Protein 5EOU (pdb70)

Secondary structure (DSSP, 8-state):
----EEEEE-SSEEEEEEEEESSS-EEEEEEEEEEPPTTSEETTEE--HHHHHHHHHHHHHHHT----EEEEEE-STT-EEEEEEEESS-----GGGEEEEEE---S-TTEEEEEEEEEEHHHHHHHHHHHHHTT-EEEEEEEHHHHHHHHHGGGTTT---GGG-EEEEEEE-SS-EEEEEEETTEEEEEEEES--THHHHHHHHHHHT------TTTS----TTHIIIIIHHHHHHHHHHHHHHHHHHHTTSS-S--SEEEEESGGGGSTTHHHHHHHHH-S-EEE--TTTT-EE-TTS-HHHHHHHGGGGHHHHHHHGGG-------SPP-/---EEEEE-SSEEEEEEEEEETTEEEEEEEEEEEPPTTSEETTEE--HHHHHHHHHHHHHHHT----EEEEEE-STT-EEEEEEEETT--HHHHHHHHHHHHTTT-SS-GGGEEEEEEEEEE---TTEEEEEEEEEEHHHHHHHHHHHHHTT-EEEEEEEHHHHHHHHHGGGTTT--GGG-EEEEEEE-SS-EEEEEEETTEEEEEEEES--THHHHHHHHHHHT--HHHHHHHHHH----TTHIIIIIHHHHHHHHHHHHHHHHHHHHHSS----SEEEEESGGGGSTTHHHHHHHHH-S-EEE--TTTT-EE-TTS-HHHHHHHGGGGHHHHHHHGGGS--------S--

Solvent-accessible surface area: 31430 Å² total; per-residue (Å²): 157,91,35,24,0,0,1,10,8,15,12,55,13,0,23,0,0,18,0,27,115,82,90,74,133,53,66,0,34,0,30,4,41,25,87,14,56,116,107,2,4,72,79,31,64,24,91,73,4,61,10,0,1,118,0,0,41,121,0,13,115,122,4,150,20,107,42,112,27,0,0,1,10,1,17,31,87,34,21,67,60,59,96,76,71,102,55,64,84,102,163,112,123,97,100,96,38,19,10,98,33,72,21,162,38,83,110,68,125,70,31,27,58,7,36,52,0,10,0,7,57,54,25,4,36,36,6,45,0,0,0,10,22,7,23,6,73,12,104,14,0,0,6,24,21,19,0,8,42,37,0,2,57,30,0,41,72,62,23,66,67,15,73,82,33,7,0,0,0,2,25,0,28,30,31,20,5,24,4,4,0,0,74,52,24,55,40,80,46,69,32,69,50,132,38,4,9,98,108,10,39,87,35,28,46,211,120,64,75,56,71,59,150,46,89,41,71,120,114,38,91,47,70,145,53,38,93,77,68,10,24,100,65,10,13,66,41,0,15,60,35,2,18,48,13,0,103,141,5,36,92,73,42,111,59,82,95,6,62,55,0,0,0,0,7,50,16,0,58,32,134,59,0,36,151,16,0,71,139,130,43,65,12,68,13,33,44,1,52,1,22,54,85,27,32,68,36,83,100,13,94,64,47,45,8,69,77,46,2,4,16,0,1,14,0,0,0,0,0,10,26,25,23,166,110,90,0,49,5,34,68,230,150,180,20,24,0,0,1,12,6,26,15,60,11,0,21,0,0,24,2,28,99,94,89,72,135,44,68,0,32,0,30,2,35,23,86,16,59,116,111,1,3,70,72,39,62,24,90,80,5,57,7,0,1,113,0,0,40,104,0,15,115,126,5,134,20,108,44,74,25,0,0,1,8,1,15,37,122,42,21,41,64,80,86,21,46,8,75,42,84,52,55,99,74,84,18,76,72,67,4,94,62,63,4,81,94,39,18,115,94,68,54,135,81,12,14,54,32,53,24,84,84,24,135,53,137,68,36,73,106,15,44,0,15,2,0,1,4,85,49,29,17,4,38,37,5,46,0,0,0,10,23,9,17,6,62,10,102,14,0,0,8,23,32,16,0,9,36,40,0,3,61,30,0,51,66,61,26,83,10,73,142,32,8,0,0,0,2,27,0,26,26,33,27,6,28,5,4,0,0,74,51,26,55,40,83,46,70,29,70,89,133,35,3,2,98,75,2,13,91,43,0,43,160,98,46,68,50,57,105,80,96,0,23,122,14,58,106,108,32,88,30,73,146,54,27,81,65,93,4,23,151,63,12,20,58,44,0,15,61,39,2,43,166,9,4,112,107,6,42,90,69,45,170,60,118,102,12,68,54,0,0,0,0,7,50,9,0,61,22,130,55,0,32,153,34,0,79,138,135,51,63,11,66,12,33,46,1,53,1,18,49,77,22,39,67,35,83,99,15,100,59,46,45,4,70,76,48,1,4,20,0,1,17,0,0,0,1,0,12,21,25,25,77,130,142,34,88,0,49,5,35,106,158

InterPro domains:
  IPR007813 Type IV pilus inner membrane component PilN [PF05137] (100-177)
  IPR052534 Extracellular DNA Utilization and Secretion System Component [PTHR40278] (1-187)

Organism: Pseudomonas aeruginosa (strain ATCC 15692 / DSM 22644 / CIP 104116 / JCM 14847 / LMG 12228 / 1C / PRS 101 / PAO1) (NCBI:txid208964)

CATH classification: 3.30.1490.300

Sequence (685 aa):
ANTLLGIDISSTSVKLLELSRSGGRYKVEAYAVEPLPPNAVVEKNIVELEGVGQALSRVLVKAKTNLKSAVVAVAGSAVITKTIEMEAGLSPYPLEEVAIDFEVSARNPERVDVLLAACRKENVEVREAALALAGLTAKVVDVEAYALERSYALLSSQLADTDQLTVAVVDIGATMTTLSVLHNGRTIYTREQLFGGRQLTEEIQRRYGLSVEGLAKKQGGLPDDYDSEVLRPFKDAVVQQVSRSLQFFFAAGQFNDVDYIVLAGGTASIQDLDRLIQQKIGTPTLVANPFADMALNGKVNAGALASDAPALMIACGLALRSFDARINLLPWRNTLLGIDISSTSVKLLELSRSGGRYKVEAYAVEPLPPNAVVEKNIVELEGVGQALSRVLVKAKTNLKSAVVAVAGSAVITKTIEMEAGLSEDELENQLKIEADQYIPYPLEEVAIDFEVQGLSRNPERVDVLLAACRKENVEVREAALALAGLTAKVVDVEAYALERSYALLSSQLDTDQLTVAVVDIGATMTTLSVLHNGRTIYTREQLFGGRQLTEEIQRRYGLSVEEAGLAKKQGGLPDDYDSEVLRPFKDAVVQQVSRSLQFFFAAGQFNDVDYIVLAGGTASIQDLDRLIQQKIGTPTLVANPFADMALNGKVNAGALASDAPALMIACGLALRSFDSMARINLLPW

Structure (mmCIF, N/CA/C/O backbone):
data_5EOU
#
_entry.id   5EOU
#
_cell.length_a   131.790
_cell.length_b   131.790
_cell.length_c   78.993
_cell.angle_alpha   90.00
_cell.angle_beta   90.00
_cell.angle_gamma   120.00
#
_symmetry.space_group_name_H-M   'P 3 2 1'
#
loop_
_entity.id
_entity.type
_entity.pdbx_description
1 polymer 'Type 4 fimbrial biogenesis protein PilM,Type 4 fimbrial biogenesis protein PilN'
2 non-polymer 'SULFATE ION'
3 non-polymer 'CHLORIDE ION'
4 non-polymer 'SODIUM ION'
5 non-polymer 'MAGNESIUM ION'
6 non-polymer "ADENOSINE-5'-TRIPHOSPHATE"
7 water water
#
loop_
_atom_site.group_PDB
_atom_site.id
_atom_site.type_symbol
_atom_site.label_atom_id
_atom_site.label_alt_id
_atom_site.label_comp_id
_atom_site.label_asym_id
_atom_site.label_entity_id
_atom_site.label_seq_id
_atom_site.pdbx_PDB_ins_code
_atom_site.Cartn_x
_atom_site.Cartn_y
_atom_site.Cartn_z
_atom_site.occupancy
_atom_site.B_iso_or_equiv
_atom_site.auth_seq_id
_atom_site.auth_comp_id
_atom_site.auth_asym_id
_atom_site.auth_atom_id
_atom_site.pdbx_PDB_model_num
ATOM 1 N N . ALA A 1 12 ? 334.984 218.168 158.673 1.00 81.51 9 ALA A N 1
ATOM 2 C CA . ALA A 1 12 ? 334.787 216.878 159.325 1.00 83.81 9 ALA A CA 1
ATOM 3 C C . ALA A 1 12 ? 335.176 216.942 160.799 1.00 89.70 9 ALA A C 1
ATOM 4 O O . ALA A 1 12 ? 335.133 215.936 161.506 1.00 90.59 9 ALA A O 1
ATOM 6 N N . ASN A 1 13 ? 335.552 218.133 161.255 1.00 92.53 10 ASN A N 1
ATOM 7 C CA . ASN A 1 13 ? 335.973 218.325 162.638 1.00 90.45 10 ASN A CA 1
ATOM 8 C C . ASN A 1 13 ? 334.810 218.699 163.551 1.00 83.15 10 ASN A C 1
ATOM 9 O O . ASN A 1 13 ? 334.280 219.808 163.477 1.00 82.47 10 ASN A O 1
ATOM 11 N N . THR A 1 14 ? 334.418 217.767 164.413 1.00 77.68 11 THR A N 1
ATOM 12 C CA . THR A 1 14 ? 333.337 218.007 165.362 1.00 74.81 11 THR A CA 1
ATOM 13 C C . THR A 1 14 ? 333.877 218.579 166.668 1.00 67.43 11 THR A C 1
ATOM 14 O O . THR A 1 14 ? 335.079 218.529 166.928 1.00 64.20 11 THR A O 1
ATOM 18 N N . LEU A 1 15 ? 332.982 219.120 167.487 1.00 61.44 12 LEU A N 1
ATOM 19 C CA . LEU A 1 15 ? 333.374 219.762 168.736 1.00 54.51 12 LEU A CA 1
ATOM 20 C C . LEU A 1 15 ? 332.734 219.078 169.940 1.00 56.56 12 LEU A C 1
ATOM 21 O O . LEU A 1 15 ? 331.599 218.606 169.867 1.00 60.72 12 LEU A O 1
ATOM 26 N N . LEU A 1 16 ? 333.468 219.028 171.047 1.00 54.06 13 LEU A N 1
ATOM 27 C CA . LEU A 1 16 ? 332.960 218.427 172.276 1.00 49.40 13 LEU A CA 1
ATOM 28 C C . LEU A 1 16 ? 331.978 219.348 172.992 1.00 48.01 13 LEU A C 1
ATOM 29 O O . LEU A 1 16 ? 332.261 220.525 173.210 1.00 48.48 13 LEU A O 1
ATOM 34 N N . GLY A 1 17 ? 330.821 218.804 173.354 1.00 44.56 14 GLY A N 1
ATOM 35 C CA . GLY A 1 17 ? 329.862 219.537 174.157 1.00 42.61 14 GLY A CA 1
ATOM 36 C C . GLY A 1 17 ? 330.159 219.341 175.630 1.00 46.51 14 GLY A C 1
ATOM 37 O O . GLY A 1 17 ? 329.942 218.257 176.173 1.00 50.26 14 GLY A O 1
ATOM 38 N N . ILE A 1 18 ? 330.665 220.384 176.279 1.00 46.02 15 ILE A N 1
ATOM 39 C CA . ILE A 1 18 ? 331.043 220.290 177.685 1.00 49.90 15 ILE A CA 1
ATOM 40 C C . ILE A 1 18 ? 330.235 221.238 178.565 1.00 53.02 15 ILE A C 1
ATOM 41 O O . ILE A 1 18 ? 330.382 222.459 178.484 1.00 50.57 15 ILE A O 1
ATOM 46 N N . ASP A 1 19 ? 329.382 220.663 179.406 1.00 55.96 16 ASP A N 1
ATOM 47 C CA . ASP A 1 19 ? 328.568 221.439 180.332 1.00 58.97 16 ASP A CA 1
ATOM 48 C C . ASP A 1 19 ? 329.187 221.438 181.726 1.00 59.15 16 ASP A C 1
ATOM 49 O O . ASP A 1 19 ? 329.357 220.384 182.339 1.00 59.06 16 ASP A O 1
ATOM 54 N N . ILE A 1 20 ? 329.523 222.625 182.218 1.00 58.30 17 ILE A N 1
ATOM 55 C CA . ILE A 1 20 ? 330.122 222.765 183.540 1.00 55.31 17 ILE A CA 1
ATOM 56 C C . ILE A 1 20 ? 329.121 223.351 184.530 1.00 54.73 17 ILE A C 1
ATOM 57 O O . ILE A 1 20 ? 328.818 224.544 184.490 1.00 55.17 17 ILE A O 1
ATOM 62 N N . SER A 1 21 ? 328.605 222.503 185.415 1.00 55.81 18 SER A N 1
ATOM 63 C CA . SER A 1 21 ? 327.647 222.940 186.422 1.00 59.34 18 SER A CA 1
ATOM 64 C C . SER A 1 21 ? 328.308 223.025 187.793 1.00 61.25 18 SER A C 1
ATOM 65 O O . SER A 1 21 ? 329.533 223.007 187.901 1.00 64.65 18 SER A O 1
ATOM 68 N N . SER A 1 22 ? 327.492 223.111 188.838 1.00 60.58 19 SER A N 1
ATOM 69 C CA . SER A 1 22 ? 328.004 223.304 190.190 1.00 64.14 19 SER A CA 1
ATOM 70 C C . SER A 1 22 ? 328.455 222.002 190.845 1.00 63.84 19 SER A C 1
ATOM 71 O O . SER A 1 22 ? 329.295 222.015 191.744 1.00 73.00 19 SER A O 1
ATOM 74 N N . THR A 1 23 ? 327.902 220.880 190.397 1.00 59.63 20 THR A N 1
ATOM 75 C CA . THR A 1 23 ? 328.174 219.602 191.047 1.00 60.78 20 THR A CA 1
ATOM 76 C C . THR A 1 23 ? 328.910 218.603 190.159 1.00 56.13 20 THR A C 1
ATOM 77 O O . THR A 1 23 ? 329.498 217.644 190.660 1.00 56.82 20 THR A O 1
ATOM 81 N N . SER A 1 24 ? 328.881 218.817 188.848 1.00 55.20 21 SER A N 1
ATOM 82 C CA . SER A 1 24 ? 329.512 217.871 187.935 1.00 57.43 21 SER A CA 1
ATOM 83 C C . SER A 1 24 ? 329.884 218.477 186.588 1.00 55.67 21 SER A C 1
ATOM 84 O O . SER A 1 24 ? 329.361 219.516 186.188 1.00 58.11 21 SER A O 1
ATOM 87 N N . VAL A 1 25 ? 330.800 217.806 185.897 1.00 53.18 22 VAL A N 1
ATOM 88 C CA . VAL A 1 25 ? 331.170 218.161 184.535 1.00 52.35 22 VAL A CA 1
ATOM 89 C C . VAL A 1 25 ? 330.607 217.123 183.571 1.00 52.32 22 VAL A C 1
ATOM 90 O O . VAL A 1 25 ? 330.816 215.922 183.751 1.00 54.02 22 VAL A O 1
ATOM 94 N N . LYS A 1 26 ? 329.887 217.585 182.554 1.00 50.13 23 LYS A N 1
ATOM 95 C CA . LYS A 1 26 ? 329.243 216.682 181.607 1.00 50.56 23 LYS A CA 1
ATOM 96 C C . LYS A 1 26 ? 329.800 216.850 180.199 1.00 50.91 23 LYS A C 1
ATOM 97 O O . LYS A 1 26 ? 329.822 217.954 179.656 1.00 50.81 23 LYS A O 1
ATOM 103 N N . LEU A 1 27 ? 330.248 215.746 179.611 1.00 50.14 24 LEU A N 1
ATOM 104 C CA . LEU A 1 27 ? 330.799 215.767 178.262 1.00 48.34 24 LEU A CA 1
ATOM 105 C C . LEU A 1 27 ? 329.932 214.950 177.313 1.00 50.87 24 LEU A C 1
ATOM 106 O O . LEU A 1 27 ? 329.405 213.903 177.685 1.00 55.02 24 LEU A O 1
ATOM 111 N N . LEU A 1 28 ? 329.789 215.435 176.084 1.00 51.41 25 LEU A N 1
ATOM 112 C CA . LEU A 1 28 ? 329.029 214.722 175.066 1.00 56.30 25 LEU A CA 1
ATOM 113 C C . LEU A 1 28 ? 329.601 214.976 173.676 1.00 60.41 25 LEU A C 1
ATOM 114 O O . LEU A 1 28 ? 329.797 216.123 173.274 1.00 56.87 25 LEU A O 1
ATOM 119 N N . GLU A 1 29 ? 329.872 213.896 172.950 1.00 65.63 26 GLU A N 1
ATOM 120 C CA . GLU A 1 29 ? 330.398 213.994 171.594 1.00 59.75 26 GLU A CA 1
ATOM 121 C C . GLU A 1 29 ? 329.378 213.495 170.577 1.00 56.85 26 GLU A C 1
ATOM 122 O O . GLU A 1 29 ? 328.899 212.365 170.669 1.00 56.93 26 GLU A O 1
ATOM 128 N N . LEU A 1 30 ? 329.052 214.343 169.608 1.00 56.55 27 LEU A N 1
ATOM 129 C CA . LEU A 1 30 ? 328.073 213.996 168.584 1.00 54.09 27 LEU A CA 1
ATOM 130 C C . LEU A 1 30 ? 328.695 213.927 167.193 1.00 54.68 27 LEU A C 1
ATOM 131 O O . LEU A 1 30 ? 329.675 214.612 166.901 1.00 56.45 27 LEU A O 1
ATOM 136 N N . SER A 1 31 ? 328.115 213.088 166.341 1.00 55.14 28 SER A N 1
ATOM 137 C CA . SER A 1 31 ? 328.501 213.017 164.938 1.00 57.05 28 SER A CA 1
ATOM 138 C C . SER A 1 31 ? 327.247 212.870 164.086 1.00 60.57 28 SER A C 1
ATOM 139 O O . SER A 1 31 ? 326.220 212.391 164.566 1.00 56.85 28 SER A O 1
ATOM 142 N N . ARG A 1 32 ? 327.326 213.285 162.826 1.00 65.22 29 ARG A N 1
ATOM 143 C CA . ARG A 1 32 ? 326.166 213.235 161.944 1.00 67.23 29 ARG A CA 1
ATOM 144 C C . ARG A 1 32 ? 326.517 212.669 160.572 1.00 70.28 29 ARG A C 1
ATOM 145 O O . ARG A 1 32 ? 327.529 213.036 159.977 1.00 68.90 29 ARG A O 1
ATOM 153 N N . SER A 1 33 ? 325.669 211.772 160.079 1.00 73.88 30 SER A N 1
ATOM 154 C CA . SER A 1 33 ? 325.860 211.169 158.766 1.00 82.06 30 SER A CA 1
ATOM 155 C C . SER A 1 33 ? 324.535 210.666 158.204 1.00 86.78 30 SER A C 1
ATOM 156 O O . SER A 1 33 ? 323.839 209.877 158.844 1.00 88.00 30 SER A O 1
ATOM 158 N N . GLY A 1 34 ? 324.191 211.129 157.007 1.00 87.76 31 GLY A N 1
ATOM 159 C CA . GLY A 1 34 ? 322.958 210.723 156.358 1.00 88.20 31 GLY A CA 1
ATOM 160 C C . GLY A 1 34 ? 321.724 211.274 157.045 1.00 85.18 31 GLY A C 1
ATOM 161 O O . GLY A 1 34 ? 320.662 210.651 157.025 1.00 84.14 31 GLY A O 1
ATOM 162 N N . GLY A 1 35 ? 321.864 212.446 157.655 1.00 85.35 32 GLY A N 1
ATOM 163 C CA . GLY A 1 35 ? 320.760 213.085 158.347 1.00 87.79 32 GLY A CA 1
ATOM 164 C C . GLY A 1 35 ? 320.447 212.428 159.678 1.00 89.35 32 GLY A C 1
ATOM 165 O O . GLY A 1 35 ? 319.351 212.580 160.216 1.00 93.95 32 GLY A O 1
ATOM 166 N N . ARG A 1 36 ? 321.391 211.663 160.204 1.00 86.35 33 ARG A N 1
ATOM 167 C CA . ARG A 1 36 ? 321.199 210.999 161.481 1.00 81.38 33 ARG A CA 1
ATOM 168 C C . ARG A 1 36 ? 322.300 211.356 162.470 1.00 76.20 33 ARG A C 1
ATOM 169 O O . ARG A 1 36 ? 323.471 211.173 162.184 1.00 77.49 33 ARG A O 1
ATOM 177 N N . TYR A 1 37 ? 321.914 211.837 163.644 1.00 69.82 34 TYR A N 1
ATOM 178 C CA . TYR A 1 37 ? 322.856 212.146 164.713 1.00 65.79 34 TYR A CA 1
ATOM 179 C C . TYR A 1 37 ? 323.289 210.871 165.425 1.00 64.50 34 TYR A C 1
ATOM 180 O O . TYR A 1 37 ? 322.569 209.873 165.421 1.00 68.61 34 TYR A O 1
ATOM 189 N N . LYS A 1 38 ? 324.468 210.908 166.036 1.00 59.49 35 LYS A N 1
ATOM 190 C CA . LYS A 1 38 ? 325.007 209.739 166.717 1.00 57.65 35 LYS A CA 1
ATOM 191 C C . LYS A 1 38 ? 325.853 210.130 167.924 1.00 56.36 35 LYS A C 1
ATOM 192 O O . LYS A 1 38 ? 326.720 211.000 167.832 1.00 60.74 35 LYS A O 1
ATOM 198 N N . VAL A 1 39 ? 325.592 209.483 169.054 1.00 53.66 36 VAL A N 1
ATOM 199 C CA . VAL A 1 39 ? 326.367 209.710 170.267 1.00 53.76 36 VAL A CA 1
ATOM 200 C C . VAL A 1 39 ? 327.646 208.881 170.244 1.00 56.52 36 VAL A C 1
ATOM 201 O O . VAL A 1 39 ? 327.612 207.666 170.438 1.00 60.63 36 VAL A O 1
ATOM 205 N N . GLU A 1 40 ? 328.773 209.543 170.003 1.00 56.23 37 GLU A N 1
ATOM 206 C CA . GLU A 1 40 ? 330.057 208.857 169.915 1.00 57.33 37 GLU A CA 1
ATOM 207 C C . GLU A 1 40 ? 330.640 208.576 171.295 1.00 58.48 37 GLU A C 1
ATOM 208 O O . GLU A 1 40 ? 331.170 207.493 171.543 1.00 63.89 37 GLU A O 1
ATOM 214 N N . ALA A 1 41 ? 330.539 209.553 172.190 1.00 55.83 38 ALA A N 1
ATOM 215 C CA . ALA A 1 41 ? 331.094 209.418 173.531 1.00 53.73 38 ALA A CA 1
ATOM 216 C C . ALA A 1 41 ? 330.394 210.342 174.520 1.00 50.74 38 ALA A C 1
ATOM 217 O O . ALA A 1 41 ? 329.867 211.389 174.141 1.00 48.68 38 ALA A O 1
ATOM 219 N N . TYR A 1 42 ? 330.395 209.947 175.789 1.00 46.47 39 TYR A N 1
ATOM 220 C CA . TYR A 1 42 ? 329.805 210.756 176.848 1.00 49.95 39 TYR A CA 1
ATOM 221 C C . TYR A 1 42 ? 330.293 210.297 178.217 1.00 52.18 39 TYR A C 1
ATOM 222 O O . TYR A 1 42 ? 330.614 209.124 178.410 1.00 52.94 39 TYR A O 1
ATOM 231 N N . ALA A 1 43 ? 330.344 211.229 179.164 1.00 54.57 40 ALA A N 1
ATOM 232 C CA . ALA A 1 43 ? 330.735 210.917 180.534 1.00 57.20 40 ALA A CA 1
ATOM 233 C C . ALA A 1 43 ? 330.306 212.024 181.489 1.00 57.44 40 ALA A C 1
ATOM 234 O O . ALA A 1 43 ? 330.194 213.186 181.097 1.00 58.20 40 ALA A O 1
ATOM 236 N N . VAL A 1 44 ? 330.064 211.654 182.742 1.00 56.70 41 VAL A N 1
ATOM 237 C CA . VAL A 1 44 ? 329.713 212.621 183.774 1.00 53.80 41 VAL A CA 1
ATOM 238 C C . VAL A 1 44 ? 330.656 212.490 184.966 1.00 57.47 41 VAL A C 1
ATOM 239 O O . VAL A 1 44 ? 330.619 211.496 185.693 1.00 65.32 41 VAL A O 1
ATOM 243 N N . GLU A 1 45 ? 331.506 213.493 185.153 1.00 54.22 42 GLU A N 1
ATOM 244 C CA . GLU A 1 45 ? 332.447 213.504 186.267 1.00 57.20 42 GLU A CA 1
ATOM 245 C C . GLU A 1 45 ? 332.005 214.479 187.349 1.00 56.14 42 GLU A C 1
ATOM 246 O O . GLU A 1 45 ? 331.722 215.642 187.063 1.00 56.83 42 GLU A O 1
ATOM 252 N N . PRO A 1 46 ? 331.946 214.004 188.600 1.00 57.62 43 PRO A N 1
ATOM 253 C CA . PRO A 1 46 ? 331.541 214.841 189.733 1.00 59.81 43 PRO A CA 1
ATOM 254 C C . PRO A 1 46 ? 332.586 215.895 190.082 1.00 63.57 43 PRO A C 1
ATOM 255 O O . PRO A 1 46 ? 333.786 215.622 190.026 1.00 70.28 43 PRO A O 1
ATOM 259 N N . LEU A 1 47 ? 332.125 217.090 190.432 1.00 60.54 44 LEU A N 1
ATOM 260 C CA . LEU A 1 47 ? 333.011 218.150 190.891 1.00 56.30 44 LEU A CA 1
ATOM 261 C C . LEU A 1 47 ? 333.085 218.155 192.411 1.00 57.85 44 LEU A C 1
ATOM 262 O O . LEU A 1 47 ? 332.099 217.849 193.082 1.00 60.60 44 LEU A O 1
ATOM 267 N N . PRO A 1 48 ? 334.259 218.496 192.961 1.00 57.46 45 PRO A N 1
ATOM 268 C CA . PRO A 1 48 ? 334.363 218.664 194.413 1.00 61.00 45 PRO A CA 1
ATOM 269 C C . PRO A 1 48 ? 333.485 219.821 194.871 1.00 61.21 45 PRO A C 1
ATOM 270 O O . PRO A 1 48 ? 333.255 220.742 194.088 1.00 57.87 45 PRO A O 1
ATOM 274 N N . PRO A 1 49 ? 332.984 219.769 196.113 1.00 67.18 46 PRO A N 1
ATOM 275 C CA . PRO A 1 49 ? 332.110 220.834 196.614 1.00 67.96 46 PRO A CA 1
ATOM 276 C C . PRO A 1 49 ? 332.788 222.201 196.576 1.00 69.57 46 PRO A C 1
ATOM 277 O O . PRO A 1 49 ? 333.995 222.294 196.811 1.00 74.62 46 PRO A O 1
ATOM 281 N N . ASN A 1 50 ? 332.011 223.233 196.254 1.00 64.24 47 ASN A N 1
ATOM 282 C CA . ASN A 1 50 ? 332.482 224.617 196.217 1.00 66.19 47 ASN A CA 1
ATOM 283 C C . ASN A 1 50 ? 333.557 224.873 195.161 1.00 66.34 47 ASN A C 1
ATOM 284 O O . ASN A 1 50 ? 334.290 225.859 195.239 1.00 70.71 47 ASN A O 1
ATOM 289 N N . ALA A 1 51 ? 333.648 223.987 194.174 1.00 62.50 48 ALA A N 1
ATOM 290 C CA . ALA A 1 51 ? 334.545 224.202 193.044 1.00 61.57 48 ALA A CA 1
ATOM 291 C C . ALA A 1 51 ? 333.882 225.138 192.041 1.00 66.77 48 ALA A C 1
ATOM 292 O O . ALA A 1 51 ? 334.542 225.965 191.410 1.00 71.14 48 ALA A O 1
ATOM 294 N N . VAL A 1 52 ? 332.569 224.993 191.901 1.00 63.37 49 VAL A N 1
ATOM 295 C CA . VAL A 1 52 ? 331.770 225.871 191.057 1.00 59.69 49 VAL A CA 1
ATOM 296 C C . VAL A 1 52 ? 330.522 226.321 191.809 1.00 60.19 49 VAL A C 1
ATOM 297 O O . VAL A 1 52 ? 329.690 225.501 192.196 1.00 63.44 49 VAL A O 1
ATOM 301 N N . VAL A 1 53 ? 330.398 227.627 192.020 1.00 58.04 50 VAL A N 1
ATOM 302 C CA . VAL A 1 53 ? 329.260 228.177 192.747 1.00 61.92 50 VAL A CA 1
ATOM 303 C C . VAL A 1 53 ? 328.375 229.017 191.832 1.00 65.67 50 VAL A C 1
ATOM 304 O O . VAL A 1 53 ? 328.822 230.023 191.280 1.00 67.63 50 VAL A O 1
ATOM 308 N N . GLU A 1 54 ? 327.120 228.596 191.688 1.00 69.19 51 GLU A N 1
ATOM 309 C CA . GLU A 1 54 ? 326.155 229.250 190.804 1.00 71.48 51 GLU A CA 1
ATOM 310 C C . GLU A 1 54 ? 326.712 229.416 189.394 1.00 72.75 51 GLU A C 1
ATOM 311 O O . GLU A 1 54 ? 326.665 230.506 188.821 1.00 75.86 51 GLU A O 1
ATOM 317 N N . LYS A 1 55 ? 327.249 228.323 188.856 1.00 69.19 52 LYS A N 1
ATOM 318 C CA . LYS A 1 55 ? 327.817 228.283 187.509 1.00 67.77 52 LYS A CA 1
ATOM 319 C C . LYS A 1 55 ? 328.965 229.277 187.326 1.00 68.78 52 LYS A C 1
ATOM 320 O O . LYS A 1 55 ? 329.269 229.691 186.206 1.00 68.48 52 LYS A O 1
ATOM 326 N N . ASN A 1 56 ? 329.600 229.650 188.433 1.00 67.55 53 ASN A N 1
ATOM 327 C CA . ASN A 1 56 ? 330.814 230.455 188.394 1.00 67.71 53 ASN A CA 1
ATOM 328 C C . ASN A 1 56 ? 331.989 229.672 188.963 1.00 60.70 53 ASN A C 1
ATOM 329 O O . ASN A 1 56 ? 331.958 229.242 190.117 1.00 62.99 53 ASN A O 1
ATOM 334 N N . ILE A 1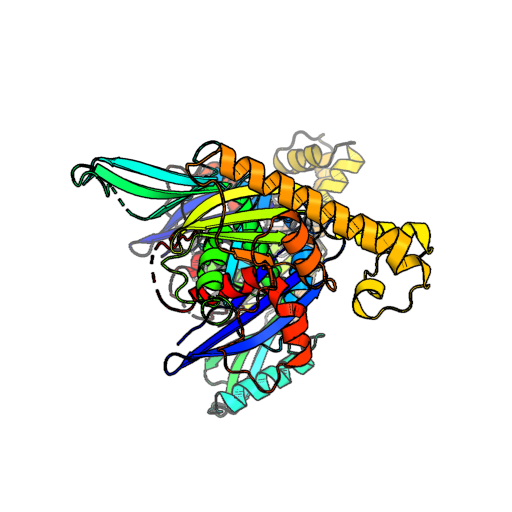 57 ? 333.021 229.486 188.148 1.00 54.97 54 ILE A N 1
ATOM 335 C CA . ILE A 1 57 ? 334.190 228.716 188.555 1.00 53.33 54 ILE A CA 1
ATOM 336 C C . ILE A 1 57 ? 334.969 229.421 189.663 1.00 57.65 54 ILE A C 1
ATOM 337 O O . ILE A 1 57 ? 335.437 230.547 189.490 1.00 62.06 54 ILE A O 1
ATOM 342 N N . VAL A 1 58 ? 335.097 228.749 190.803 1.00 62.21 55 VAL A N 1
ATOM 343 C CA . VAL A 1 58 ? 335.823 229.293 191.946 1.00 68.59 55 VAL A CA 1
ATOM 344 C C . VAL A 1 58 ? 337.194 228.636 192.081 1.00 71.38 55 VAL A C 1
ATOM 345 O O . VAL A 1 58 ? 338.217 229.317 192.160 1.00 74.19 55 VAL A O 1
ATOM 349 N N . GLU A 1 59 ? 337.204 227.307 192.110 1.00 71.16 56 GLU A N 1
ATOM 350 C CA . GLU A 1 59 ? 338.446 226.545 192.149 1.00 70.82 56 GLU A CA 1
ATOM 351 C C . GLU A 1 59 ? 338.833 226.104 190.742 1.00 61.25 56 GLU A C 1
ATOM 352 O O . GLU A 1 59 ? 338.233 225.192 190.177 1.00 61.90 56 GLU A O 1
ATOM 358 N N . LEU A 1 60 ? 339.841 226.764 190.182 1.00 58.39 57 LEU A N 1
ATOM 359 C CA . LEU A 1 60 ? 340.230 226.539 188.795 1.00 56.20 57 LEU A CA 1
ATOM 360 C C . LEU A 1 60 ? 340.920 225.193 188.596 1.00 54.90 57 LEU A C 1
ATOM 361 O O . LEU A 1 60 ? 340.658 224.498 187.614 1.00 55.17 57 LEU A O 1
ATOM 366 N N . GLU A 1 61 ? 341.799 224.827 189.524 1.00 56.74 58 GLU A N 1
ATOM 367 C CA . GLU A 1 61 ? 342.523 223.563 189.432 1.00 67.60 58 GLU A CA 1
ATOM 368 C C . GLU A 1 61 ? 341.586 222.366 189.564 1.00 67.61 58 GLU A C 1
ATOM 369 O O . GLU A 1 61 ? 341.771 221.346 188.900 1.00 72.97 58 GLU A O 1
ATOM 375 N N . GLY A 1 62 ? 340.581 222.498 190.424 1.00 62.87 59 GLY A N 1
ATOM 376 C CA . GLY A 1 62 ? 339.633 221.426 190.666 1.00 57.24 59 GLY A CA 1
ATOM 377 C C . GLY A 1 62 ? 338.784 221.109 189.451 1.00 56.75 59 GLY A C 1
ATOM 378 O O . GLY A 1 62 ? 338.527 219.944 189.147 1.00 55.27 59 GLY A O 1
ATOM 379 N N . VAL A 1 63 ? 338.347 222.152 188.754 1.00 54.86 60 VAL A N 1
ATOM 380 C CA . VAL A 1 63 ? 337.561 221.983 187.539 1.00 55.17 60 VAL A CA 1
ATOM 381 C C . VAL A 1 63 ? 338.428 221.390 186.432 1.00 52.82 60 VAL A C 1
ATOM 382 O O . VAL A 1 63 ? 337.970 220.557 185.649 1.00 53.50 60 VAL A O 1
ATOM 386 N N . GLY A 1 64 ? 339.687 221.812 186.388 1.00 52.93 61 GLY A N 1
ATOM 387 C CA . GLY A 1 64 ? 340.623 221.340 185.385 1.00 52.35 61 GLY A CA 1
ATOM 388 C C . GLY A 1 64 ? 340.873 219.846 185.448 1.00 53.87 61 GLY A C 1
ATOM 389 O O . GLY A 1 64 ? 340.907 219.172 184.419 1.00 60.06 61 GLY A O 1
ATOM 390 N N . GLN A 1 65 ? 341.047 219.325 186.659 1.00 51.82 62 GLN A N 1
ATOM 391 C CA . GLN A 1 65 ? 341.312 217.902 186.844 1.00 55.09 62 GLN A CA 1
ATOM 392 C C . GLN A 1 65 ? 340.060 217.057 186.614 1.00 56.57 62 GLN A C 1
ATOM 393 O O . GLN A 1 65 ? 340.151 215.905 186.188 1.00 59.90 62 GLN A O 1
ATOM 399 N N . ALA A 1 66 ? 338.894 217.634 186.887 1.00 50.16 63 ALA A N 1
ATOM 400 C CA . ALA A 1 66 ? 337.634 216.952 186.616 1.00 53.43 63 ALA A CA 1
ATOM 401 C C . ALA A 1 66 ? 337.404 216.863 185.112 1.00 47.76 63 ALA A C 1
ATOM 402 O O . ALA A 1 66 ? 336.884 215.867 184.610 1.00 45.58 63 ALA A O 1
ATOM 404 N N . LEU A 1 67 ? 337.797 217.914 184.400 1.00 49.92 64 LEU A N 1
ATOM 405 C CA . LEU A 1 67 ? 337.719 217.932 182.944 1.00 50.96 64 LEU A CA 1
ATOM 406 C C . LEU A 1 67 ? 338.652 216.888 182.338 1.00 58.44 64 LEU A C 1
ATOM 407 O O . LEU A 1 67 ? 338.341 216.288 181.310 1.00 59.92 64 LEU A O 1
ATOM 412 N N . SER A 1 68 ? 339.796 216.675 182.983 1.00 59.54 65 SER A N 1
ATOM 413 C CA . SER A 1 68 ? 340.762 215.682 182.524 1.00 60.44 65 SER A CA 1
ATOM 414 C C . SER A 1 68 ? 340.224 214.265 182.699 1.00 58.42 65 SER A C 1
ATOM 415 O O . SER A 1 68 ? 340.410 213.408 181.833 1.00 59.07 65 SER A O 1
ATOM 418 N N . ARG A 1 69 ? 339.558 214.025 183.824 1.00 55.78 66 ARG A N 1
ATOM 419 C CA . ARG A 1 69 ? 339.018 212.705 184.127 1.00 57.92 66 ARG A CA 1
ATOM 420 C C . ARG A 1 69 ? 337.791 212.385 183.279 1.00 56.95 66 ARG A C 1
ATOM 421 O O . ARG A 1 69 ? 337.536 211.223 182.964 1.00 58.51 66 ARG A O 1
ATOM 429 N N . VAL A 1 70 ? 337.038 213.415 182.905 1.00 55.18 67 VAL A N 1
ATOM 430 C CA . VAL A 1 70 ? 335.845 213.217 182.090 1.00 54.99 67 VAL A CA 1
ATOM 431 C C . VAL A 1 70 ? 336.235 212.956 180.636 1.00 57.35 67 VAL A C 1
ATOM 432 O O . VAL A 1 70 ? 335.425 212.481 179.844 1.00 63.06 67 VAL A O 1
ATOM 436 N N . LEU A 1 71 ? 337.484 213.263 180.295 1.00 60.81 68 LEU A N 1
ATOM 437 C CA . LEU A 1 71 ? 338.014 212.957 178.971 1.00 64.17 68 LEU A CA 1
ATOM 438 C C . LEU A 1 71 ? 338.393 211.485 178.876 1.00 65.14 68 LEU A C 1
ATOM 439 O O . LEU A 1 71 ? 338.139 210.829 177.866 1.00 67.88 68 LEU A O 1
ATOM 444 N N . VAL A 1 72 ? 339.005 210.974 179.939 1.00 62.94 69 VAL A N 1
ATOM 445 C CA . VAL A 1 72 ? 339.415 209.577 179.994 1.00 62.24 69 VAL A CA 1
ATOM 446 C C . VAL A 1 72 ? 338.204 208.658 180.119 1.00 61.54 69 VAL A C 1
ATOM 447 O O . VAL A 1 72 ? 338.117 207.630 179.447 1.00 63.14 69 VAL A O 1
ATOM 451 N N . LYS A 1 73 ? 337.267 209.043 180.980 1.00 60.91 70 LYS A N 1
ATOM 452 C CA . LYS A 1 73 ? 336.067 208.251 181.223 1.00 64.73 70 LYS A CA 1
ATOM 453 C C . LYS A 1 73 ? 335.196 208.157 179.972 1.00 61.96 70 LYS A C 1
ATOM 454 O O . LYS A 1 73 ? 334.539 207.143 179.737 1.00 66.32 70 LYS A O 1
ATOM 460 N N . ALA A 1 74 ? 335.201 209.216 179.168 1.00 55.34 71 ALA A N 1
ATOM 461 C CA . ALA A 1 74 ? 334.425 209.242 177.933 1.00 53.21 71 ALA A CA 1
ATOM 462 C C . ALA A 1 74 ? 335.153 208.517 176.807 1.00 59.99 71 ALA A C 1
ATOM 46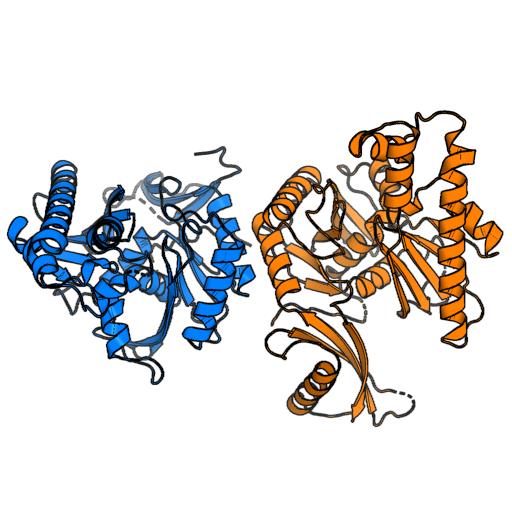3 O O . ALA A 1 74 ? 334.544 208.160 175.798 1.00 59.98 71 ALA A O 1
ATOM 465 N N . LYS A 1 75 ? 336.455 208.309 176.993 1.00 65.34 72 LYS A N 1
ATOM 466 C CA . LYS A 1 75 ? 337.304 207.652 176.000 1.00 70.62 72 LYS A CA 1
ATOM 467 C C . LYS A 1 75 ? 337.244 208.353 174.644 1.00 71.38 72 LYS A C 1
ATOM 468 O O . LYS A 1 75 ? 337.039 207.712 173.613 1.00 77.60 72 LYS A O 1
ATOM 474 N N . THR A 1 76 ? 337.423 209.670 174.653 1.00 66.92 73 THR A N 1
ATOM 475 C CA . THR A 1 76 ? 337.419 210.451 173.422 1.00 67.70 73 THR A CA 1
ATOM 476 C C . THR A 1 76 ? 338.793 211.062 173.161 1.00 64.54 73 THR A C 1
ATOM 477 O O . THR A 1 76 ? 339.571 211.282 174.090 1.00 61.34 73 THR A O 1
ATOM 481 N N . ASN A 1 77 ? 339.088 211.331 171.893 1.00 66.86 74 ASN A N 1
ATOM 482 C CA . ASN A 1 77 ? 340.384 211.878 171.507 1.00 68.09 74 ASN A CA 1
ATOM 483 C C . ASN A 1 77 ? 340.288 213.318 171.012 1.00 66.74 74 ASN A C 1
ATOM 484 O O . ASN A 1 77 ? 341.287 213.911 170.605 1.00 68.33 74 ASN A O 1
ATOM 487 N N . LEU A 1 78 ? 339.082 213.874 171.050 1.00 66.97 75 LEU A N 1
ATOM 488 C CA . LEU A 1 78 ? 338.854 215.248 170.613 1.00 67.59 75 LEU A CA 1
ATOM 489 C C . LEU A 1 78 ? 339.460 216.240 171.601 1.00 65.35 75 LEU A C 1
ATOM 490 O O . LEU A 1 78 ? 339.496 215.985 172.805 1.00 60.77 75 LEU A O 1
ATOM 495 N N . LYS A 1 79 ? 339.934 217.371 171.086 1.00 67.74 76 LYS A N 1
ATOM 496 C CA . LYS A 1 79 ? 340.599 218.368 171.919 1.00 65.35 76 LYS A CA 1
ATOM 497 C C . LYS A 1 79 ? 339.969 219.753 171.786 1.00 61.66 76 LYS A C 1
ATOM 498 O O . LYS A 1 79 ? 340.371 220.693 172.472 1.00 67.75 76 LYS A O 1
ATOM 504 N N . SER A 1 80 ? 338.985 219.876 170.901 1.00 52.09 77 SER A N 1
ATOM 505 C CA . SER A 1 80 ? 338.254 221.128 170.742 1.00 51.52 77 SER A CA 1
ATOM 506 C C . SER A 1 80 ? 336.863 220.998 171.351 1.00 52.21 77 SER A C 1
ATOM 507 O O . SER A 1 80 ? 336.193 219.980 171.173 1.00 53.50 77 SER A O 1
ATOM 510 N N . ALA A 1 81 ? 336.428 222.029 172.068 1.00 49.87 78 ALA A N 1
ATOM 511 C CA . ALA A 1 81 ? 335.178 221.941 172.813 1.00 49.80 78 ALA A CA 1
ATOM 512 C C . ALA A 1 81 ? 334.322 223.199 172.712 1.00 48.52 78 ALA A C 1
ATOM 513 O O . ALA A 1 81 ? 334.804 224.275 172.355 1.00 49.29 78 ALA A O 1
ATOM 515 N N . VAL A 1 82 ? 333.043 223.041 173.033 1.00 47.13 79 VAL A N 1
ATOM 516 C CA . VAL A 1 82 ? 332.109 224.155 173.120 1.00 47.01 79 VAL A CA 1
ATOM 517 C C . VAL A 1 82 ? 331.601 224.287 174.552 1.00 44.40 79 VAL A C 1
ATOM 518 O O . VAL A 1 82 ? 331.035 223.345 175.104 1.00 44.15 79 VAL A O 1
ATOM 522 N N . VAL A 1 83 ? 331.814 225.452 175.154 1.00 46.18 80 VAL A N 1
ATOM 523 C CA . VAL A 1 83 ? 331.331 225.707 176.506 1.00 45.28 80 VAL A CA 1
ATOM 524 C C . VAL A 1 83 ? 330.328 226.853 176.511 1.00 48.76 80 VAL A C 1
ATOM 525 O O . VAL A 1 83 ? 330.158 227.543 175.507 1.00 52.37 80 VAL A O 1
ATOM 529 N N . ALA A 1 84 ? 329.667 227.053 177.646 1.00 48.29 81 ALA A N 1
ATOM 530 C CA . ALA A 1 84 ? 328.653 228.092 177.759 1.00 55.38 81 ALA A CA 1
ATOM 531 C C . ALA A 1 84 ? 328.737 228.827 179.092 1.00 60.21 81 ALA A C 1
ATOM 532 O O . ALA A 1 84 ? 329.214 228.281 180.087 1.00 60.79 81 ALA A O 1
ATOM 534 N N . VAL A 1 85 ? 328.271 230.072 179.100 1.00 71.17 82 VAL A N 1
ATOM 535 C CA . VAL A 1 85 ? 328.216 230.866 180.321 1.00 71.39 82 VAL A CA 1
ATOM 536 C C . VAL A 1 85 ? 326.769 231.081 180.751 1.00 76.96 82 VAL A C 1
ATOM 537 O O . VAL A 1 85 ? 325.857 231.087 179.922 1.00 74.72 82 VAL A O 1
ATOM 541 N N . ALA A 1 86 ? 326.564 231.253 182.053 1.00 83.20 83 ALA A N 1
ATOM 542 C CA . ALA A 1 86 ? 325.230 231.476 182.597 1.00 86.26 83 ALA A CA 1
ATOM 543 C C . ALA A 1 86 ? 325.307 232.139 183.967 1.00 90.68 83 ALA A C 1
ATOM 544 O O . ALA A 1 86 ? 326.349 232.115 184.621 1.00 88.99 83 ALA A O 1
ATOM 546 N N . GLY A 1 87 ? 324.197 232.731 184.396 1.00 97.66 84 GLY A N 1
ATOM 547 C CA . GLY A 1 87 ? 324.141 233.388 185.688 1.00 106.80 84 GLY A CA 1
ATOM 548 C C . GLY A 1 87 ? 323.642 234.817 185.601 1.00 111.79 84 GLY A C 1
ATOM 549 O O . GLY A 1 87 ? 322.957 235.191 184.647 1.00 111.23 84 GLY A O 1
ATOM 550 N N . SER A 1 88 ? 323.989 235.619 186.602 1.00 115.64 85 SER A N 1
ATOM 551 C CA . SER A 1 88 ? 323.549 237.007 186.664 1.00 116.63 85 SER A CA 1
ATOM 552 C C . SER A 1 88 ? 324.491 237.931 185.898 1.00 110.28 85 SER A C 1
ATOM 553 O O . SER A 1 88 ? 324.188 239.106 185.689 1.00 113.62 85 SER A O 1
ATOM 554 N N . ALA A 1 89 ? 325.634 237.395 185.481 1.00 100.56 86 ALA A N 1
ATOM 555 C CA . ALA A 1 89 ? 326.618 238.178 184.743 1.00 94.61 86 ALA A CA 1
ATOM 556 C C . ALA A 1 89 ? 326.426 238.026 183.237 1.00 86.89 86 ALA A C 1
ATOM 557 O O . ALA A 1 89 ? 327.159 238.620 182.446 1.00 80.82 86 ALA A O 1
ATOM 559 N N . VAL A 1 90 ? 325.436 237.230 182.849 1.00 85.61 87 VAL A N 1
ATOM 560 C CA . VAL A 1 90 ? 325.156 236.983 181.439 1.00 79.99 87 VAL A CA 1
ATOM 561 C C . VAL A 1 90 ? 323.824 237.602 181.029 1.00 79.36 87 VAL A C 1
ATOM 562 O O . VAL A 1 90 ? 322.801 237.376 181.676 1.00 82.82 87 VAL A O 1
ATOM 566 N N . ILE A 1 91 ? 323.840 238.383 179.954 1.00 74.86 88 ILE A N 1
ATOM 567 C CA . ILE A 1 91 ? 322.628 239.035 179.472 1.00 76.01 88 ILE A CA 1
ATOM 568 C C . ILE A 1 91 ? 322.282 238.609 178.046 1.00 80.27 88 ILE A C 1
ATOM 569 O O . ILE A 1 91 ? 323.163 238.439 177.201 1.00 81.39 88 ILE A O 1
ATOM 573 N N . THR A 1 92 ? 320.990 238.418 177.795 1.00 85.75 89 THR A N 1
ATOM 574 C CA . THR A 1 92 ? 320.493 238.078 176.464 1.00 86.60 89 THR A CA 1
ATOM 575 C C . THR A 1 92 ? 319.260 238.913 176.141 1.00 89.48 89 THR A C 1
ATOM 576 O O . THR A 1 92 ? 318.243 238.820 176.827 1.00 92.23 89 THR A O 1
ATOM 580 N N . LYS A 1 93 ? 319.354 239.729 175.096 1.00 88.54 90 LYS A N 1
ATOM 581 C CA . LYS A 1 93 ? 318.263 240.625 174.734 1.00 94.00 90 LYS A CA 1
ATOM 582 C C . LYS A 1 93 ? 317.961 240.595 173.240 1.00 97.20 90 LYS A C 1
ATOM 583 O O . LYS A 1 93 ? 318.643 239.922 172.469 1.00 94.55 90 LYS A O 1
ATOM 586 N N . THR A 1 94 ? 316.925 241.329 172.846 1.00 101.69 91 THR A N 1
ATOM 587 C CA . THR A 1 94 ? 316.568 241.493 171.441 1.00 99.59 91 THR A CA 1
ATOM 588 C C . THR A 1 94 ? 316.308 242.968 171.154 1.00 98.88 91 THR A C 1
ATOM 589 O O . THR A 1 94 ? 315.289 243.521 171.569 1.00 106.70 91 THR A O 1
ATOM 593 N N . ILE A 1 95 ? 317.236 243.601 170.444 1.00 92.81 92 ILE A N 1
ATOM 594 C CA . ILE A 1 95 ? 317.183 245.043 170.229 1.00 98.04 92 ILE A CA 1
ATOM 595 C C . ILE A 1 95 ? 316.785 245.394 168.797 1.00 102.15 92 ILE A C 1
ATOM 596 O O . ILE A 1 95 ? 317.153 244.698 167.851 1.00 103.62 92 ILE A O 1
ATOM 601 N N . GLU A 1 96 ? 316.027 246.475 168.647 1.00 104.33 93 GLU A N 1
ATOM 602 C CA . GLU A 1 96 ? 315.643 246.968 167.331 1.00 107.67 93 GLU A CA 1
ATOM 603 C C . GLU A 1 96 ? 316.293 248.320 167.053 1.00 110.96 93 GLU A C 1
ATOM 604 O O . GLU A 1 96 ? 316.262 249.221 167.892 1.00 115.09 93 GLU A O 1
ATOM 606 N N . MET A 1 97 ? 316.881 248.445 165.867 1.00 109.52 94 MET A N 1
ATOM 607 C CA . MET A 1 97 ? 317.629 249.634 165.476 1.00 107.57 94 MET A CA 1
ATOM 608 C C . MET A 1 97 ? 317.592 249.867 163.968 1.00 111.38 94 MET A C 1
ATOM 609 O O . MET A 1 97 ? 317.168 249.007 163.206 1.00 110.22 94 MET A O 1
ATOM 614 N N . GLU A 1 98 ? 318.012 251.054 163.550 1.00 116.64 95 GLU A N 1
ATOM 615 C CA . GLU A 1 98 ? 317.968 251.445 162.146 1.00 121.34 95 GLU A CA 1
ATOM 616 C C . GLU A 1 98 ? 318.851 250.598 161.235 1.00 115.23 95 GLU A C 1
ATOM 617 O O . GLU A 1 98 ? 319.956 250.212 161.600 1.00 104.79 95 GLU A O 1
ATOM 618 N N . ALA A 1 99 ? 318.342 250.323 160.041 1.00 120.93 96 ALA A N 1
ATOM 619 C CA . ALA A 1 99 ? 319.028 249.501 159.055 1.00 121.47 96 ALA A CA 1
ATOM 620 C C . ALA A 1 99 ? 320.246 250.180 158.431 1.00 124.41 96 ALA A C 1
ATOM 621 O O . ALA A 1 99 ? 320.311 251.403 158.344 1.00 129.97 96 ALA A O 1
ATOM 623 N N . GLY A 1 100 ? 321.197 249.366 157.980 1.00 119.85 97 GLY A N 1
ATOM 624 C CA . GLY A 1 100 ? 322.391 249.841 157.297 1.00 120.75 97 GLY A CA 1
ATOM 625 C C . GLY A 1 100 ? 323.369 250.773 157.995 1.00 117.69 97 GLY A C 1
ATOM 626 O O . GLY A 1 100 ? 323.898 251.692 157.378 1.00 121.46 97 GLY A O 1
ATOM 627 N N . LEU A 1 101 ? 323.616 250.546 159.278 1.00 112.56 98 LEU A N 1
ATOM 628 C CA . LEU A 1 101 ? 324.615 251.319 160.008 1.00 111.10 98 LEU A CA 1
ATOM 629 C C . LEU A 1 101 ? 326.053 250.993 159.607 1.00 108.97 98 LEU A C 1
ATOM 630 O O . LEU A 1 101 ? 326.364 249.865 159.251 1.00 105.54 98 LEU A O 1
ATOM 632 N N . SER A 1 102 ? 326.926 251.993 159.682 1.00 113.06 99 SER A N 1
ATOM 633 C CA . SER A 1 102 ? 328.363 251.793 159.535 1.00 111.13 99 SER A CA 1
ATOM 634 C C . SER A 1 102 ? 329.097 252.074 160.842 1.00 108.00 99 SER A C 1
ATOM 635 O O . SER A 1 102 ? 329.841 253.048 160.950 1.00 109.92 99 SER A O 1
ATOM 638 N N . PRO A 1 119 ? 327.606 245.506 183.066 1.00 99.79 116 PRO A N 1
ATOM 639 C CA . PRO A 1 119 ? 327.965 245.398 184.480 1.00 103.55 116 PRO A CA 1
ATOM 640 C C . PRO A 1 119 ? 329.238 246.164 184.787 1.00 105.90 116 PRO A C 1
ATOM 641 O O . PRO A 1 119 ? 329.429 246.600 185.916 1.00 107.55 116 PRO A O 1
ATOM 645 N N . TYR A 1 120 ? 330.106 246.309 183.793 1.00 104.47 117 TYR A N 1
ATOM 646 C CA . TYR A 1 120 ? 331.375 247.008 183.959 1.00 106.76 117 TYR A CA 1
ATOM 647 C C . TYR A 1 120 ? 331.615 247.935 182.772 1.00 104.30 117 TYR A C 1
ATOM 648 O O . TYR A 1 120 ? 330.815 247.973 181.838 1.00 102.93 117 TYR A O 1
ATOM 657 N N . PRO A 1 121 ? 332.718 248.675 182.784 1.00 103.53 118 PRO A N 1
ATOM 658 C CA . PRO A 1 121 ? 333.064 249.532 181.643 1.00 100.71 118 PRO A CA 1
ATOM 659 C C . PRO A 1 121 ? 333.299 248.666 180.410 1.00 91.28 118 PRO A C 1
ATOM 660 O O . PRO A 1 121 ? 333.897 247.602 180.547 1.00 88.75 118 PRO A O 1
ATOM 664 N N . LEU A 1 122 ? 332.837 249.085 179.234 1.00 86.73 119 LEU A N 1
ATOM 665 C CA . LEU A 1 122 ? 332.724 248.134 178.154 1.00 81.16 119 LEU A CA 1
ATOM 666 C C . LEU A 1 122 ? 334.056 247.412 178.016 1.00 78.23 119 LEU A C 1
ATOM 667 O O . LEU A 1 122 ? 334.113 246.293 177.526 1.00 74.06 119 LEU A O 1
ATOM 670 N N . GLU A 1 123 ? 335.127 248.063 178.433 1.00 81.19 120 GLU A N 1
ATOM 671 C CA . GLU A 1 123 ? 336.472 247.535 178.237 1.00 83.75 120 GLU A CA 1
ATOM 672 C C . GLU A 1 123 ? 336.657 246.170 178.902 1.00 84.88 120 GLU A C 1
ATOM 673 O O . GLU A 1 123 ? 337.567 245.420 178.550 1.00 88.21 120 GLU A O 1
ATOM 675 N N . GLU A 1 124 ? 335.791 245.851 179.859 1.00 81.42 121 GLU A N 1
ATOM 676 C CA . GLU A 1 124 ? 335.892 244.590 180.587 1.00 75.29 121 GLU A CA 1
ATOM 677 C C . GLU A 1 124 ? 334.729 243.652 180.271 1.00 70.25 121 GLU A C 1
ATOM 678 O O . GLU A 1 124 ? 334.456 242.714 181.020 1.00 71.73 121 GLU A O 1
ATOM 680 N N . VAL A 1 125 ? 334.049 243.907 179.158 1.00 66.56 122 VAL A N 1
ATOM 681 C CA . VAL A 1 125 ? 332.872 243.129 178.789 1.00 65.01 122 VAL A CA 1
ATOM 682 C C . VAL A 1 125 ? 333.037 242.456 177.429 1.00 61.76 122 VAL A C 1
ATOM 683 O O . VAL A 1 125 ? 333.447 243.091 176.458 1.00 64.60 122 VAL A O 1
ATOM 687 N N . ALA A 1 126 ? 332.725 241.165 177.370 1.00 62.95 123 ALA A N 1
ATOM 688 C CA . ALA A 1 126 ? 332.724 240.432 176.109 1.00 59.47 123 ALA A CA 1
ATOM 689 C C . ALA A 1 126 ? 331.361 240.557 175.438 1.00 58.13 123 ALA A C 1
ATOM 690 O O . ALA A 1 126 ? 330.344 240.162 176.007 1.00 57.69 123 ALA A O 1
ATOM 692 N N . ILE A 1 127 ? 331.343 241.107 174.227 1.00 60.52 124 ILE A N 1
ATOM 693 C CA . ILE A 1 127 ? 330.090 241.387 173.534 1.00 68.48 124 ILE A CA 1
ATOM 694 C C . ILE A 1 127 ? 330.026 240.728 172.158 1.00 74.52 124 ILE A C 1
ATOM 695 O O . ILE A 1 127 ? 330.985 240.783 171.387 1.00 79.85 124 ILE A O 1
ATOM 700 N N . ASP A 1 128 ? 328.891 240.102 171.859 1.00 73.74 125 ASP A N 1
ATOM 701 C CA . ASP A 1 128 ? 328.653 239.524 170.540 1.00 72.42 125 ASP A CA 1
ATOM 702 C C . ASP A 1 128 ? 327.245 239.868 170.059 1.00 74.93 125 ASP A C 1
ATOM 703 O O . ASP A 1 128 ? 326.330 240.036 170.865 1.00 70.74 125 ASP A O 1
ATOM 708 N N . PHE A 1 129 ? 327.077 239.976 168.744 1.00 80.64 126 PHE A N 1
ATOM 709 C CA . PHE A 1 129 ? 325.785 240.334 168.168 1.00 82.99 126 PHE A CA 1
ATOM 710 C C . PHE A 1 129 ? 325.444 239.483 166.948 1.00 87.78 126 PHE A C 1
ATOM 711 O O . PHE A 1 129 ? 326.327 238.911 166.309 1.00 88.91 126 PHE A O 1
ATOM 714 N N . GLU A 1 130 ? 324.155 239.409 166.632 1.00 88.95 127 GLU A N 1
ATOM 715 C CA . GLU A 1 130 ? 323.685 238.646 165.481 1.00 94.62 127 GLU A CA 1
ATOM 716 C C . GLU A 1 130 ? 322.413 239.259 164.905 1.00 98.66 127 GLU A C 1
ATOM 717 O O . GLU A 1 130 ? 321.437 239.473 165.623 1.00 100.00 127 GLU A O 1
ATOM 719 N N . VAL A 1 131 ? 322.430 239.540 163.606 1.00 101.75 128 VAL A N 1
ATOM 720 C CA . VAL A 1 131 ? 321.282 240.145 162.940 1.00 108.95 128 VAL A CA 1
ATOM 721 C C . VAL A 1 131 ? 320.220 239.101 162.609 1.00 114.19 128 VAL A C 1
ATOM 722 O O . VAL A 1 131 ? 319.192 239.014 163.280 1.00 117.15 128 VAL A O 1
ATOM 726 N N . SER A 1 135 ? 313.447 244.763 161.193 1.00 124.84 132 SER A N 1
ATOM 727 C CA . SER A 1 135 ? 312.369 244.380 162.081 1.00 129.68 132 SER A CA 1
ATOM 728 C C . SER A 1 135 ? 311.392 243.526 161.315 1.00 138.14 132 SER A C 1
ATOM 729 O O . SER A 1 135 ? 311.265 243.677 160.118 1.00 144.88 132 SER A O 1
ATOM 732 N N . ALA A 1 136 ? 310.722 242.608 161.987 1.00 137.34 133 ALA A N 1
ATOM 733 C CA . ALA A 1 136 ? 309.718 241.818 161.311 1.00 144.34 133 ALA A CA 1
ATOM 734 C C . ALA A 1 136 ? 308.579 242.726 160.862 1.00 154.89 133 ALA A C 1
ATOM 735 O O . ALA A 1 136 ? 308.089 242.635 159.732 1.00 164.01 133 ALA A O 1
ATOM 736 N N . ARG A 1 137 ? 308.151 243.606 161.754 1.00 153.58 134 ARG A N 1
ATOM 737 C CA . ARG A 1 137 ? 307.006 244.435 161.455 1.00 161.43 134 ARG A CA 1
ATOM 738 C C . ARG A 1 137 ? 307.338 245.366 160.333 1.00 161.77 134 ARG A C 1
ATOM 739 O O . ARG A 1 137 ? 306.590 245.534 159.387 1.00 169.88 134 ARG A O 1
ATOM 741 N N . ASN A 1 138 ? 308.462 246.045 160.514 1.00 154.07 135 ASN A N 1
ATOM 742 C CA . ASN A 1 138 ? 308.914 247.067 159.599 1.00 156.99 135 ASN A CA 1
ATOM 743 C C . ASN A 1 138 ? 310.289 246.718 159.076 1.00 148.75 135 ASN A C 1
ATOM 744 O O . ASN A 1 138 ? 311.184 246.368 159.838 1.00 137.61 135 ASN A O 1
ATOM 749 N N . PRO A 1 139 ? 310.437 246.813 157.764 1.00 155.62 136 PRO A N 1
ATOM 750 C CA . PRO A 1 139 ? 311.725 246.609 157.092 1.00 150.67 136 PRO A CA 1
ATOM 751 C C . PRO A 1 139 ? 312.591 247.866 157.055 1.00 147.84 136 PRO A C 1
ATOM 752 O O . PRO A 1 139 ? 313.632 247.862 156.401 1.00 145.52 136 PRO A O 1
ATOM 756 N N . GLU A 1 140 ? 312.162 248.925 157.733 1.00 149.77 137 GLU A N 1
ATOM 757 C CA . GLU A 1 140 ? 312.946 250.153 157.791 1.00 148.99 137 GLU A CA 1
ATOM 758 C C . GLU A 1 140 ? 314.011 250.049 158.876 1.00 140.01 137 GLU A C 1
ATOM 759 O O . GLU A 1 140 ? 315.058 250.693 158.800 1.00 136.52 137 GLU A O 1
ATOM 761 N N . ARG A 1 141 ? 313.731 249.232 159.886 1.00 136.64 138 ARG A N 1
ATOM 762 C CA . ARG A 1 141 ? 314.670 248.997 160.975 1.00 129.10 138 ARG A CA 1
ATOM 763 C C . ARG A 1 141 ? 315.158 247.553 160.950 1.00 126.11 138 ARG A C 1
ATOM 764 O O . ARG A 1 141 ? 314.780 246.782 160.069 1.00 129.33 138 ARG A O 1
ATOM 766 N N . VAL A 1 142 ? 315.991 247.187 161.919 1.00 119.24 139 VAL A N 1
ATOM 767 C CA . VAL A 1 142 ? 316.551 245.840 161.965 1.00 114.38 139 VAL A CA 1
ATOM 768 C C . VAL A 1 142 ? 316.591 245.272 163.381 1.00 110.69 139 VAL A C 1
ATOM 769 O O . VAL A 1 142 ? 316.844 245.993 164.346 1.00 106.94 139 VAL A O 1
ATOM 771 N N . ASP A 1 143 ? 316.338 243.971 163.494 1.00 111.00 140 ASP A N 1
ATOM 772 C CA . ASP A 1 143 ? 316.417 243.275 164.773 1.00 108.81 140 ASP A CA 1
ATOM 773 C C . ASP A 1 143 ? 317.775 242.606 164.944 1.00 104.46 140 ASP A C 1
ATOM 774 O O . ASP A 1 143 ? 318.267 241.935 164.036 1.00 107.27 140 ASP A O 1
ATOM 779 N N . VAL A 1 144 ? 318.379 242.793 166.113 1.00 99.56 141 VAL A N 1
ATOM 780 C CA . VAL A 1 144 ? 319.696 242.233 166.390 1.00 95.07 141 VAL A CA 1
ATOM 781 C C . VAL A 1 144 ? 319.743 241.552 167.754 1.00 92.45 141 VAL A C 1
ATOM 782 O O . VAL A 1 144 ? 319.389 242.149 168.770 1.00 93.39 141 VAL A O 1
ATOM 784 N N . LEU A 1 145 ? 320.180 240.297 167.763 1.00 89.47 142 LEU A N 1
ATOM 785 C CA . LEU A 1 145 ? 320.331 239.538 168.999 1.00 86.66 142 LEU A CA 1
ATOM 786 C C . LEU A 1 145 ? 321.616 239.937 169.716 1.00 82.89 142 LEU A C 1
ATOM 787 O O . LEU A 1 145 ? 322.678 240.018 169.100 1.00 81.40 142 LEU A O 1
ATOM 792 N N . LEU A 1 146 ? 321.518 240.184 171.019 1.00 81.43 143 LEU A N 1
ATOM 793 C CA . LEU A 1 146 ? 322.671 240.629 171.794 1.00 75.37 143 LEU A CA 1
ATOM 794 C C . LEU A 1 146 ? 322.965 239.712 172.978 1.00 71.93 143 LEU A C 1
ATOM 795 O O . LEU A 1 146 ? 322.071 239.370 173.750 1.00 69.29 143 LEU A O 1
ATOM 800 N N . ALA A 1 147 ? 324.228 239.319 173.110 1.00 69.76 144 ALA A N 1
ATOM 801 C CA . ALA A 1 147 ? 324.678 238.525 174.246 1.00 66.30 144 ALA A CA 1
ATOM 802 C C . ALA A 1 147 ? 325.976 239.100 174.800 1.00 64.01 144 ALA A C 1
ATOM 803 O O . ALA A 1 147 ? 326.911 239.373 174.046 1.00 65.97 144 ALA A O 1
ATOM 805 N N . ALA A 1 148 ? 326.034 239.289 176.114 1.00 62.64 145 ALA A N 1
ATOM 806 C CA . ALA A 1 148 ? 327.205 239.902 176.729 1.00 60.79 145 ALA A CA 1
ATOM 807 C C . ALA A 1 148 ? 327.470 239.390 178.141 1.00 67.32 145 ALA A C 1
ATOM 808 O O . ALA A 1 148 ? 326.557 238.941 178.837 1.00 73.05 145 ALA A O 1
ATOM 810 N N . CYS A 1 149 ? 328.733 239.467 178.549 1.00 68.09 146 CYS A N 1
ATOM 811 C CA . CYS A 1 149 ? 329.160 239.080 179.887 1.00 73.31 146 CYS A CA 1
ATOM 812 C C . CYS A 1 149 ? 330.551 239.646 180.152 1.00 74.94 146 CYS A C 1
ATOM 813 O O . CYS A 1 149 ? 331.223 240.103 179.227 1.00 72.97 146 CYS A O 1
ATOM 816 N N . ARG A 1 150 ? 330.980 239.626 181.410 1.00 76.95 147 ARG A N 1
ATOM 817 C CA . ARG A 1 150 ? 332.326 240.076 181.746 1.00 76.01 147 ARG A CA 1
ATOM 818 C C . ARG A 1 150 ? 333.342 239.099 181.169 1.00 68.92 147 ARG A C 1
ATOM 819 O O . ARG A 1 150 ? 333.101 237.893 181.123 1.00 65.67 147 ARG A O 1
ATOM 822 N N . LYS A 1 151 ? 334.473 239.623 180.732 1.00 73.52 148 LYS A N 1
ATOM 823 C CA . LYS A 1 151 ? 335.496 238.832 180.084 1.00 70.12 148 LYS A CA 1
ATOM 824 C C . LYS A 1 151 ? 336.052 237.752 180.980 1.00 60.65 148 LYS A C 1
ATOM 825 O O . LYS A 1 151 ? 336.433 236.714 180.524 1.00 56.79 148 LYS A O 1
ATOM 829 N N . GLU A 1 152 ? 336.052 237.996 182.268 1.00 57.48 149 GLU A N 1
ATOM 830 C CA . GLU A 1 152 ? 336.595 237.061 183.244 1.00 57.50 149 GLU A CA 1
ATOM 831 C C . GLU A 1 152 ? 335.907 235.702 183.150 1.00 61.08 149 GLU A C 1
ATOM 832 O O . GLU A 1 152 ? 336.558 234.665 183.255 1.00 63.16 149 GLU A O 1
ATOM 834 N N . ASN A 1 153 ? 334.594 235.713 182.937 1.00 63.26 150 ASN A N 1
ATOM 835 C CA . ASN A 1 153 ? 333.825 234.476 182.824 1.00 65.09 150 ASN A CA 1
ATOM 836 C C . ASN A 1 153 ? 334.232 233.648 181.609 1.00 58.33 150 ASN A C 1
ATOM 837 O O . ASN A 1 153 ? 334.117 232.422 181.616 1.00 57.51 150 ASN A O 1
ATOM 842 N N . VAL A 1 154 ? 334.704 234.325 180.568 1.00 52.12 151 VAL A N 1
ATOM 843 C CA . VAL A 1 154 ? 335.169 233.650 179.363 1.00 49.92 151 VAL A CA 1
ATOM 844 C C . VAL A 1 154 ? 336.594 233.133 179.538 1.00 49.03 151 VAL A C 1
ATOM 845 O O . VAL A 1 154 ? 336.895 231.985 179.208 1.00 49.66 151 VAL A O 1
ATOM 849 N N . GLU A 1 155 ? 337.463 233.989 180.066 1.00 48.75 152 GLU A N 1
ATOM 850 C CA . GLU A 1 155 ? 338.878 233.667 180.225 1.00 45.94 152 GLU A CA 1
ATOM 851 C C . GLU A 1 155 ? 339.108 232.502 181.183 1.00 46.23 152 GLU A C 1
ATOM 852 O O . GLU A 1 155 ? 339.944 231.634 180.925 1.00 44.94 152 GLU A O 1
ATOM 858 N N . VAL A 1 156 ? 338.366 232.488 182.287 1.00 48.65 153 VAL A N 1
ATOM 859 C CA . VAL A 1 156 ? 338.486 231.426 183.282 1.00 50.58 153 VAL A CA 1
ATOM 860 C C . VAL A 1 156 ? 338.078 230.077 182.694 1.00 53.19 153 VAL A C 1
ATOM 861 O O . VAL A 1 156 ? 338.734 229.062 182.930 1.00 54.80 153 VAL A O 1
ATOM 865 N N . ARG A 1 157 ? 337.000 230.073 181.917 1.00 55.77 154 ARG A N 1
ATOM 866 C CA . ARG A 1 157 ? 336.538 228.852 181.269 1.00 54.10 154 ARG A CA 1
ATOM 867 C C . ARG A 1 157 ? 337.522 228.388 180.199 1.00 52.34 154 ARG A C 1
ATOM 868 O O . ARG A 1 157 ? 337.658 227.190 179.952 1.00 54.51 154 ARG A O 1
ATOM 876 N N . GLU A 1 158 ? 338.209 229.335 179.568 1.00 51.16 155 GLU A N 1
ATOM 877 C CA . GLU A 1 158 ? 339.272 228.996 178.628 1.00 52.44 155 GLU A CA 1
ATOM 878 C C . GLU A 1 158 ? 340.456 228.398 179.376 1.00 54.22 155 GLU A C 1
ATOM 879 O O . GLU A 1 158 ? 341.117 227.482 178.885 1.00 55.04 155 GLU A O 1
ATOM 885 N N . ALA A 1 159 ? 340.716 228.925 180.568 1.00 54.38 156 ALA A N 1
ATOM 886 C CA . ALA A 1 159 ? 341.810 228.446 181.403 1.00 50.08 156 ALA A CA 1
ATOM 887 C C . ALA A 1 159 ? 341.516 227.052 181.942 1.00 46.30 156 ALA A C 1
ATOM 888 O O . ALA A 1 159 ? 342.411 226.211 182.035 1.00 48.09 156 ALA A O 1
ATOM 890 N N . ALA A 1 160 ? 340.257 226.815 182.297 1.00 43.89 157 ALA A N 1
ATOM 891 C CA . ALA A 1 160 ? 339.832 225.519 182.813 1.00 44.56 157 ALA A CA 1
ATOM 892 C C . ALA A 1 160 ? 339.992 224.432 181.756 1.00 43.13 157 ALA A C 1
ATOM 893 O O . ALA A 1 160 ? 340.418 223.318 182.056 1.00 44.07 157 ALA A O 1
ATOM 895 N N . LEU A 1 161 ? 339.646 224.764 180.517 1.00 43.48 158 LEU A N 1
ATOM 896 C CA . LEU A 1 161 ? 339.798 223.830 179.409 1.00 45.56 158 LEU A CA 1
ATOM 897 C C . LEU A 1 161 ? 341.271 223.589 179.101 1.00 44.71 158 LEU A C 1
ATOM 898 O O . LEU A 1 161 ? 341.664 222.481 178.733 1.00 46.95 158 LEU A O 1
ATOM 903 N N . ALA A 1 162 ? 342.081 224.633 179.258 1.00 41.30 159 ALA A N 1
ATOM 904 C CA . ALA A 1 162 ? 343.515 224.544 179.007 1.00 42.04 159 ALA A CA 1
ATOM 905 C C . ALA A 1 162 ? 344.190 223.574 179.970 1.00 43.91 159 ALA A C 1
ATOM 906 O O . ALA A 1 162 ? 345.127 222.869 179.597 1.00 46.38 159 ALA A O 1
ATOM 908 N N . LEU A 1 163 ? 343.707 223.542 181.209 1.00 44.00 160 LEU A N 1
ATOM 909 C CA . LEU A 1 163 ? 344.254 222.648 182.226 1.00 50.70 160 LEU A CA 1
ATOM 910 C C . LEU A 1 163 ? 344.032 221.181 181.868 1.00 52.95 160 LEU A C 1
ATOM 911 O O . LEU A 1 163 ? 344.755 220.302 182.336 1.00 59.24 160 LEU A O 1
ATOM 916 N N . ALA A 1 164 ? 343.029 220.922 181.035 1.00 49.76 161 ALA A N 1
ATOM 917 C CA . ALA A 1 164 ? 342.737 219.566 180.589 1.00 48.26 161 ALA A CA 1
ATOM 918 C C . ALA A 1 164 ? 343.279 219.324 179.183 1.00 53.55 161 ALA A C 1
ATOM 919 O O . ALA A 1 164 ? 343.101 218.245 178.616 1.00 53.48 161 ALA A O 1
ATOM 921 N N . GLY A 1 165 ? 343.941 220.334 178.628 1.00 55.92 162 GLY A N 1
ATOM 922 C CA . GLY A 1 165 ? 344.497 220.237 177.291 1.00 53.43 162 GLY A CA 1
ATOM 923 C C . GLY A 1 165 ? 343.449 220.453 176.218 1.00 53.73 162 GLY A C 1
ATOM 924 O O . GLY A 1 165 ? 343.604 220.002 175.084 1.00 58.41 162 GLY A O 1
ATOM 925 N N . LEU A 1 166 ? 342.376 221.149 176.579 1.00 51.08 163 LEU A N 1
ATOM 926 C CA . LEU A 1 166 ? 341.284 221.413 175.651 1.00 50.26 163 LEU A CA 1
ATOM 927 C C . LEU A 1 166 ? 341.288 222.866 175.190 1.00 48.75 163 LEU A C 1
ATOM 928 O O . LEU A 1 166 ? 341.787 223.748 175.889 1.00 46.15 163 LEU A O 1
ATOM 933 N N . THR A 1 167 ? 340.727 223.107 174.010 1.00 54.05 164 THR A N 1
ATOM 934 C CA . THR A 1 167 ? 340.643 224.454 173.462 1.00 60.99 164 THR A CA 1
ATOM 935 C C . THR A 1 167 ? 339.197 224.818 173.141 1.00 60.21 164 THR A C 1
ATOM 936 O O . THR A 1 167 ? 338.471 224.033 172.531 1.00 61.09 164 THR A O 1
ATOM 940 N N . ALA A 1 168 ? 338.782 226.008 173.562 1.00 58.57 165 ALA A N 1
ATOM 941 C CA . ALA A 1 168 ? 337.431 226.484 173.295 1.00 58.84 165 ALA A CA 1
ATOM 942 C C . ALA A 1 168 ? 337.330 227.093 171.902 1.00 62.41 165 ALA A C 1
ATOM 943 O O . ALA A 1 168 ? 338.032 228.051 171.581 1.00 62.76 165 ALA A O 1
ATOM 945 N N . LYS A 1 169 ? 336.457 226.527 171.076 1.00 63.14 166 LYS A N 1
ATOM 946 C CA . LYS A 1 169 ? 336.199 227.072 169.749 1.00 63.00 166 LYS A CA 1
ATOM 947 C C . LYS A 1 169 ? 334.966 227.967 169.784 1.00 61.02 166 LYS A C 1
ATOM 948 O O . LYS A 1 169 ? 334.860 228.927 169.021 1.00 64.81 166 LYS A O 1
ATOM 954 N N . VAL A 1 170 ? 334.037 227.642 170.678 1.00 50.43 167 VAL A N 1
ATOM 955 C CA . VAL A 1 170 ? 332.811 228.415 170.836 1.00 49.74 167 VAL A CA 1
ATOM 956 C C . VAL A 1 170 ? 332.444 228.577 172.309 1.00 49.56 167 VAL A C 1
ATOM 957 O O . VAL A 1 170 ? 332.330 227.593 173.040 1.00 52.58 167 VAL A O 1
ATOM 961 N N . VAL A 1 171 ? 332.271 229.822 172.742 1.00 46.33 168 VAL A N 1
ATOM 962 C CA . VAL A 1 171 ? 331.716 230.102 174.060 1.00 46.03 168 VAL A CA 1
ATOM 963 C C . VAL A 1 171 ? 330.301 230.645 173.891 1.00 52.15 168 VAL A C 1
ATOM 964 O O . VAL A 1 171 ? 330.103 231.776 173.445 1.00 55.23 168 VAL A O 1
ATOM 968 N N . ASP A 1 172 ? 329.321 229.822 174.242 1.00 49.60 169 ASP A N 1
ATOM 969 C CA . ASP A 1 172 ? 327.924 230.130 173.969 1.00 48.07 169 ASP A CA 1
ATOM 970 C C . ASP A 1 172 ? 327.180 230.560 175.230 1.00 51.58 169 ASP A C 1
ATOM 971 O O . ASP A 1 172 ? 327.785 230.785 176.277 1.00 51.24 169 ASP A O 1
ATOM 976 N N . VAL A 1 173 ? 325.863 230.682 175.111 1.00 55.89 170 VAL A N 1
ATOM 977 C CA . VAL A 1 173 ? 324.996 230.942 176.252 1.00 63.22 170 VAL A CA 1
ATOM 978 C C . VAL A 1 173 ? 324.065 229.746 176.424 1.00 66.40 170 VAL A C 1
ATOM 979 O O . VAL A 1 173 ? 323.531 229.231 175.442 1.00 72.80 170 VAL A O 1
ATOM 983 N N . GLU A 1 174 ? 323.882 229.302 177.666 1.00 59.44 171 GLU A N 1
ATOM 984 C CA . GLU A 1 174 ? 323.107 228.096 177.952 1.00 59.54 171 GLU A CA 1
ATOM 985 C C . GLU A 1 174 ? 321.694 228.133 177.374 1.00 61.15 171 GLU A C 1
ATOM 986 O O . GLU A 1 174 ? 321.144 227.095 177.003 1.00 61.18 171 GLU A O 1
ATOM 992 N N . ALA A 1 175 ? 321.114 229.327 177.298 1.00 65.32 172 ALA A N 1
ATOM 993 C CA . ALA A 1 175 ? 319.757 229.490 176.787 1.00 66.80 172 ALA A CA 1
ATOM 994 C C . ALA A 1 175 ? 319.645 229.041 175.333 1.00 66.45 172 ALA A C 1
ATOM 995 O O . ALA A 1 175 ? 318.670 228.397 174.947 1.00 67.95 172 ALA A O 1
ATOM 997 N N . TYR A 1 176 ? 320.651 229.379 174.532 1.00 64.26 173 TYR A N 1
ATOM 998 C CA . TYR A 1 176 ? 320.646 229.032 173.116 1.00 64.84 173 TYR A CA 1
ATOM 999 C C . TYR A 1 176 ? 321.015 227.567 172.911 1.00 63.43 173 TYR A C 1
ATOM 1000 O O . TYR A 1 176 ? 320.604 226.947 171.930 1.00 65.18 173 TYR A O 1
ATOM 1009 N N . ALA A 1 177 ? 321.788 227.019 173.842 1.00 58.91 174 ALA A N 1
ATOM 1010 C CA . ALA A 1 177 ? 322.140 225.605 173.802 1.00 58.81 174 ALA A CA 1
ATOM 1011 C C . ALA A 1 177 ? 320.906 224.751 174.069 1.00 58.91 174 ALA A C 1
ATOM 1012 O O . ALA A 1 177 ? 320.756 223.665 173.512 1.00 63.40 174 ALA A O 1
ATOM 1014 N N . LEU A 1 178 ? 320.021 225.256 174.920 1.00 58.89 175 LEU A N 1
ATOM 1015 C CA . LEU A 1 178 ? 318.789 224.553 175.246 1.00 62.63 175 LEU A CA 1
ATOM 1016 C C . LEU A 1 178 ? 317.839 224.537 174.052 1.00 64.94 175 LEU A C 1
ATOM 1017 O O . LEU A 1 178 ? 317.051 223.607 173.888 1.00 70.44 175 LEU A O 1
ATOM 1022 N N . GLU A 1 179 ? 317.925 225.569 173.217 1.00 66.11 176 GLU A N 1
ATOM 1023 C CA . GLU A 1 179 ? 317.075 225.670 172.034 1.00 67.67 176 GLU A CA 1
ATOM 1024 C C . GLU A 1 179 ? 317.388 224.580 171.014 1.00 62.26 176 GLU A C 1
ATOM 1025 O O . GLU A 1 179 ? 316.482 223.984 170.433 1.00 65.68 176 GLU A O 1
ATOM 1031 N N . ARG A 1 180 ? 318.674 224.326 170.800 1.00 58.28 177 ARG A N 1
ATOM 1032 C CA . ARG A 1 180 ? 319.104 223.355 169.800 1.00 56.29 177 ARG A CA 1
ATOM 1033 C C . ARG A 1 180 ? 318.756 221.931 170.215 1.00 54.58 177 ARG A C 1
ATOM 1034 O O . ARG A 1 180 ? 318.357 221.113 169.387 1.00 57.25 177 ARG A O 1
ATOM 1042 N N . SER A 1 181 ? 318.912 221.640 171.501 1.00 53.87 178 SER A N 1
ATOM 1043 C CA . SER A 1 181 ? 318.589 220.321 172.026 1.00 59.02 178 SER A CA 1
ATOM 1044 C C . SER A 1 181 ? 317.078 220.114 172.077 1.00 60.03 178 SER A C 1
ATOM 1045 O O . SER A 1 181 ? 316.595 218.983 172.044 1.00 65.31 178 SER A O 1
ATOM 1048 N N . TYR A 1 182 ? 316.338 221.216 172.155 1.00 58.78 179 TYR A N 1
ATOM 1049 C CA . TYR A 1 182 ? 314.881 221.166 172.178 1.00 62.88 179 TYR A CA 1
ATOM 1050 C C . TYR A 1 182 ? 314.320 220.698 170.839 1.00 65.55 179 TYR A C 1
ATOM 1051 O O . TYR A 1 182 ? 313.279 220.042 170.786 1.00 66.09 179 TYR A O 1
ATOM 1060 N N . ALA A 1 183 ? 315.019 221.034 169.759 1.00 66.99 180 ALA A N 1
ATOM 1061 C CA . ALA A 1 183 ? 314.584 220.666 168.416 1.00 66.93 180 ALA A CA 1
ATOM 1062 C C . ALA A 1 183 ? 314.651 219.157 168.197 1.00 68.37 180 ALA A C 1
ATOM 1063 O O . ALA A 1 183 ? 314.027 218.625 167.279 1.00 71.48 180 ALA A O 1
ATOM 1065 N N . LEU A 1 184 ? 315.409 218.474 169.049 1.00 65.18 181 LEU A N 1
ATOM 1066 C CA . LEU A 1 184 ? 315.582 217.031 168.947 1.00 62.13 181 LEU A CA 1
ATOM 1067 C C . LEU A 1 184 ? 314.467 216.279 169.669 1.00 64.27 181 LEU A C 1
ATOM 1068 O O . LEU A 1 184 ? 314.469 215.048 169.717 1.00 62.08 181 LEU A O 1
ATOM 1073 N N . LEU A 1 185 ? 313.515 217.024 170.224 1.00 67.65 182 LEU A N 1
ATOM 1074 C CA . LEU A 1 185 ? 312.444 216.434 171.020 1.00 68.24 182 LEU A CA 1
ATOM 1075 C C . LEU A 1 185 ? 311.130 216.341 170.250 1.00 71.11 182 LEU A C 1
ATOM 1076 O O . LEU A 1 185 ? 310.071 216.144 170.843 1.00 77.35 182 LEU A O 1
ATOM 1081 N N . SER A 1 186 ? 311.204 216.483 168.930 1.00 80.20 183 SER A N 1
ATOM 1082 C CA . SER A 1 186 ? 310.012 216.443 168.088 1.00 88.21 183 SER A CA 1
ATOM 1083 C C . SER A 1 186 ? 309.339 215.074 168.132 1.00 92.27 183 SER A C 1
ATOM 1084 O O . SER A 1 186 ? 308.115 214.969 168.049 1.00 96.70 183 SER A O 1
ATOM 1087 N N . SER A 1 187 ? 310.149 214.028 168.263 1.00 93.88 184 SER A N 1
ATOM 1088 C CA . SER A 1 187 ? 309.635 212.667 168.362 1.00 98.44 184 SER A CA 1
ATOM 1089 C C . SER A 1 187 ? 308.887 212.454 169.671 1.00 94.01 184 SER A C 1
ATOM 1090 O O . SER A 1 187 ? 307.873 211.757 169.712 1.00 97.64 184 SER A O 1
ATOM 1093 N N . GLN A 1 188 ? 309.398 213.063 170.736 1.00 86.59 185 GLN A N 1
ATOM 1094 C CA . GLN A 1 188 ? 308.836 212.899 172.069 1.00 82.71 185 GLN A CA 1
ATOM 1095 C C . GLN A 1 188 ? 307.529 213.678 172.212 1.00 83.75 185 GLN A C 1
ATOM 1096 O O . GLN A 1 188 ? 306.582 213.211 172.849 1.00 87.86 185 GLN A O 1
ATOM 1102 N N . LEU A 1 189 ? 307.480 214.859 171.600 1.00 80.64 186 LEU A N 1
ATOM 1103 C CA . LEU A 1 189 ? 306.292 215.701 171.644 1.00 80.98 186 LEU A CA 1
ATOM 1104 C C . LEU A 1 189 ? 305.239 215.193 170.669 1.00 87.50 186 LEU A C 1
ATOM 1105 O O . LEU A 1 189 ? 304.045 215.425 170.857 1.00 89.08 186 LEU A O 1
ATOM 1110 N N . ALA A 1 191 ? 305.102 215.906 167.638 1.00 101.51 188 ALA A N 1
ATOM 1111 C CA . ALA A 1 191 ? 304.631 216.844 166.629 1.00 108.11 188 ALA A CA 1
ATOM 1112 C C . ALA A 1 191 ? 305.801 217.596 166.008 1.00 111.30 188 ALA A C 1
ATOM 1113 O O . ALA A 1 191 ? 306.892 217.050 165.880 1.00 114.22 188 ALA A O 1
ATOM 1114 N N . ASP A 1 192 ? 305.568 218.846 165.623 1.00 111.12 189 ASP A N 1
ATOM 1115 C CA . ASP A 1 192 ? 306.619 219.694 165.072 1.00 109.39 189 ASP A CA 1
ATOM 1116 C C . ASP A 1 192 ? 306.903 220.839 166.027 1.00 103.97 189 ASP A C 1
ATOM 1117 O O . ASP A 1 192 ? 306.069 221.714 166.229 1.00 103.90 189 ASP A O 1
ATOM 1119 N N . THR A 1 193 ? 308.089 220.819 166.618 1.00 100.30 190 THR A N 1
ATOM 1120 C CA . THR A 1 193 ? 308.448 221.757 167.676 1.00 96.80 190 THR A CA 1
ATOM 1121 C C . THR A 1 193 ? 308.397 223.221 167.234 1.00 99.92 190 THR A C 1
ATOM 1122 O O . THR A 1 193 ? 308.378 224.128 168.070 1.00 99.39 190 THR A O 1
ATOM 1126 N N . ASP A 1 194 ? 308.365 223.450 165.924 1.00 101.25 191 ASP A N 1
ATOM 1127 C CA . ASP A 1 194 ? 308.401 224.808 165.387 1.00 101.14 191 ASP A CA 1
ATOM 1128 C C . ASP A 1 194 ? 307.044 225.507 165.453 1.00 101.20 191 ASP A C 1
ATOM 1129 O O . ASP A 1 194 ? 306.902 226.637 164.984 1.00 105.29 191 ASP A O 1
ATOM 1131 N N . GLN A 1 195 ? 306.051 224.839 166.032 1.00 97.33 192 GLN A N 1
ATOM 1132 C CA . GLN A 1 195 ? 304.699 225.388 166.092 1.00 99.05 192 GLN A CA 1
ATOM 1133 C C . GLN A 1 195 ? 304.110 225.334 167.501 1.00 94.34 192 GLN A C 1
ATOM 1134 O O . GLN A 1 195 ? 302.925 225.604 167.694 1.00 97.92 192 GLN A O 1
ATOM 1136 N N . LEU A 1 196 ? 304.938 224.993 168.483 1.00 86.97 193 LEU A N 1
ATOM 1137 C CA . LEU A 1 196 ? 304.450 224.791 169.844 1.00 78.53 193 LEU A CA 1
ATOM 1138 C C . LEU A 1 196 ? 304.930 225.858 170.824 1.00 71.25 193 LEU A C 1
ATOM 1139 O O . LEU A 1 196 ? 305.867 226.605 170.545 1.00 69.71 193 LEU A O 1
ATOM 1144 N N . THR A 1 197 ? 304.267 225.917 171.975 1.00 68.87 194 THR A N 1
ATOM 1145 C CA . THR A 1 197 ? 304.701 226.755 173.086 1.00 65.59 194 THR A CA 1
ATOM 1146 C C . THR A 1 197 ? 305.036 225.857 174.270 1.00 69.02 194 THR A C 1
ATOM 1147 O O . THR A 1 197 ? 304.144 225.386 174.977 1.00 73.05 194 THR A O 1
ATOM 1151 N N . VAL A 1 198 ? 306.326 225.616 174.476 1.00 64.12 195 VAL A N 1
ATOM 1152 C CA . VAL A 1 198 ? 306.767 224.637 175.462 1.00 57.17 195 VAL A CA 1
ATOM 1153 C C . VAL A 1 198 ? 307.590 225.264 176.583 1.00 54.94 195 VAL A C 1
ATOM 1154 O O . VAL A 1 198 ? 308.527 226.022 176.333 1.00 58.07 195 VAL A O 1
ATOM 1158 N N . ALA A 1 199 ? 307.228 224.940 177.821 1.00 50.23 196 ALA A N 1
ATOM 1159 C CA . ALA A 1 199 ? 307.984 225.383 178.985 1.00 51.46 196 ALA A CA 1
ATOM 1160 C C . ALA A 1 199 ? 308.992 224.317 179.404 1.00 52.53 196 ALA A C 1
ATOM 1161 O O . ALA A 1 199 ? 308.613 223.220 179.816 1.00 47.71 196 ALA A O 1
ATOM 1163 N N . VAL A 1 200 ? 310.275 224.641 179.292 1.00 55.49 197 VAL A N 1
ATOM 1164 C CA . VAL A 1 200 ? 311.330 223.715 179.684 1.00 52.26 197 VAL A CA 1
ATOM 1165 C C . VAL A 1 200 ? 311.851 224.043 181.078 1.00 52.73 197 VAL A C 1
ATOM 1166 O O . VAL A 1 200 ? 312.318 225.154 181.331 1.00 51.38 197 VAL A O 1
ATOM 1170 N N . VAL A 1 201 ? 311.765 223.072 181.981 1.00 54.62 198 VAL A N 1
ATOM 1171 C CA . VAL A 1 201 ? 312.225 223.262 183.350 1.00 56.63 198 VAL A CA 1
ATOM 1172 C C . VAL A 1 201 ? 313.499 222.468 183.613 1.00 56.66 198 VAL A C 1
ATOM 1173 O O . VAL A 1 201 ? 313.459 221.252 183.799 1.00 53.65 198 VAL A O 1
ATOM 1177 N N . ASP A 1 202 ? 314.631 223.165 183.621 1.00 57.80 199 ASP A N 1
ATOM 1178 C CA . ASP A 1 202 ? 315.914 222.539 183.909 1.00 56.64 199 ASP A CA 1
ATOM 1179 C C . ASP A 1 202 ? 316.194 222.608 185.406 1.00 55.42 199 ASP A C 1
ATOM 1180 O O . ASP A 1 202 ? 316.498 223.675 185.941 1.00 57.91 199 ASP A O 1
ATOM 1185 N N . ILE A 1 203 ? 316.090 221.467 186.077 1.00 50.83 200 ILE A N 1
ATOM 1186 C CA . ILE A 1 203 ? 316.304 221.414 187.517 1.00 57.71 200 ILE A CA 1
ATOM 1187 C C . ILE A 1 203 ? 317.707 220.929 187.855 1.00 62.49 200 ILE A C 1
ATOM 1188 O O . ILE A 1 203 ? 317.983 219.729 187.832 1.00 68.54 200 ILE A O 1
ATOM 1193 N N . GLY A 1 204 ? 318.591 221.869 188.168 1.00 61.40 201 GLY A N 1
ATOM 1194 C CA . GLY A 1 204 ? 319.937 221.533 188.591 1.00 61.71 201 GLY A CA 1
ATOM 1195 C C . GLY A 1 204 ? 319.961 221.170 190.062 1.00 62.02 201 GLY A C 1
ATOM 1196 O O . GLY A 1 204 ? 318.922 220.881 190.655 1.00 54.41 201 GLY A O 1
ATOM 1197 N N . ALA A 1 205 ? 321.149 221.186 190.655 1.00 70.69 202 ALA A N 1
ATOM 1198 C CA . ALA A 1 205 ? 321.293 220.857 192.067 1.00 72.51 202 ALA A CA 1
ATOM 1199 C C . ALA A 1 205 ? 321.047 222.079 192.945 1.00 70.48 202 ALA A C 1
ATOM 1200 O O . ALA A 1 205 ? 320.470 221.970 194.026 1.00 71.05 202 ALA A O 1
ATOM 1202 N N . THR A 1 206 ? 321.486 223.242 192.475 1.00 66.55 203 THR A N 1
ATOM 1203 C CA . THR A 1 206 ? 321.358 224.471 193.248 1.00 68.72 203 THR A CA 1
ATOM 1204 C C . THR A 1 206 ? 320.520 225.518 192.522 1.00 69.49 203 THR A C 1
ATOM 1205 O O . THR A 1 206 ? 320.030 226.467 193.135 1.00 72.50 203 THR A O 1
ATOM 1209 N N . MET A 1 207 ? 320.357 225.344 191.214 1.00 66.95 204 MET A N 1
ATOM 1210 C CA . MET A 1 207 ? 319.601 226.297 190.410 1.00 69.56 204 MET A CA 1
ATOM 1211 C C . MET A 1 207 ? 318.573 225.611 189.518 1.00 66.49 204 MET A C 1
ATOM 1212 O O . MET A 1 207 ? 318.842 224.563 188.931 1.00 66.64 204 MET A O 1
ATOM 1217 N N . THR A 1 208 ? 317.393 226.215 189.422 1.00 66.64 205 THR A N 1
ATOM 1218 C CA . THR A 1 208 ? 316.346 225.723 188.537 1.00 64.18 205 THR A CA 1
ATOM 1219 C C . THR A 1 208 ? 315.946 226.816 187.551 1.00 64.37 205 THR A C 1
ATOM 1220 O O . THR A 1 208 ? 315.633 227.937 187.949 1.00 66.58 205 THR A O 1
ATOM 1224 N N . THR A 1 209 ? 315.964 226.485 186.265 1.00 62.09 206 THR A N 1
ATOM 1225 C CA . THR A 1 209 ? 315.693 227.467 185.222 1.00 63.06 206 THR A CA 1
ATOM 1226 C C . THR A 1 209 ? 314.437 227.132 184.427 1.00 59.57 206 THR A C 1
ATOM 1227 O O . THR A 1 209 ? 314.295 226.024 183.911 1.00 55.90 206 THR A O 1
ATOM 1231 N N . LEU A 1 210 ? 313.528 228.097 184.331 1.00 59.53 207 LEU A N 1
ATOM 1232 C CA . LEU A 1 210 ? 312.341 227.945 183.499 1.00 57.04 207 LEU A CA 1
ATOM 1233 C C . LEU A 1 210 ? 312.514 228.686 182.180 1.00 57.45 207 LEU A C 1
ATOM 1234 O O . LEU A 1 210 ? 312.605 229.913 182.154 1.00 60.85 207 LEU A O 1
ATOM 1239 N N . SER A 1 211 ? 312.560 227.934 181.087 1.00 56.35 208 SER A N 1
ATOM 1240 C CA . SER A 1 211 ? 312.697 228.524 179.764 1.00 58.00 208 SER A CA 1
ATOM 1241 C C . SER A 1 211 ? 311.494 228.178 178.897 1.00 57.75 208 SER A C 1
ATOM 1242 O O . SER A 1 211 ? 311.220 227.006 178.641 1.00 57.65 208 SER A O 1
ATOM 1245 N N . VAL A 1 212 ? 310.774 229.203 178.455 1.00 59.77 209 VAL A N 1
ATOM 1246 C CA . VAL A 1 212 ? 309.608 228.995 177.607 1.00 60.63 209 VAL A CA 1
ATOM 1247 C C . VAL A 1 212 ? 309.957 229.252 176.148 1.00 61.74 209 VAL A C 1
ATOM 1248 O O . VAL A 1 212 ? 310.430 230.331 175.792 1.00 64.25 209 VAL A O 1
ATOM 1252 N N . LEU A 1 213 ? 309.720 228.252 175.306 1.00 62.52 210 LEU A N 1
ATOM 1253 C CA . LEU A 1 213 ? 310.046 228.355 173.891 1.00 64.81 210 LEU A CA 1
ATOM 1254 C C . LEU A 1 213 ? 308.789 228.415 173.035 1.00 65.98 210 LEU A C 1
ATOM 1255 O O . LEU A 1 213 ? 307.919 227.549 173.125 1.00 65.22 210 LEU A O 1
ATOM 1260 N N . HIS A 1 214 ? 308.701 229.448 172.206 1.00 70.49 211 HIS A N 1
ATOM 1261 C CA . HIS A 1 214 ? 307.593 229.587 171.275 1.00 75.68 211 HIS A CA 1
ATOM 1262 C C . HIS A 1 214 ? 308.105 229.464 169.846 1.00 81.42 211 HIS A C 1
ATOM 1263 O O . HIS A 1 214 ? 308.935 230.262 169.407 1.00 85.51 211 HIS A O 1
ATOM 1270 N N . ASN A 1 215 ? 307.611 228.451 169.137 1.00 82.23 212 ASN A N 1
ATOM 1271 C CA . ASN A 1 215 ? 308.028 228.159 167.768 1.00 87.13 212 ASN A CA 1
ATOM 1272 C C . ASN A 1 215 ? 309.534 227.930 167.648 1.00 86.52 212 ASN A C 1
ATOM 1273 O O . ASN A 1 215 ? 310.132 228.205 166.607 1.00 92.21 212 ASN A O 1
ATOM 1275 N N . GLY A 1 216 ? 310.140 227.426 168.719 1.00 80.33 213 GLY A N 1
ATOM 1276 C CA . GLY A 1 216 ? 311.555 227.103 168.716 1.00 77.90 213 GLY A CA 1
ATOM 1277 C C . GLY A 1 216 ? 312.436 228.174 169.331 1.00 74.93 213 GLY A C 1
ATOM 1278 O O . GLY A 1 216 ? 313.582 227.910 169.694 1.00 71.46 213 GLY A O 1
ATOM 1279 N N . ARG A 1 217 ? 311.902 229.385 169.449 1.00 78.54 214 ARG A N 1
ATOM 1280 C CA . ARG A 1 217 ? 312.668 230.507 169.980 1.00 82.06 214 ARG A CA 1
ATOM 1281 C C . ARG A 1 217 ? 312.305 230.802 171.432 1.00 80.35 214 ARG A C 1
ATOM 1282 O O . ARG A 1 217 ? 311.151 230.662 171.835 1.00 80.33 214 ARG A O 1
ATOM 1284 N N . THR A 1 218 ? 313.300 231.213 172.212 1.00 79.49 215 THR A N 1
ATOM 1285 C CA . THR A 1 218 ? 313.088 231.550 173.615 1.00 77.31 215 THR A CA 1
ATOM 1286 C C . THR A 1 218 ? 312.422 232.914 173.748 1.00 80.39 215 THR A C 1
ATOM 1287 O O . THR A 1 218 ? 312.862 233.891 173.142 1.00 84.81 215 THR A O 1
ATOM 1291 N N . ILE A 1 219 ? 311.358 232.975 174.542 1.00 79.15 216 ILE A N 1
ATOM 1292 C CA . ILE A 1 219 ? 310.635 234.223 174.750 1.00 80.50 216 ILE A CA 1
ATOM 1293 C C . ILE A 1 219 ? 310.585 234.599 176.226 1.00 81.30 216 ILE A C 1
ATOM 1294 O O . ILE A 1 219 ? 310.117 235.681 176.582 1.00 88.76 216 ILE A O 1
ATOM 1299 N N . TYR A 1 220 ? 311.071 233.706 177.082 1.00 73.86 217 TYR A N 1
ATOM 1300 C CA . TYR A 1 220 ? 311.033 233.933 178.522 1.00 73.72 217 TYR A CA 1
ATOM 1301 C C . TYR A 1 220 ? 312.050 233.067 179.258 1.00 74.73 217 TYR A C 1
ATOM 1302 O O . TYR A 1 220 ? 312.213 231.886 178.950 1.00 72.14 217 TYR A O 1
ATOM 1311 N N . THR A 1 221 ? 312.730 233.663 180.233 1.00 79.78 218 THR A N 1
ATOM 1312 C CA . THR A 1 221 ? 313.725 232.951 181.026 1.00 78.25 218 THR A CA 1
ATOM 1313 C C . THR A 1 221 ? 313.744 233.466 182.463 1.00 81.17 218 THR A C 1
ATOM 1314 O O . THR A 1 221 ? 313.768 234.674 182.698 1.00 86.77 218 THR A O 1
ATOM 1318 N N . ARG A 1 222 ? 313.729 232.545 183.421 1.00 78.97 219 ARG A N 1
ATOM 1319 C CA . ARG A 1 222 ? 313.750 232.912 184.832 1.00 80.25 219 ARG A CA 1
ATOM 1320 C C . ARG A 1 222 ? 314.471 231.861 185.672 1.00 75.33 219 ARG A C 1
ATOM 1321 O O . ARG A 1 222 ? 313.970 230.753 185.863 1.00 67.13 219 ARG A O 1
ATOM 1323 N N . GLU A 1 223 ? 315.649 232.221 186.173 1.00 79.06 220 GLU A N 1
ATOM 1324 C CA . GLU A 1 223 ? 316.442 231.324 187.006 1.00 77.49 220 GLU A CA 1
ATOM 1325 C C . GLU A 1 223 ? 316.189 231.585 188.487 1.00 79.89 220 GLU A C 1
ATOM 1326 O O . GLU A 1 223 ? 316.080 232.735 188.913 1.00 82.64 220 GLU A O 1
ATOM 1329 N N . GLN A 1 224 ? 316.094 230.513 189.267 1.00 77.79 221 GLN A N 1
ATOM 1330 C CA . GLN A 1 224 ? 315.852 230.626 190.702 1.00 77.05 221 GLN A CA 1
ATOM 1331 C C . GLN A 1 224 ? 316.805 229.741 191.501 1.00 73.99 221 GLN A C 1
ATOM 1332 O O . GLN A 1 224 ? 317.299 228.731 190.997 1.00 69.71 221 GLN A O 1
ATOM 1335 N N . LEU A 1 225 ? 317.057 230.125 192.749 1.00 76.66 222 LEU A N 1
ATOM 1336 C CA . LEU A 1 225 ? 317.940 229.360 193.623 1.00 77.53 222 LEU A CA 1
ATOM 1337 C C . LEU A 1 225 ? 317.195 228.203 194.283 1.00 77.07 222 LEU A C 1
ATOM 1338 O O . LEU A 1 225 ? 316.720 228.319 195.414 1.00 81.58 222 LEU A O 1
ATOM 1343 N N . PHE A 1 226 ? 317.103 227.088 193.565 1.00 74.30 223 PHE A N 1
ATOM 1344 C CA . PHE A 1 226 ? 316.421 225.894 194.052 1.00 74.46 223 PHE A CA 1
ATOM 1345 C C . PHE A 1 226 ? 316.818 224.688 193.207 1.00 72.82 223 PHE A C 1
ATOM 1346 O O . PHE A 1 226 ? 316.944 224.796 191.987 1.00 71.87 223 PHE A O 1
ATOM 1354 N N . GLY A 1 227 ? 317.017 223.542 193.850 1.00 86.80 224 GLY A N 1
ATOM 1355 C CA . GLY A 1 227 ? 317.425 222.351 193.128 1.00 82.72 224 GLY A CA 1
ATOM 1356 C C . GLY A 1 227 ? 317.401 221.065 193.930 1.00 80.56 224 GLY A C 1
ATOM 1357 O O . GLY A 1 227 ? 316.772 220.984 194.985 1.00 81.56 224 GLY A O 1
ATOM 1358 N N . GLY A 1 228 ? 318.102 220.055 193.422 1.00 78.89 225 GLY A N 1
ATOM 1359 C CA . GLY A 1 228 ? 318.092 218.729 194.012 1.00 75.13 225 GLY A CA 1
ATOM 1360 C C . GLY A 1 228 ? 318.952 218.577 195.251 1.00 79.28 225 GLY A C 1
ATOM 1361 O O . GLY A 1 228 ? 318.917 217.536 195.908 1.00 82.78 225 GLY A O 1
ATOM 1362 N N . ARG A 1 229 ? 319.728 219.607 195.575 1.00 82.32 226 ARG A N 1
ATOM 1363 C CA . ARG A 1 229 ? 320.556 219.582 196.777 1.00 86.88 226 ARG A CA 1
ATOM 1364 C C . ARG A 1 229 ? 319.679 219.558 198.027 1.00 88.87 226 ARG A C 1
ATOM 1365 O O . ARG A 1 229 ? 320.054 218.989 199.054 1.00 91.05 226 ARG A O 1
ATOM 1373 N N . GLN A 1 230 ? 318.505 220.174 197.923 1.00 90.79 227 GLN A N 1
ATOM 1374 C CA . GLN A 1 230 ? 317.536 220.200 199.013 1.00 94.90 227 GLN A CA 1
ATOM 1375 C C . GLN A 1 230 ? 317.121 218.785 199.412 1.00 95.57 227 GLN A C 1
ATOM 1376 O O . GLN A 1 230 ? 316.904 218.501 200.590 1.00 98.54 227 GLN A O 1
ATOM 1382 N N . LEU A 1 231 ? 317.021 217.903 198.423 1.00 93.26 228 LEU A N 1
ATOM 1383 C CA . LEU A 1 231 ? 316.649 216.513 198.661 1.00 94.35 228 LEU A CA 1
ATOM 1384 C C . LEU A 1 231 ? 317.812 215.704 199.227 1.00 95.43 228 LEU A C 1
ATOM 1385 O O . LEU A 1 231 ? 317.643 214.942 200.180 1.00 97.13 228 LEU A O 1
ATOM 1390 N N . THR A 1 232 ? 318.989 215.872 198.632 1.00 95.30 229 THR A N 1
ATOM 1391 C CA . THR A 1 232 ? 320.172 215.120 199.038 1.00 97.85 229 THR A CA 1
ATOM 1392 C C . THR A 1 232 ? 320.571 215.429 200.477 1.00 100.90 229 THR A C 1
ATOM 1393 O O . THR A 1 232 ? 320.858 214.519 201.254 1.00 102.50 229 THR A O 1
ATOM 1397 N N . GLU A 1 233 ? 320.582 216.712 200.827 1.00 102.31 230 GLU A N 1
ATOM 1398 C CA . GLU A 1 233 ? 320.939 217.135 202.178 1.00 105.67 230 GLU A CA 1
ATOM 1399 C C . GLU A 1 233 ? 319.944 216.614 203.211 1.00 104.40 230 GLU A C 1
ATOM 1400 O O . GLU A 1 233 ? 320.312 216.326 204.350 1.00 108.39 230 GLU A O 1
ATOM 1406 N N . GLU A 1 234 ? 318.683 216.497 202.807 1.00 99.68 231 GLU A N 1
ATOM 1407 C CA . GLU A 1 234 ? 317.644 215.973 203.685 1.00 100.54 231 GLU A CA 1
ATOM 1408 C C . GLU A 1 234 ? 317.899 214.504 203.999 1.00 103.89 231 GLU A C 1
ATOM 1409 O O . GLU A 1 234 ? 317.614 214.034 205.100 1.00 108.67 231 GLU A O 1
ATOM 1411 N N . ILE A 1 235 ? 318.443 213.784 203.022 1.00 103.81 232 ILE A N 1
ATOM 1412 C CA . ILE A 1 235 ? 318.784 212.379 203.203 1.00 104.79 232 ILE A CA 1
ATOM 1413 C C . ILE A 1 235 ? 320.022 212.229 204.081 1.00 109.21 232 ILE A C 1
ATOM 1414 O O . ILE A 1 235 ? 320.236 211.184 204.696 1.00 113.12 232 ILE A O 1
ATOM 1416 N N . GLN A 1 236 ? 320.830 213.283 204.138 1.00 108.45 233 GLN A N 1
ATOM 1417 C CA . GLN A 1 236 ? 322.060 213.268 204.922 1.00 112.15 233 GLN A CA 1
ATOM 1418 C C . GLN A 1 236 ? 321.788 213.404 206.418 1.00 116.52 233 GLN A C 1
ATOM 1419 O O . GLN A 1 236 ? 322.310 212.634 207.224 1.00 119.15 233 GLN A O 1
ATOM 1425 N N . ARG A 1 237 ? 320.969 214.386 206.782 1.00 116.79 234 ARG A N 1
ATOM 1426 C CA . ARG A 1 237 ? 320.754 214.717 208.188 1.00 120.77 234 ARG A CA 1
ATOM 1427 C C . ARG A 1 237 ? 319.779 213.768 208.881 1.00 122.78 234 ARG A C 1
ATOM 1428 O O . ARG A 1 237 ? 319.801 213.636 210.104 1.00 129.06 234 ARG A O 1
ATOM 1436 N N . ARG A 1 238 ? 318.928 213.107 208.103 1.00 117.70 235 ARG A N 1
ATOM 1437 C CA . ARG A 1 238 ? 317.869 212.285 208.676 1.00 118.70 235 ARG A CA 1
ATOM 1438 C C . ARG A 1 238 ? 318.304 210.836 208.866 1.00 120.76 235 ARG A C 1
ATOM 1439 O O . ARG A 1 238 ? 317.873 210.168 209.807 1.00 125.30 235 ARG A O 1
ATOM 1447 N N . TYR A 1 239 ? 319.161 210.356 207.973 1.00 119.00 236 TYR A N 1
ATOM 1448 C CA . TYR A 1 239 ? 319.586 208.962 208.002 1.00 122.13 236 TYR A CA 1
ATOM 1449 C C . TYR A 1 239 ? 321.068 208.833 208.340 1.00 126.29 236 TYR A C 1
ATOM 1450 O O . TYR A 1 239 ? 321.646 207.751 208.234 1.00 130.04 236 TYR A O 1
ATOM 1459 N N . GLY A 1 240 ? 321.670 209.945 208.752 1.00 125.93 237 GLY A N 1
ATOM 1460 C CA . GLY A 1 240 ? 323.059 209.960 209.175 1.00 130.22 237 GLY A CA 1
ATOM 1461 C C . GLY A 1 240 ? 324.030 209.532 208.092 1.00 128.92 237 GLY A C 1
ATOM 1462 O O . GLY A 1 240 ? 324.974 208.787 208.352 1.00 137.07 237 GLY A O 1
ATOM 1463 N N . LEU A 1 241 ? 323.797 210.005 206.873 1.00 119.32 238 LEU A N 1
ATOM 1464 C CA . LEU A 1 241 ? 324.651 209.657 205.745 1.00 117.89 238 LEU A CA 1
ATOM 1465 C C . LEU A 1 241 ? 325.468 210.857 205.280 1.00 120.17 238 LEU A C 1
ATOM 1466 O O . LEU A 1 241 ? 325.092 212.005 205.517 1.00 120.74 238 LEU A O 1
ATOM 1468 N N . SER A 1 242 ? 326.588 210.584 204.619 1.00 122.46 239 SER A N 1
ATOM 1469 C CA . SER A 1 242 ? 327.440 211.642 204.091 1.00 121.01 239 SER A CA 1
ATOM 1470 C C . SER A 1 242 ? 326.872 212.189 202.786 1.00 111.34 239 SER A C 1
ATOM 1471 O O . SER A 1 242 ? 325.851 211.709 202.294 1.00 104.12 239 SER A O 1
ATOM 1474 N N . VAL A 1 243 ? 327.540 213.194 202.229 1.00 112.94 240 VAL A N 1
ATOM 1475 C CA . VAL A 1 243 ? 327.079 213.835 201.002 1.00 108.70 240 VAL A CA 1
ATOM 1476 C C . VAL A 1 243 ? 327.254 212.931 199.785 1.00 108.04 240 VAL A C 1
ATOM 1477 O O . VAL A 1 243 ? 326.463 212.984 198.844 1.00 100.40 240 VAL A O 1
ATOM 1479 N N . GLU A 1 244 ? 328.293 212.102 199.811 1.00 115.28 241 GLU A N 1
ATOM 1480 C CA . GLU A 1 244 ? 328.601 211.226 198.686 1.00 115.23 241 GLU A CA 1
ATOM 1481 C C . GLU A 1 244 ? 327.724 209.978 198.701 1.00 110.06 241 GLU A C 1
ATOM 1482 O O . GLU A 1 244 ? 326.498 210.067 198.765 1.00 101.86 241 GLU A O 1
ATOM 1488 N N . GLY A 1 247 ? 323.660 211.115 198.060 1.00 97.81 244 GLY A N 1
ATOM 1489 C CA . GLY A 1 247 ? 323.660 211.223 196.613 1.00 99.54 244 GLY A CA 1
ATOM 1490 C C . GLY A 1 247 ? 323.573 209.873 195.929 1.00 107.75 244 GLY A C 1
ATOM 1491 O O . GLY A 1 247 ? 322.910 209.728 194.902 1.00 108.99 244 GLY A O 1
ATOM 1492 N N . LEU A 1 248 ? 324.246 208.881 196.501 1.00 116.13 245 LEU A N 1
ATOM 1493 C CA . LEU A 1 248 ? 324.255 207.535 195.941 1.00 120.92 245 LEU A CA 1
ATOM 1494 C C . LEU A 1 248 ? 322.934 206.817 196.205 1.00 123.48 245 LEU A C 1
ATOM 1495 O O . LEU A 1 248 ? 322.495 205.989 195.405 1.00 125.60 245 LEU A O 1
ATOM 1498 N N . ALA A 1 249 ? 322.303 207.145 197.328 1.00 123.91 246 ALA A N 1
ATOM 1499 C CA . ALA A 1 249 ? 321.054 206.503 197.726 1.00 123.77 246 ALA A CA 1
ATOM 1500 C C . ALA A 1 249 ? 319.897 206.889 196.809 1.00 120.64 246 ALA A C 1
ATOM 1501 O O . ALA A 1 249 ? 318.918 206.153 196.690 1.00 122.81 246 ALA A O 1
ATOM 1502 N N . LYS A 1 250 ? 320.012 208.045 196.164 1.00 119.62 247 LYS A N 1
ATOM 1503 C CA . LYS A 1 250 ? 318.962 208.531 195.275 1.00 115.36 247 LYS A CA 1
ATOM 1504 C C . LYS A 1 250 ? 318.913 207.733 193.975 1.00 116.23 247 LYS A C 1
ATOM 1505 O O . LYS A 1 250 ? 317.884 207.694 193.300 1.00 113.81 247 LYS A O 1
ATOM 1507 N N . LYS A 1 251 ? 320.028 207.097 193.631 1.00 119.57 248 LYS A N 1
ATOM 1508 C CA . LYS A 1 251 ? 320.128 206.343 192.387 1.00 122.66 248 LYS A CA 1
ATOM 1509 C C . LYS A 1 251 ? 319.914 204.847 192.601 1.00 126.95 248 LYS A C 1
ATOM 1510 O O . LYS A 1 251 ? 319.145 204.212 191.880 1.00 127.29 248 LYS A O 1
ATOM 1513 N N . GLN A 1 252 ? 320.598 204.290 193.596 1.00 131.23 249 GLN A N 1
ATOM 1514 C CA . GLN A 1 252 ? 320.544 202.855 193.854 1.00 137.48 249 GLN A CA 1
ATOM 1515 C C . GLN A 1 252 ? 319.409 202.484 194.803 1.00 136.56 249 GLN A C 1
ATOM 1516 O O . GLN A 1 252 ? 318.726 201.479 194.607 1.00 138.74 249 GLN A O 1
ATOM 1519 N N . GLY A 1 253 ? 319.211 203.302 195.832 1.00 133.70 250 GLY A N 1
ATOM 1520 C CA . GLY A 1 253 ? 318.211 203.022 196.845 1.00 136.37 250 GLY A CA 1
ATOM 1521 C C . GLY A 1 253 ? 318.856 202.572 198.140 1.00 137.80 250 GLY A C 1
ATOM 1522 O O . GLY A 1 253 ? 319.943 203.031 198.492 1.00 139.56 250 GLY A O 1
ATOM 1523 N N . GLY A 1 254 ? 318.190 201.669 198.851 1.00 139.93 251 GLY A N 1
ATOM 1524 C CA . GLY A 1 254 ? 318.716 201.147 200.099 1.00 143.72 251 GLY A CA 1
ATOM 1525 C C . GLY A 1 254 ? 318.299 201.972 201.300 1.00 140.29 251 GLY A C 1
ATOM 1526 O O . GLY A 1 254 ? 318.863 201.835 202.386 1.00 143.71 251 GLY A O 1
ATOM 1527 N N . LEU A 1 255 ? 317.308 202.834 201.101 1.00 133.77 252 LEU A N 1
ATOM 1528 C CA . LEU A 1 255 ? 316.781 203.665 202.177 1.00 130.38 252 LEU A CA 1
ATOM 1529 C C . LEU A 1 255 ? 315.600 202.972 202.852 1.00 131.35 252 LEU A C 1
ATOM 1530 O O . LEU A 1 255 ? 314.910 202.170 202.223 1.00 132.74 252 LEU A O 1
ATOM 1532 N N . PRO A 1 256 ? 315.369 203.271 204.142 1.00 132.18 253 PRO A N 1
ATOM 1533 C CA . PRO A 1 256 ? 314.231 202.684 204.862 1.00 136.37 253 PRO A CA 1
ATOM 1534 C C . PRO A 1 256 ? 312.886 203.077 204.247 1.00 131.24 253 PRO A C 1
ATOM 1535 O O . PRO A 1 256 ? 312.822 204.010 203.447 1.00 123.97 253 PRO A O 1
ATOM 1539 N N . ASP A 1 257 ? 311.827 202.369 204.628 1.00 134.79 254 ASP A N 1
ATOM 1540 C CA . ASP A 1 257 ? 310.523 202.511 203.983 1.00 130.89 254 ASP A CA 1
ATOM 1541 C C . ASP A 1 257 ? 309.853 203.865 204.217 1.00 124.01 254 ASP A C 1
ATOM 1542 O O . ASP A 1 257 ? 308.918 204.227 203.503 1.00 120.09 254 ASP A O 1
ATOM 1547 N N . ASP A 1 258 ? 310.326 204.611 205.209 1.00 123.41 255 ASP A N 1
ATOM 1548 C CA . ASP A 1 258 ? 309.729 205.904 205.526 1.00 122.66 255 ASP A CA 1
ATOM 1549 C C . ASP A 1 258 ? 310.222 207.005 204.589 1.00 118.88 255 ASP A C 1
ATOM 1550 O O . ASP A 1 258 ? 309.641 208.088 204.536 1.00 117.76 255 ASP A O 1
ATOM 1555 N N . TYR A 1 259 ? 311.288 206.718 203.847 1.00 116.81 256 TYR A N 1
ATOM 1556 C CA . TYR A 1 259 ? 311.889 207.694 202.940 1.00 112.61 256 TYR A CA 1
ATOM 1557 C C . TYR A 1 259 ? 310.921 208.168 201.860 1.00 108.55 256 TYR A C 1
ATOM 1558 O O . TYR A 1 259 ? 310.909 209.345 201.497 1.00 105.21 256 TYR A O 1
ATOM 1567 N N . ASP A 1 260 ? 310.110 207.248 201.352 1.00 109.40 257 ASP A N 1
ATOM 1568 C CA . ASP A 1 260 ? 309.194 207.549 200.259 1.00 105.22 257 ASP A CA 1
ATOM 1569 C C . ASP A 1 260 ? 308.071 208.485 200.705 1.00 102.33 257 ASP A C 1
ATOM 1570 O O . ASP A 1 260 ? 307.540 209.257 199.906 1.00 101.77 257 ASP A O 1
ATOM 1575 N N . SER A 1 261 ? 307.723 208.425 201.986 1.00 101.99 258 SER A N 1
ATOM 1576 C CA . SER A 1 261 ? 306.574 209.166 202.496 1.00 101.55 258 SER A CA 1
ATOM 1577 C C . SER A 1 261 ? 306.941 210.490 203.167 1.00 101.88 258 SER A C 1
ATOM 1578 O O . SER A 1 261 ? 306.249 211.492 202.987 1.00 103.12 258 SER A O 1
ATOM 1581 N N . GLU A 1 262 ? 308.024 210.497 203.939 1.00 102.21 259 GLU A N 1
ATOM 1582 C CA . GLU A 1 262 ? 308.352 211.662 204.757 1.00 104.01 259 GLU A CA 1
ATOM 1583 C C . GLU A 1 262 ? 309.556 212.449 204.241 1.00 101.11 259 GLU A C 1
ATOM 1584 O O . GLU A 1 262 ? 309.943 213.453 204.838 1.00 101.72 259 GLU A O 1
ATOM 1590 N N . VAL A 1 263 ? 310.149 212.000 203.138 1.00 98.94 260 VAL A N 1
ATOM 1591 C CA . VAL A 1 263 ? 311.319 212.679 202.585 1.00 97.14 260 VAL A CA 1
ATOM 1592 C C . VAL A 1 263 ? 311.159 213.014 201.105 1.00 93.27 260 VAL A C 1
ATOM 1593 O O . VAL A 1 263 ? 311.172 214.183 2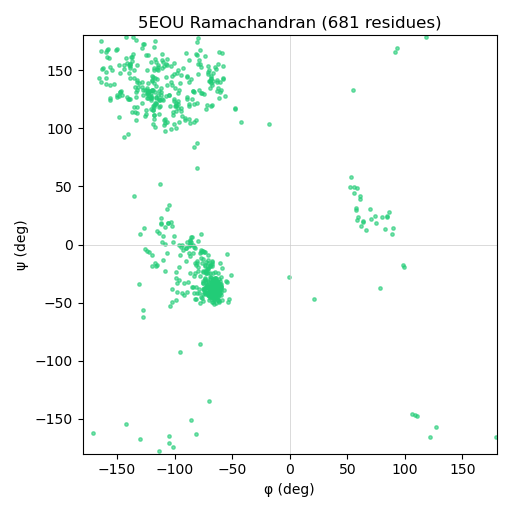00.720 1.00 91.44 260 VAL A O 1
ATOM 1597 N N . LEU A 1 264 ? 311.011 211.982 200.280 1.00 91.11 261 LEU A N 1
ATOM 1598 C CA . LEU A 1 264 ? 310.943 212.158 198.833 1.00 87.93 261 LEU A CA 1
ATOM 1599 C C . LEU A 1 264 ? 309.678 212.894 198.403 1.00 88.63 261 LEU A C 1
ATOM 1600 O O . LEU A 1 264 ? 309.732 213.804 197.577 1.00 91.19 261 LEU A O 1
ATOM 1605 N N . ARG A 1 265 ? 308.542 212.495 198.967 1.00 88.29 262 ARG A N 1
ATOM 1606 C CA . ARG A 1 265 ? 307.260 213.105 198.623 1.00 88.82 262 ARG A CA 1
ATOM 1607 C C . ARG A 1 265 ? 307.183 214.600 198.973 1.00 87.74 262 ARG A C 1
ATOM 1608 O O . ARG A 1 265 ? 306.703 215.388 198.156 1.00 88.46 262 ARG A O 1
ATOM 1616 N N . PRO A 1 266 ? 307.637 215.003 200.181 1.00 88.00 263 PRO A N 1
ATOM 1617 C CA . PRO A 1 266 ? 307.620 216.449 200.437 1.00 88.76 263 PRO A CA 1
ATOM 1618 C C . PRO A 1 266 ? 308.531 217.238 199.498 1.00 84.86 263 PRO A C 1
ATOM 1619 O O . PRO A 1 266 ? 308.223 218.385 199.171 1.00 86.12 263 PRO A O 1
ATOM 1623 N N . PHE A 1 267 ? 309.636 216.633 199.073 1.00 80.51 264 PHE A N 1
ATOM 1624 C CA . PHE A 1 267 ? 310.547 217.298 198.149 1.00 80.15 264 PHE A CA 1
ATOM 1625 C C . PHE A 1 267 ? 309.915 217.449 196.771 1.00 74.07 264 PHE A C 1
ATOM 1626 O O . PHE A 1 267 ? 310.048 218.491 196.130 1.00 72.53 264 PHE A O 1
ATOM 1634 N N . LYS A 1 268 ? 309.231 216.403 196.316 1.00 72.65 265 LYS A N 1
ATOM 1635 C CA . LYS A 1 268 ? 308.561 216.439 195.022 1.00 73.42 265 LYS A CA 1
ATOM 1636 C C . LYS A 1 268 ? 307.456 217.489 195.019 1.00 71.63 265 LYS A C 1
ATOM 1637 O O . LYS A 1 268 ? 307.208 218.137 194.003 1.00 69.06 265 LYS A O 1
ATOM 1643 N N . ASP A 1 269 ? 306.797 217.653 196.162 1.00 66.23 266 ASP A N 1
ATOM 1644 C CA . ASP A 1 269 ? 305.772 218.677 196.308 1.00 70.27 266 ASP A CA 1
ATOM 1645 C C . ASP A 1 269 ? 306.396 220.067 196.264 1.00 68.64 266 ASP A C 1
ATOM 1646 O O . ASP A 1 269 ? 305.802 221.008 195.737 1.00 67.20 266 ASP A O 1
ATOM 1651 N N . ALA A 1 270 ? 307.598 220.187 196.820 1.00 68.55 267 ALA A N 1
ATOM 1652 C CA . ALA A 1 270 ? 308.326 221.450 196.808 1.00 66.83 267 ALA A CA 1
ATOM 1653 C C . ALA A 1 270 ? 308.725 221.822 195.384 1.00 61.08 267 ALA A C 1
ATOM 1654 O O . ALA A 1 270 ? 308.672 222.989 194.999 1.00 63.30 267 ALA A O 1
ATOM 1656 N N . VAL A 1 271 ? 309.125 220.819 194.609 1.00 58.51 268 VAL A N 1
ATOM 1657 C CA . VAL A 1 271 ? 309.468 221.021 193.207 1.00 57.73 268 VAL A CA 1
ATOM 1658 C C . VAL A 1 271 ? 308.227 221.422 192.416 1.00 61.65 268 VAL A C 1
ATOM 1659 O O . VAL A 1 271 ? 308.277 222.321 191.575 1.00 62.43 268 VAL A O 1
ATOM 1663 N N . VAL A 1 272 ? 307.114 220.753 192.700 1.00 63.26 269 VAL A N 1
ATOM 1664 C CA . VAL A 1 272 ? 305.839 221.056 192.058 1.00 58.29 269 VAL A CA 1
ATOM 1665 C C . VAL A 1 272 ? 305.422 222.503 192.310 1.00 56.96 269 VAL A C 1
ATOM 1666 O O . VAL A 1 272 ? 305.047 223.220 191.382 1.00 56.92 269 VAL A O 1
ATOM 1670 N N . GLN A 1 273 ? 305.504 222.927 193.567 1.00 57.55 270 GLN A N 1
ATOM 1671 C CA . GLN A 1 273 ? 305.134 224.287 193.946 1.00 61.70 270 GLN A CA 1
ATOM 1672 C C . GLN A 1 273 ? 306.037 225.319 193.276 1.00 65.85 270 GLN A C 1
ATOM 1673 O O . GLN A 1 273 ? 305.580 226.390 192.877 1.00 69.62 270 GLN A O 1
ATOM 1675 N N . GLN A 1 274 ? 307.320 224.989 193.153 1.00 64.73 271 GLN A N 1
ATOM 1676 C CA . GLN A 1 274 ? 308.285 225.877 192.512 1.00 64.49 271 GLN A CA 1
ATOM 1677 C C . GLN A 1 274 ? 307.982 226.054 191.028 1.00 62.00 271 GLN A C 1
ATOM 1678 O O . GLN A 1 274 ? 307.973 227.173 190.516 1.00 63.78 271 GLN A O 1
ATOM 1684 N N . VAL A 1 275 ? 307.738 224.942 190.343 1.00 58.10 272 VAL A N 1
ATOM 1685 C CA . VAL A 1 275 ? 307.417 224.970 188.921 1.00 54.34 272 VAL A CA 1
ATOM 1686 C C . VAL A 1 275 ? 306.095 225.694 188.682 1.00 55.96 272 VAL A C 1
ATOM 1687 O O . VAL A 1 275 ? 305.967 226.482 187.744 1.00 57.41 272 VAL A O 1
ATOM 1691 N N . SER A 1 276 ? 305.120 225.430 189.546 1.00 57.40 273 SER A N 1
ATOM 1692 C CA . SER A 1 276 ? 303.813 226.070 189.449 1.00 61.72 273 SER A CA 1
ATOM 1693 C C . SER A 1 276 ? 303.928 227.582 189.606 1.00 68.19 273 SER A C 1
ATOM 1694 O O . SER A 1 276 ? 303.292 228.338 188.873 1.00 73.99 273 SER A O 1
ATOM 1697 N N . ARG A 1 277 ? 304.744 228.015 190.562 1.00 69.80 274 ARG A N 1
ATOM 1698 C CA . ARG A 1 277 ? 304.945 229.438 190.812 1.00 72.94 274 ARG A CA 1
ATOM 1699 C C . ARG A 1 277 ? 305.648 230.111 189.638 1.00 69.00 274 ARG A C 1
ATOM 1700 O O . ARG A 1 277 ? 305.327 231.243 189.278 1.00 75.05 274 ARG A O 1
ATOM 1702 N N . SER A 1 278 ? 306.605 229.405 189.045 1.00 61.08 275 SER A N 1
ATOM 1703 C CA . SER A 1 278 ? 307.371 229.933 187.921 1.00 62.01 275 SER A CA 1
ATOM 1704 C C . SER A 1 278 ? 306.495 230.156 186.692 1.00 63.37 275 SER A C 1
ATOM 1705 O O . SER A 1 278 ? 306.635 231.161 185.994 1.00 66.21 275 SER A O 1
ATOM 1708 N N . LEU A 1 279 ? 305.594 229.214 186.432 1.00 62.30 276 LEU A N 1
ATOM 1709 C CA . LEU A 1 279 ? 304.703 229.303 185.281 1.00 65.31 276 LEU A CA 1
ATOM 1710 C C . LEU A 1 279 ? 303.726 230.465 185.412 1.00 69.09 276 LEU A C 1
ATOM 1711 O O . LEU A 1 279 ? 303.367 231.099 184.419 1.00 69.33 276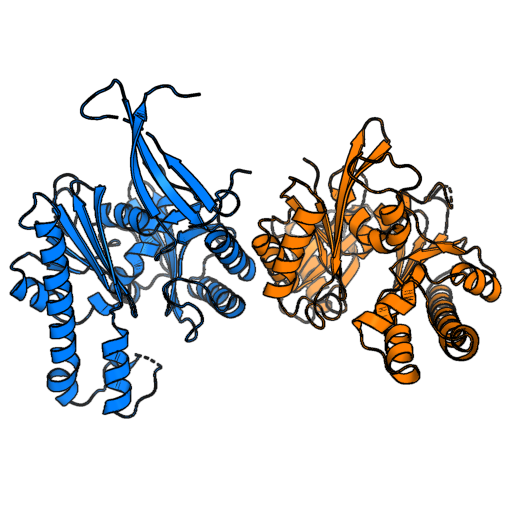 LEU A O 1
ATOM 1716 N N . GLN A 1 280 ? 303.298 230.743 186.640 1.00 70.14 277 GLN A N 1
ATOM 1717 C CA . GLN A 1 280 ? 302.368 231.836 186.891 1.00 76.89 277 GLN A CA 1
ATOM 1718 C C . GLN A 1 280 ? 303.018 233.187 186.609 1.00 80.97 277 GLN A C 1
ATOM 1719 O O . GLN A 1 280 ? 302.341 234.143 186.231 1.00 86.33 277 GLN A O 1
ATOM 1725 N N . PHE A 1 281 ? 304.334 233.260 186.790 1.00 77.32 278 PHE A N 1
ATOM 1726 C CA . PHE A 1 281 ? 305.070 234.486 186.505 1.00 81.87 278 PHE A CA 1
ATOM 1727 C C . PHE A 1 281 ? 305.178 234.728 185.004 1.00 83.21 278 PHE A C 1
ATOM 1728 O O . PHE A 1 281 ? 305.119 235.870 184.547 1.00 88.42 278 PHE A O 1
ATOM 1736 N N . PHE A 1 282 ? 305.334 233.652 184.240 1.00 78.35 279 PHE A N 1
ATOM 1737 C CA . PHE A 1 282 ? 305.411 233.756 182.787 1.00 77.05 279 PHE A CA 1
ATOM 1738 C C . PHE A 1 282 ? 304.071 234.169 182.183 1.00 79.70 279 PHE A C 1
ATOM 1739 O O . PHE A 1 282 ? 304.022 234.998 181.273 1.00 83.33 279 PHE A O 1
ATOM 1747 N N . PHE A 1 283 ? 302.991 233.585 182.692 1.00 79.78 280 PHE A N 1
ATOM 1748 C CA . PHE A 1 283 ? 301.651 233.877 182.194 1.00 83.26 280 PHE A CA 1
ATOM 1749 C C . PHE A 1 283 ? 301.275 235.334 182.435 1.00 87.40 280 PHE A C 1
ATOM 1750 O O . PHE A 1 283 ? 300.580 235.948 181.626 1.00 93.79 280 PHE A O 1
ATOM 1758 N N . ALA A 1 284 ? 301.744 235.883 183.551 1.00 87.16 281 ALA A N 1
ATOM 1759 C CA . ALA A 1 284 ? 301.441 237.262 183.911 1.00 95.00 281 ALA A CA 1
ATOM 1760 C C . ALA A 1 284 ? 302.390 238.239 183.224 1.00 96.86 281 ALA A C 1
ATOM 1761 O O . ALA A 1 284 ? 302.204 239.453 183.298 1.00 104.21 281 ALA A O 1
ATOM 1763 N N . ALA A 1 285 ? 303.405 237.704 182.554 1.00 90.20 282 ALA A N 1
ATOM 1764 C CA . ALA A 1 285 ? 304.404 238.533 181.890 1.00 93.18 282 ALA A CA 1
ATOM 1765 C C . ALA A 1 285 ? 304.125 238.674 180.396 1.00 93.29 282 ALA A C 1
ATOM 1766 O O . ALA A 1 285 ? 304.561 239.635 179.764 1.00 94.74 282 ALA A O 1
ATOM 1768 N N . GLY A 1 286 ? 303.397 237.713 179.836 1.00 92.96 283 GLY A N 1
ATOM 1769 C CA . GLY A 1 286 ? 303.115 237.709 178.412 1.00 96.99 283 GLY A CA 1
ATOM 1770 C C . GLY A 1 286 ? 301.648 237.513 178.079 1.00 101.96 283 GLY A C 1
ATOM 1771 O O . GLY A 1 286 ? 300.784 237.595 178.952 1.00 104.43 283 GLY A O 1
ATOM 1772 N N . GLN A 1 287 ? 301.369 237.249 176.806 1.00 104.45 284 GLN A N 1
ATOM 1773 C CA . GLN A 1 287 ? 299.998 237.079 176.336 1.00 108.47 284 GLN A CA 1
ATOM 1774 C C . GLN A 1 287 ? 299.523 235.637 176.478 1.00 103.99 284 GLN A C 1
ATOM 1775 O O . GLN A 1 287 ? 298.380 235.317 176.151 1.00 109.86 284 GLN A O 1
ATOM 1777 N N . PHE A 1 288 ? 300.406 234.770 176.964 1.00 93.58 285 PHE A N 1
ATOM 1778 C CA . PHE A 1 288 ? 300.080 233.358 177.127 1.00 86.72 285 PHE A CA 1
ATOM 1779 C C . PHE A 1 288 ? 299.428 233.078 178.476 1.00 82.73 285 PHE A C 1
ATOM 1780 O O . PHE A 1 288 ? 299.830 233.631 179.499 1.00 79.98 285 PHE A O 1
ATOM 1788 N N . ASN A 1 289 ? 298.420 232.213 178.467 1.00 88.07 286 ASN A N 1
ATOM 1789 C CA . ASN A 1 289 ? 297.747 231.802 179.693 1.00 89.19 286 ASN A CA 1
ATOM 1790 C C . ASN A 1 289 ? 298.056 230.348 180.026 1.00 80.28 286 ASN A C 1
ATOM 1791 O O . ASN A 1 289 ? 297.784 229.880 181.132 1.00 77.89 286 ASN A O 1
ATOM 1793 N N . ASP A 1 290 ? 298.629 229.641 179.058 1.00 76.73 287 ASP A N 1
ATOM 1794 C CA . ASP A 1 290 ? 298.998 228.242 179.235 1.00 72.40 287 ASP A CA 1
ATOM 1795 C C . ASP A 1 290 ? 300.047 227.823 178.210 1.00 68.84 287 ASP A C 1
ATOM 1796 O O . ASP A 1 290 ? 300.285 228.528 177.230 1.00 74.29 287 ASP A O 1
ATOM 1801 N N . VAL A 1 291 ? 300.673 226.675 178.445 1.00 62.37 288 VAL A N 1
ATOM 1802 C CA . VAL A 1 291 ? 301.644 226.126 177.507 1.00 62.82 288 VAL A CA 1
ATOM 1803 C C . VAL A 1 291 ? 301.194 224.752 177.023 1.00 64.34 288 VAL A C 1
ATOM 1804 O O . VAL A 1 291 ? 300.406 224.080 177.687 1.00 66.13 288 VAL A O 1
ATOM 1808 N N . ASP A 1 292 ? 301.695 224.342 175.864 1.00 65.65 289 ASP A N 1
ATOM 1809 C CA . ASP A 1 292 ? 301.302 223.068 175.273 1.00 69.88 289 ASP A CA 1
ATOM 1810 C C . ASP A 1 292 ? 301.926 221.887 176.008 1.00 68.69 289 ASP A C 1
ATOM 1811 O O . ASP A 1 292 ? 301.264 220.877 176.251 1.00 72.23 289 ASP A O 1
ATOM 1816 N N . TYR A 1 293 ? 303.201 222.015 176.359 1.00 60.03 290 TYR A N 1
ATOM 1817 C CA . TYR A 1 293 ? 303.915 220.938 177.034 1.00 54.77 290 TYR A CA 1
ATOM 1818 C C . TYR A 1 293 ? 304.872 221.463 178.098 1.00 50.28 290 TYR A C 1
ATOM 1819 O O . TYR A 1 293 ? 305.256 222.632 178.083 1.00 53.26 290 TYR A O 1
ATOM 1828 N N . ILE A 1 294 ? 305.248 220.585 179.022 1.00 46.68 291 ILE A N 1
ATOM 1829 C CA . ILE A 1 294 ? 306.255 220.899 180.028 1.00 48.89 291 ILE A CA 1
ATOM 1830 C C . ILE A 1 294 ? 307.375 219.866 179.974 1.00 51.95 291 ILE A C 1
ATOM 1831 O O . ILE A 1 294 ? 307.167 218.696 180.296 1.00 57.04 291 ILE A 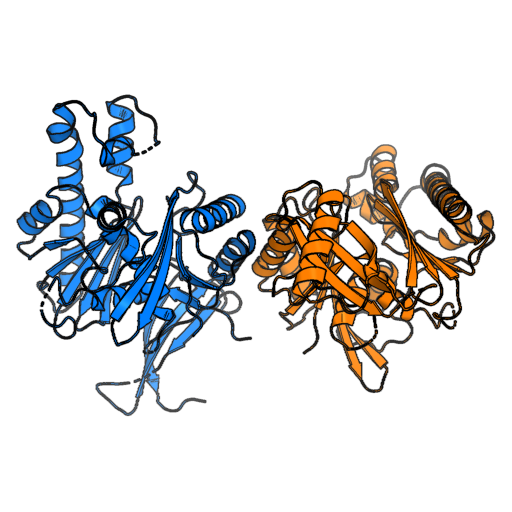O 1
ATOM 1836 N N . VAL A 1 295 ? 308.559 220.302 179.558 1.00 47.95 292 VAL A N 1
ATOM 1837 C CA . VAL A 1 295 ? 309.698 219.403 179.422 1.00 43.55 292 VAL A CA 1
ATOM 1838 C C . VAL A 1 295 ? 310.649 219.533 180.607 1.00 43.15 292 VAL A C 1
ATOM 1839 O O . VAL A 1 295 ? 311.117 220.627 180.920 1.00 47.53 292 VAL A O 1
ATOM 1843 N N . LEU A 1 296 ? 310.927 218.411 181.262 1.00 42.32 293 LEU A N 1
ATOM 1844 C CA . LEU A 1 296 ? 311.796 218.405 182.432 1.00 43.83 293 LEU A CA 1
ATOM 1845 C C . LEU A 1 296 ? 313.226 218.016 182.073 1.00 47.97 293 LEU A C 1
ATOM 1846 O O . LEU A 1 296 ? 313.458 217.013 181.396 1.00 52.83 293 LEU A O 1
ATOM 1851 N N . ALA A 1 297 ? 314.181 218.817 182.533 1.00 46.24 294 ALA A N 1
ATOM 1852 C CA . ALA A 1 297 ? 315.593 218.545 182.303 1.00 43.86 294 ALA A CA 1
ATOM 1853 C C . ALA A 1 297 ? 316.356 218.553 183.623 1.00 48.89 294 ALA A C 1
ATOM 1854 O O . ALA A 1 297 ? 315.803 218.904 184.666 1.00 48.00 294 ALA A O 1
ATOM 1856 N N . GLY A 1 298 ? 317.627 218.168 183.572 1.00 49.36 295 GLY A N 1
ATOM 1857 C CA . GLY A 1 298 ? 318.447 218.095 184.767 1.00 45.11 295 GLY A CA 1
ATOM 1858 C C . GLY A 1 298 ? 318.397 216.718 185.398 1.00 48.37 295 GLY A C 1
ATOM 1859 O O . GLY A 1 298 ? 317.536 215.904 185.061 1.00 48.12 295 GLY A O 1
ATOM 1860 N N . GLY A 1 299 ? 319.320 216.455 186.317 1.00 52.10 296 GLY A N 1
ATOM 1861 C CA . GLY A 1 299 ? 319.390 215.166 186.981 1.00 57.10 296 GLY A CA 1
ATOM 1862 C C . GLY A 1 299 ? 318.198 214.885 187.877 1.00 60.06 296 GLY A C 1
ATOM 1863 O O . GLY A 1 299 ? 317.808 213.732 188.062 1.00 67.14 296 GLY A O 1
ATOM 1864 N N . THR A 1 300 ? 317.614 215.943 188.430 1.00 54.02 297 THR A N 1
ATOM 1865 C CA . THR A 1 300 ? 316.495 215.809 189.358 1.00 55.08 297 THR A CA 1
ATOM 1866 C C . THR A 1 300 ? 315.209 215.431 188.622 1.00 53.39 297 THR A C 1
ATOM 1867 O O . THR A 1 300 ? 314.256 214.941 189.227 1.00 56.63 297 THR A O 1
ATOM 1871 N N . ALA A 1 301 ? 315.197 215.642 187.310 1.00 51.11 298 ALA A N 1
ATOM 1872 C CA . ALA A 1 301 ? 314.014 215.374 186.498 1.00 48.33 298 ALA A CA 1
ATOM 1873 C C . ALA A 1 301 ? 313.730 213.879 186.338 1.00 53.80 298 ALA A C 1
ATOM 1874 O O . ALA A 1 301 ? 312.680 213.494 185.823 1.00 59.23 298 ALA A O 1
ATOM 1876 N N . SER A 1 302 ? 314.664 213.042 186.778 1.00 54.72 299 SER A N 1
ATOM 1877 C CA . SER A 1 302 ? 314.537 211.599 186.602 1.00 62.95 299 SER A CA 1
ATOM 1878 C C . SER A 1 302 ? 313.824 210.924 187.771 1.00 65.78 299 SER A C 1
ATOM 1879 O O . SER A 1 302 ? 313.593 209.715 187.745 1.00 67.02 299 SER A O 1
ATOM 1882 N N . ILE A 1 303 ? 313.483 211.705 188.792 1.00 66.77 300 ILE A N 1
ATOM 1883 C CA . ILE A 1 303 ? 312.786 211.175 189.961 1.00 70.05 300 ILE A CA 1
ATOM 1884 C C . ILE A 1 303 ? 311.445 210.565 189.558 1.00 68.46 300 ILE A C 1
ATOM 1885 O O . ILE A 1 303 ? 310.686 211.163 188.794 1.00 63.15 300 ILE A O 1
ATOM 1890 N N . GLN A 1 304 ? 311.174 209.367 190.069 1.00 74.57 301 GLN A N 1
ATOM 1891 C CA . GLN A 1 304 ? 309.984 208.606 189.702 1.00 77.03 301 GLN A CA 1
ATOM 1892 C C . GLN A 1 304 ? 308.690 209.377 189.949 1.00 73.92 301 GLN A C 1
ATOM 1893 O O . GLN A 1 304 ? 308.463 209.893 191.045 1.00 78.38 301 GLN A O 1
ATOM 1899 N N . ASP A 1 305 ? 307.861 209.454 188.911 1.00 66.59 302 ASP A N 1
ATOM 1900 C CA . ASP A 1 305 ? 306.545 210.093 188.970 1.00 65.48 302 ASP A CA 1
ATOM 1901 C C . ASP A 1 305 ? 306.598 211.583 189.314 1.00 62.02 302 ASP A C 1
ATOM 1902 O O . ASP A 1 305 ? 305.580 212.174 189.677 1.00 62.63 302 ASP A O 1
ATOM 1907 N N . LEU A 1 306 ? 307.776 212.190 189.196 1.00 54.65 303 LEU A N 1
ATOM 1908 C CA . LEU A 1 306 ? 307.902 213.630 189.398 1.00 54.01 303 LEU A CA 1
ATOM 1909 C C . LEU A 1 306 ? 307.212 214.365 188.257 1.00 57.26 303 LEU A C 1
ATOM 1910 O O . LEU A 1 306 ? 306.602 215.417 188.456 1.00 59.89 303 LEU A O 1
ATOM 1915 N N . ASP A 1 307 ? 307.310 213.796 187.060 1.00 56.62 304 ASP A N 1
ATOM 1916 C CA . ASP A 1 307 ? 306.650 214.350 185.887 1.00 52.21 304 ASP A CA 1
ATOM 1917 C C . ASP A 1 307 ? 305.133 214.274 186.029 1.00 50.42 304 ASP A C 1
ATOM 1918 O O . ASP A 1 307 ? 304.410 215.122 185.508 1.00 52.00 304 ASP A O 1
ATOM 1923 N N . ARG A 1 308 ? 304.657 213.255 186.739 1.00 48.16 305 ARG A N 1
ATOM 1924 C CA . ARG A 1 308 ? 303.225 213.071 186.956 1.00 56.62 305 ARG A CA 1
ATOM 1925 C C . ARG A 1 308 ? 302.661 214.059 187.971 1.00 53.49 305 ARG A C 1
ATOM 1926 O O . ARG A 1 308 ? 301.552 214.563 187.801 1.00 54.67 305 ARG A O 1
ATOM 1934 N N . LEU A 1 309 ? 303.422 214.325 189.028 1.00 55.23 306 LEU A N 1
ATOM 1935 C CA . LEU A 1 309 ? 302.990 215.262 190.059 1.00 59.93 306 LEU A CA 1
ATOM 1936 C C . LEU A 1 309 ? 302.879 216.680 189.509 1.00 59.16 306 LEU A C 1
ATOM 1937 O O . LEU A 1 309 ? 301.960 217.421 189.856 1.00 66.11 306 LEU A O 1
ATOM 1942 N N . ILE A 1 310 ? 303.821 217.052 188.649 1.00 53.05 307 ILE A N 1
ATOM 1943 C CA . ILE A 1 310 ? 303.797 218.361 188.009 1.00 52.69 307 ILE A CA 1
ATOM 1944 C C . ILE A 1 310 ? 302.628 218.446 187.033 1.00 56.93 307 ILE A C 1
ATOM 1945 O O . ILE A 1 310 ? 301.898 219.437 187.007 1.00 60.46 307 ILE A O 1
ATOM 1950 N N . GLN A 1 311 ? 302.451 217.392 186.243 1.00 56.93 308 GLN A N 1
ATOM 1951 C CA . GLN A 1 311 ? 301.349 217.314 185.292 1.00 55.73 308 GLN A CA 1
ATOM 1952 C C . GLN A 1 311 ? 300.006 217.339 186.017 1.00 61.67 308 GLN A C 1
ATOM 1953 O O . GLN A 1 311 ? 299.018 217.866 185.504 1.00 59.59 308 GLN A O 1
ATOM 1959 N N . GLN A 1 312 ? 299.985 216.770 187.218 1.00 63.14 309 GLN A N 1
ATOM 1960 C CA . GLN A 1 312 ? 298.787 216.758 188.049 1.00 66.43 309 GLN A CA 1
ATOM 1961 C C . GLN A 1 312 ? 298.399 218.167 188.487 1.00 63.63 309 GLN A C 1
ATOM 1962 O O . GLN A 1 312 ? 297.227 218.535 188.452 1.00 66.54 309 GLN A O 1
ATOM 1968 N N . LYS A 1 313 ? 299.392 218.952 188.892 1.00 62.01 310 LYS A N 1
ATOM 1969 C CA . LYS A 1 313 ? 299.151 220.296 189.408 1.00 66.40 310 LYS A CA 1
ATOM 1970 C C . LYS A 1 313 ? 298.844 221.304 188.304 1.00 67.14 310 LYS A C 1
ATOM 1971 O O . LYS A 1 313 ? 297.905 222.091 188.416 1.00 70.59 310 LYS A O 1
ATOM 1977 N N . ILE A 1 314 ? 299.642 221.280 187.241 1.00 64.23 311 ILE A N 1
ATOM 1978 C CA . ILE A 1 314 ? 299.506 222.256 186.165 1.00 63.29 311 ILE A CA 1
ATOM 1979 C C . ILE A 1 314 ? 298.346 221.920 185.229 1.00 62.70 311 ILE A C 1
ATOM 1980 O O . ILE A 1 314 ? 297.628 222.810 184.772 1.00 66.41 311 ILE A O 1
ATOM 1985 N N . GLY A 1 315 ? 298.161 220.634 184.951 1.00 60.34 312 GLY A N 1
ATOM 1986 C CA . GLY A 1 315 ? 297.140 220.203 184.015 1.00 66.70 312 GLY A CA 1
ATOM 1987 C C . GLY A 1 315 ? 297.664 220.262 182.594 1.00 65.35 312 GLY A C 1
ATOM 1988 O O . GLY A 1 315 ? 296.900 220.369 181.635 1.00 71.23 312 GLY A O 1
ATOM 1989 N N . THR A 1 316 ? 298.985 220.193 182.470 1.00 60.24 313 THR A N 1
ATOM 1990 C CA . THR A 1 316 ? 299.656 220.250 181.179 1.00 58.92 313 THR A CA 1
ATOM 1991 C C . THR A 1 316 ? 300.558 219.031 181.018 1.00 56.59 313 THR A C 1
ATOM 1992 O O . THR A 1 316 ? 301.300 218.687 181.940 1.00 53.45 313 THR A O 1
ATOM 1996 N N . PRO A 1 317 ? 300.478 218.360 179.855 1.00 57.08 314 PRO A N 1
ATOM 1997 C CA . PRO A 1 317 ? 301.308 217.191 179.537 1.00 56.70 314 PRO A CA 1
ATOM 1998 C C . PRO A 1 317 ? 302.787 217.407 179.848 1.00 58.34 314 PRO A C 1
ATOM 1999 O O . PRO A 1 317 ? 303.424 218.287 179.268 1.00 54.58 314 PRO A O 1
ATOM 2003 N N . THR A 1 318 ? 303.318 216.604 180.765 1.00 59.23 315 THR A N 1
ATOM 2004 C CA . THR A 1 318 ? 304.698 216.744 181.211 1.00 58.18 315 THR A CA 1
ATOM 2005 C C . THR A 1 318 ? 305.505 215.487 180.903 1.00 60.28 315 THR A C 1
ATOM 2006 O O . THR A 1 318 ? 305.058 214.372 181.171 1.00 64.23 315 THR A O 1
ATOM 2010 N N . LEU A 1 319 ? 306.695 215.672 180.339 1.00 57.57 316 LEU A N 1
ATOM 2011 C CA . LEU A 1 319 ? 307.553 214.544 179.997 1.00 62.39 316 LEU A CA 1
ATOM 2012 C C . LEU A 1 319 ? 309.018 214.829 180.306 1.00 59.05 316 LEU A C 1
ATOM 2013 O O . LEU A 1 319 ? 309.445 215.983 180.333 1.00 59.51 316 LEU A O 1
ATOM 2018 N N . VAL A 1 320 ? 309.780 213.767 180.538 1.00 60.00 317 VAL A N 1
ATOM 2019 C CA . VAL A 1 320 ? 311.208 213.886 180.803 1.00 53.47 317 VAL A CA 1
ATOM 2020 C C . VAL A 1 320 ? 311.976 213.968 179.487 1.00 56.73 317 VAL A C 1
ATOM 2021 O O . VAL A 1 320 ? 311.749 213.170 178.578 1.00 64.52 317 VAL A O 1
ATOM 2025 N N . ALA A 1 321 ? 312.880 214.939 179.391 1.00 52.17 318 ALA A N 1
ATOM 2026 C CA . ALA A 1 321 ? 313.622 215.188 178.159 1.00 49.86 318 ALA A CA 1
ATOM 2027 C C . ALA A 1 321 ? 314.501 214.010 177.754 1.00 53.67 318 ALA A C 1
ATOM 2028 O O . ALA A 1 321 ? 315.244 213.463 178.569 1.00 53.81 318 ALA A O 1
ATOM 2030 N N . ASN A 1 322 ? 314.406 213.627 176.485 1.00 59.99 319 ASN A N 1
ATOM 2031 C CA . ASN A 1 322 ? 315.267 212.598 175.916 1.00 60.65 319 ASN A CA 1
ATOM 2032 C C . ASN A 1 322 ? 315.679 212.971 174.496 1.00 58.50 319 ASN A C 1
ATOM 2033 O O . ASN A 1 322 ? 314.949 212.702 173.542 1.00 61.50 319 ASN A O 1
ATOM 2038 N N . PRO A 1 323 ? 316.856 213.594 174.353 1.00 56.77 320 PRO A N 1
ATOM 2039 C CA . PRO A 1 323 ? 317.326 214.086 173.056 1.00 59.93 320 PRO A CA 1
ATOM 2040 C C . PRO A 1 323 ? 318.065 213.028 172.241 1.00 61.66 320 PRO A C 1
ATOM 2041 O O . PRO A 1 323 ? 318.573 213.337 171.164 1.00 69.63 320 PRO A O 1
ATOM 2045 N N . PHE A 1 324 ? 318.117 211.800 172.746 1.00 57.60 321 PHE A N 1
ATOM 2046 C CA . PHE A 1 324 ? 318.824 210.727 172.056 1.00 59.59 321 PHE A CA 1
ATOM 2047 C C . PHE A 1 324 ? 317.864 209.661 171.539 1.00 62.35 321 PHE A C 1
ATOM 2048 O O . PHE A 1 324 ? 318.258 208.518 171.309 1.00 68.93 321 PHE A O 1
ATOM 2056 N N . ALA A 1 325 ? 316.604 210.043 171.355 1.00 55.92 322 ALA A N 1
ATOM 2057 C CA . ALA A 1 325 ? 315.579 209.108 170.905 1.00 62.00 322 ALA A CA 1
ATOM 2058 C C . ALA A 1 325 ? 315.774 208.713 169.443 1.00 69.63 322 ALA A C 1
ATOM 2059 O O . ALA A 1 325 ? 315.601 207.550 169.079 1.00 75.22 322 ALA A O 1
ATOM 2061 N N . ASP A 1 326 ? 316.134 209.683 168.609 1.00 69.83 323 ASP A N 1
ATOM 2062 C CA . ASP A 1 326 ? 316.307 209.436 167.182 1.00 75.49 323 ASP A CA 1
ATOM 2063 C C . ASP A 1 326 ? 317.777 209.415 166.778 1.00 78.55 323 ASP A C 1
ATOM 2064 O O . ASP A 1 326 ? 318.119 209.771 165.651 1.00 83.30 323 ASP A O 1
ATOM 2069 N N . MET A 1 327 ? 318.645 209.000 167.696 1.00 75.92 324 MET A N 1
ATOM 2070 C CA . MET A 1 327 ? 320.078 208.982 167.422 1.00 71.29 324 MET A CA 1
ATOM 2071 C C . MET A 1 327 ? 320.657 207.573 167.401 1.00 67.79 324 MET A C 1
ATOM 2072 O O . MET A 1 327 ? 320.169 206.676 168.089 1.00 69.63 324 MET A O 1
ATOM 2077 N N . ALA A 1 328 ? 321.703 207.389 166.602 1.00 65.14 325 ALA A N 1
ATOM 2078 C CA . ALA A 1 328 ? 322.465 206.149 166.612 1.00 67.79 325 ALA A CA 1
ATOM 2079 C C . ALA A 1 328 ? 323.393 206.142 167.820 1.00 68.24 325 ALA A C 1
ATOM 2080 O O . ALA A 1 328 ? 323.594 207.174 168.461 1.00 62.30 325 ALA A O 1
ATOM 2082 N N . LEU A 1 329 ? 323.962 204.983 168.131 1.00 74.03 326 LEU A N 1
ATOM 2083 C CA . LEU A 1 329 ? 324.781 204.853 169.329 1.00 70.01 326 LEU A CA 1
ATOM 2084 C C . LEU A 1 329 ? 326.100 204.140 169.051 1.00 75.31 326 LEU A C 1
ATOM 2085 O O . LEU A 1 329 ? 326.147 203.174 168.290 1.00 77.86 326 LEU A O 1
ATOM 2090 N N . ASN A 1 330 ? 327.169 204.624 169.675 1.00 75.13 327 ASN A N 1
ATOM 2091 C CA . ASN A 1 330 ? 328.482 204.007 169.536 1.00 78.75 327 ASN A CA 1
ATOM 2092 C C . ASN A 1 330 ? 328.604 202.777 170.431 1.00 81.40 327 ASN A C 1
ATOM 2093 O O . ASN A 1 330 ? 327.911 202.666 171.443 1.00 82.53 327 ASN A O 1
ATOM 2098 N N . GLY A 1 331 ? 329.487 201.857 170.054 1.00 82.78 328 GLY A N 1
ATOM 2099 C CA . GLY A 1 331 ? 329.644 200.602 170.767 1.00 83.52 328 GLY A CA 1
ATOM 2100 C C . GLY A 1 331 ? 330.109 200.731 172.206 1.00 82.99 328 GLY A C 1
ATOM 2101 O O . GLY A 1 331 ? 329.694 199.953 173.066 1.00 81.55 328 GLY A O 1
ATOM 2102 N N . LYS A 1 332 ? 330.966 201.711 172.474 1.00 84.23 329 LYS A N 1
ATOM 2103 C CA . LYS A 1 332 ? 331.530 201.881 173.810 1.00 83.24 329 LYS A CA 1
ATOM 2104 C C . LYS A 1 332 ? 330.593 202.651 174.736 1.00 74.13 329 LYS A C 1
ATOM 2105 O O . LYS A 1 332 ? 330.896 202.849 175.912 1.00 72.45 329 LYS A O 1
ATOM 2111 N N . VAL A 1 333 ? 329.456 203.083 174.202 1.00 70.74 330 VAL A N 1
ATOM 2112 C CA . VAL A 1 333 ? 328.481 203.826 174.991 1.00 69.07 330 VAL A CA 1
ATOM 2113 C C . VAL A 1 333 ? 327.375 202.913 175.511 1.00 73.21 330 VAL A C 1
ATOM 2114 O O . VAL A 1 333 ? 326.668 202.273 174.732 1.00 73.54 330 VAL A O 1
ATOM 2118 N N . ASN A 1 334 ? 327.232 202.856 176.832 1.00 75.04 331 ASN A N 1
ATOM 2119 C CA . ASN A 1 334 ? 326.186 202.053 177.455 1.00 77.47 331 ASN A CA 1
ATOM 2120 C C . ASN A 1 334 ? 324.811 202.681 177.251 1.00 72.54 331 ASN A C 1
ATOM 2121 O O . ASN A 1 334 ? 324.566 203.809 177.678 1.00 69.86 331 ASN A O 1
ATOM 2126 N N . ALA A 1 335 ? 323.920 201.944 176.596 1.00 74.54 332 ALA A N 1
ATOM 2127 C CA . ALA A 1 335 ? 322.587 202.444 176.276 1.00 72.69 332 ALA A CA 1
ATOM 2128 C C . ALA A 1 335 ? 321.759 202.706 177.531 1.00 72.39 332 ALA A C 1
ATOM 2129 O O . ALA A 1 335 ? 320.983 203.661 177.585 1.00 73.86 332 ALA A O 1
ATOM 2131 N N . GLY A 1 336 ? 321.929 201.856 178.538 1.00 73.75 333 GLY A N 1
ATOM 2132 C CA . GLY A 1 336 ? 321.190 201.990 179.779 1.00 74.10 333 GLY A CA 1
ATOM 2133 C C . GLY A 1 336 ? 321.622 203.193 180.597 1.00 71.22 333 GLY A C 1
ATOM 2134 O O . GLY A 1 336 ? 320.788 203.967 181.068 1.00 67.98 333 GLY A O 1
ATOM 2135 N N . ALA A 1 337 ? 322.932 203.348 180.765 1.00 72.25 334 ALA A N 1
ATOM 2136 C CA . ALA A 1 337 ? 323.480 204.449 181.549 1.00 69.52 334 ALA A CA 1
ATOM 2137 C C . ALA A 1 337 ? 323.190 205.798 180.898 1.00 63.65 334 ALA A C 1
ATOM 2138 O O . ALA A 1 337 ? 322.936 206.786 181.588 1.00 58.97 334 ALA A O 1
ATOM 2140 N N . LEU A 1 338 ? 323.229 205.833 179.569 1.00 63.77 335 LEU A N 1
ATOM 2141 C CA . LEU A 1 338 ? 322.961 207.061 178.827 1.00 60.15 335 LEU A CA 1
ATOM 2142 C C . LEU A 1 338 ? 321.513 207.507 178.998 1.00 60.88 335 LEU A C 1
ATOM 2143 O O . LEU A 1 338 ? 321.233 208.697 179.142 1.00 64.21 335 LEU A O 1
ATOM 2148 N N . ALA A 1 339 ? 320.598 206.542 178.983 1.00 60.67 336 ALA A N 1
ATOM 2149 C CA . ALA A 1 339 ? 319.174 206.826 179.116 1.00 58.72 336 ALA A CA 1
ATOM 2150 C C . ALA A 1 339 ? 318.856 207.446 180.472 1.00 61.44 336 ALA A C 1
ATOM 2151 O O . ALA A 1 339 ? 317.937 208.256 180.594 1.00 65.55 336 ALA A O 1
ATOM 2153 N N . SER A 1 340 ? 319.623 207.063 181.487 1.00 60.90 337 SER A N 1
ATOM 2154 C CA . SER A 1 340 ? 319.424 207.580 182.836 1.00 63.86 337 SER A CA 1
ATOM 2155 C C . SER A 1 340 ? 319.940 209.010 182.971 1.00 61.41 337 SER A C 1
ATOM 2156 O O . SER A 1 340 ? 319.385 209.810 183.724 1.00 67.30 337 SER A O 1
ATOM 2159 N N . ASP A 1 341 ? 321.001 209.326 182.235 1.00 55.00 338 ASP A N 1
ATOM 2160 C CA . ASP A 1 341 ? 321.625 210.643 182.314 1.00 56.42 338 ASP A CA 1
ATOM 2161 C C . ASP A 1 341 ? 321.099 211.593 181.241 1.00 57.86 338 ASP A C 1
ATOM 2162 O O . ASP A 1 341 ? 321.484 212.761 181.198 1.00 58.57 338 ASP A O 1
ATOM 2167 N N . ALA A 1 342 ? 320.217 211.085 180.385 1.00 61.00 339 ALA A N 1
ATOM 2168 C CA . ALA A 1 342 ? 319.725 211.831 179.225 1.00 59.77 339 ALA A CA 1
ATOM 2169 C C . ALA A 1 342 ? 319.136 213.218 179.543 1.00 60.63 339 ALA A C 1
ATOM 2170 O O . ALA A 1 342 ? 319.506 214.197 178.894 1.00 62.14 339 ALA A O 1
ATOM 2172 N N . PRO A 1 343 ? 318.224 213.320 180.533 1.00 54.98 340 PRO A N 1
ATOM 2173 C CA . PRO A 1 343 ? 317.669 214.661 180.756 1.00 55.70 340 PRO A CA 1
ATOM 2174 C C . PRO A 1 343 ? 318.673 215.634 181.370 1.00 59.55 340 PRO A C 1
ATOM 2175 O O . PRO A 1 343 ? 318.454 216.845 181.338 1.00 64.75 340 PRO A O 1
ATOM 2179 N N . ALA A 1 344 ? 319.762 215.106 181.919 1.00 54.99 341 ALA A N 1
ATOM 2180 C CA . ALA A 1 344 ? 320.795 215.943 182.513 1.00 53.60 341 ALA A CA 1
ATOM 2181 C C . ALA A 1 344 ? 321.813 216.385 181.467 1.00 53.10 341 ALA A C 1
ATOM 2182 O O . ALA A 1 344 ? 322.677 217.215 181.743 1.00 52.67 341 ALA A O 1
ATOM 2184 N N . LEU A 1 345 ? 321.702 215.833 180.263 1.00 50.00 342 LEU A N 1
ATOM 2185 C CA . LEU A 1 345 ? 322.654 216.128 179.197 1.00 50.10 342 LEU A CA 1
ATOM 2186 C C . LEU A 1 345 ? 322.079 217.054 178.130 1.00 47.76 342 LEU A C 1
ATOM 2187 O O . LEU A 1 345 ? 322.612 217.132 177.024 1.00 50.26 342 LEU A O 1
ATOM 2192 N N . MET A 1 346 ? 320.999 217.754 178.460 1.00 49.50 343 MET A N 1
ATOM 2193 C CA . MET A 1 346 ? 320.351 218.650 177.506 1.00 51.62 343 MET A CA 1
ATOM 2194 C C . MET A 1 346 ? 321.257 219.815 177.112 1.00 55.48 343 MET A C 1
ATOM 2195 O O . MET A 1 346 ? 321.361 220.157 175.935 1.00 56.48 343 MET A O 1
ATOM 2200 N N . ILE A 1 347 ? 321.908 220.419 178.100 1.00 57.58 344 ILE A N 1
ATOM 2201 C CA . ILE A 1 347 ? 322.814 221.533 177.844 1.00 56.19 344 ILE A CA 1
ATOM 2202 C C . ILE A 1 347 ? 324.043 221.070 177.065 1.00 50.05 344 ILE A C 1
ATOM 2203 O O . ILE A 1 347 ? 324.449 221.709 176.094 1.00 49.60 344 ILE A O 1
ATOM 2208 N N . ALA A 1 348 ? 324.624 219.951 177.490 1.00 43.19 345 ALA A N 1
ATOM 2209 C CA . ALA A 1 348 ? 325.807 219.402 176.834 1.00 44.10 345 ALA A CA 1
ATOM 2210 C C . ALA A 1 348 ? 325.503 218.979 175.401 1.00 50.10 345 ALA A C 1
ATOM 2211 O O . ALA A 1 348 ? 326.372 219.039 174.530 1.00 50.59 345 ALA A O 1
ATOM 2213 N N . CYS A 1 349 ? 324.266 218.552 175.164 1.00 52.88 346 CYS A N 1
ATOM 2214 C CA . CYS A 1 349 ? 323.837 218.141 173.833 1.00 52.32 346 CYS A CA 1
ATOM 2215 C C . CYS A 1 349 ? 323.745 219.340 172.898 1.00 50.95 346 CYS A C 1
ATOM 2216 O O . CYS A 1 349 ? 324.189 219.280 171.752 1.00 57.07 346 CYS A O 1
ATOM 2219 N N . GLY A 1 350 ? 323.171 220.430 173.398 1.00 45.29 347 GLY A N 1
ATOM 2220 C CA . GLY A 1 350 ? 323.020 221.642 172.616 1.00 46.84 347 GLY A CA 1
ATOM 2221 C C . GLY A 1 350 ? 324.350 222.274 172.254 1.00 47.90 347 GLY A C 1
ATOM 2222 O O . GLY A 1 350 ? 324.493 222.872 171.188 1.00 51.06 347 GLY A O 1
ATOM 2223 N N . LEU A 1 351 ? 325.326 222.141 173.147 1.00 44.97 348 LEU A N 1
ATOM 2224 C CA . LEU A 1 351 ? 326.663 222.666 172.899 1.00 44.97 348 LEU A CA 1
ATOM 2225 C C . LEU A 1 351 ? 327.361 221.861 171.810 1.00 44.66 348 LEU A C 1
ATOM 2226 O O . LEU A 1 351 ? 328.082 222.414 170.980 1.00 46.16 348 LEU A O 1
ATOM 2231 N N . ALA A 1 352 ? 327.135 220.552 171.817 1.00 43.49 349 ALA A N 1
ATOM 2232 C CA . ALA A 1 352 ? 327.753 219.661 170.844 1.00 43.83 349 ALA A CA 1
ATOM 2233 C C . ALA A 1 352 ? 327.161 219.860 169.452 1.00 47.17 349 ALA A C 1
ATOM 2234 O O . ALA A 1 352 ? 327.786 219.516 168.450 1.00 49.54 349 ALA A O 1
ATOM 2236 N N . LEU A 1 353 ? 325.957 220.422 169.395 1.00 47.95 350 LEU A N 1
ATOM 2237 C CA . LEU A 1 353 ? 325.276 220.648 168.123 1.00 53.54 350 LEU A CA 1
ATOM 2238 C C . LEU A 1 353 ? 325.863 221.837 167.367 1.00 60.14 350 LEU A C 1
ATOM 2239 O O . LEU A 1 353 ? 325.478 222.110 166.230 1.00 67.47 350 LEU A O 1
ATOM 2244 N N . ARG A 1 354 ? 326.797 222.539 168.002 1.00 58.53 351 ARG A N 1
ATOM 2245 C CA . ARG A 1 354 ? 327.493 223.649 167.359 1.00 61.22 351 ARG A CA 1
ATOM 2246 C C . ARG A 1 354 ? 328.555 223.150 166.385 1.00 62.73 351 ARG A C 1
ATOM 2247 O O . ARG A 1 354 ? 329.190 223.940 165.689 1.00 66.94 351 ARG A O 1
ATOM 2255 N N . SER A 1 355 ? 328.741 221.835 166.341 1.00 62.86 352 SER A N 1
ATOM 2256 C CA . SER A 1 355 ? 329.695 221.222 165.425 1.00 67.88 352 SER A CA 1
ATOM 2257 C C . SER A 1 355 ? 329.172 221.263 163.993 1.00 68.93 352 SER A C 1
ATOM 2258 O O . SER A 1 355 ? 329.946 221.252 163.035 1.00 72.86 352 SER A O 1
ATOM 2261 N N . PHE A 1 356 ? 327.850 221.341 163.857 1.00 69.62 353 PHE A N 1
ATOM 2262 C CA . PHE A 1 356 ? 327.186 221.326 162.554 1.00 76.61 353 PHE A CA 1
ATOM 2263 C C . PHE A 1 356 ? 326.387 222.605 162.319 1.00 86.79 353 PHE A C 1
ATOM 2264 O O . PHE A 1 356 ? 325.760 223.127 163.239 1.00 90.13 353 PHE A O 1
ATOM 2272 N N . ASP A 1 357 ? 326.404 223.113 161.093 1.00 92.62 354 ASP A N 1
ATOM 2273 C CA . ASP A 1 357 ? 325.685 224.344 160.774 1.00 96.80 354 ASP A CA 1
ATOM 2274 C C . ASP A 1 357 ? 324.254 224.056 160.335 1.00 101.39 354 ASP A C 1
ATOM 2275 O O . ASP A 1 357 ? 323.316 224.741 160.747 1.00 103.01 354 ASP A O 1
ATOM 2280 N N . ALA A 1 362 ? 320.640 231.676 164.292 1.00 94.96 359 ALA A N 1
ATOM 2281 C CA . ALA A 1 362 ? 321.273 232.696 165.119 1.00 94.97 359 ALA A CA 1
ATOM 2282 C C . ALA A 1 362 ? 322.216 232.066 166.139 1.00 93.67 359 ALA A C 1
ATOM 2283 O O . ALA A 1 362 ? 321.773 231.484 167.131 1.00 95.23 359 ALA A O 1
ATOM 2285 N N . ARG A 1 363 ? 323.516 232.187 165.892 1.00 88.31 360 ARG A N 1
ATOM 2286 C CA . ARG A 1 363 ? 324.518 231.605 166.777 1.00 80.39 360 ARG A CA 1
ATOM 2287 C C . ARG A 1 363 ? 325.422 232.670 167.383 1.00 81.63 360 ARG A C 1
ATOM 2288 O O . ARG A 1 363 ? 325.780 233.648 166.726 1.00 85.28 360 ARG A O 1
ATOM 2296 N N . ILE A 1 364 ? 325.817 232.464 168.621 1.00 79.55 361 ILE A N 1
ATOM 2297 C CA . ILE A 1 364 ? 326.602 233.429 169.345 1.00 77.00 361 ILE A CA 1
ATOM 2298 C C . ILE A 1 364 ? 327.937 232.824 169.678 1.00 72.44 361 ILE A C 1
ATOM 2299 O O . ILE A 1 364 ? 328.021 231.669 169.958 1.00 71.04 361 ILE A O 1
ATOM 2304 N N . ASN A 1 365 ? 328.978 233.632 169.640 1.00 70.15 362 ASN A N 1
ATOM 2305 C CA . ASN A 1 365 ? 330.299 233.262 170.133 1.00 64.56 362 ASN A CA 1
ATOM 2306 C C . ASN A 1 365 ? 330.902 234.415 170.928 1.00 64.04 362 ASN A C 1
ATOM 2307 O O . ASN A 1 365 ? 331.191 235.476 170.374 1.00 73.27 362 ASN A O 1
ATOM 2312 N N . LEU A 1 366 ? 331.085 234.208 172.228 1.00 57.76 363 LEU A N 1
ATOM 2313 C CA . LEU A 1 366 ? 331.591 235.262 173.101 1.00 56.16 363 LEU A CA 1
ATOM 2314 C C . LEU A 1 366 ? 333.115 235.301 173.124 1.00 63.32 363 LEU A C 1
ATOM 2315 O O . LEU A 1 366 ? 333.714 236.121 173.821 1.00 61.11 363 LEU A O 1
ATOM 2320 N N . LEU A 1 367 ? 333.740 234.410 172.361 1.00 64.37 364 LEU A N 1
ATOM 2321 C CA . LEU A 1 367 ? 335.185 234.448 172.188 1.00 66.26 364 LEU A CA 1
ATOM 2322 C C . LEU A 1 367 ? 335.576 235.665 171.364 1.00 71.38 364 LEU A C 1
ATOM 2323 O O . LEU A 1 367 ? 334.887 236.018 170.406 1.00 78.61 364 LEU A O 1
ATOM 2328 N N . PRO A 1 368 ? 336.684 236.319 171.739 1.00 71.18 365 PRO A N 1
ATOM 2329 C CA . PRO A 1 368 ? 337.184 237.456 170.963 1.00 75.03 365 PRO A CA 1
ATOM 2330 C C . PRO A 1 368 ? 337.711 236.999 169.609 1.00 82.91 365 PRO A C 1
ATOM 2331 O O . PRO A 1 368 ? 338.366 235.959 169.534 1.00 86.22 365 PRO A O 1
ATOM 2335 N N . TRP A 1 369 ? 337.420 237.755 168.555 1.00 90.07 366 TRP A N 1
ATOM 2336 C CA . TRP A 1 369 ? 337.880 237.387 167.222 1.00 97.79 366 TRP A CA 1
ATOM 2337 C C . TRP A 1 369 ? 339.400 237.486 167.151 1.00 99.96 366 TRP A C 1
ATOM 2338 O O . TRP A 1 369 ? 340.002 238.393 167.728 1.00 98.46 366 TRP A O 1
ATOM 2349 N N . ARG A 1 370 ? 340.019 236.539 166.454 1.00 104.85 367 ARG A N 1
ATOM 2350 C CA . ARG A 1 370 ? 341.472 236.501 166.339 1.00 108.49 367 ARG A CA 1
ATOM 2351 C C . ARG A 1 370 ? 341.905 236.285 164.893 1.00 112.84 367 ARG A C 1
ATOM 2352 O O . ARG A 1 370 ? 341.741 235.196 164.342 1.00 116.38 367 ARG A O 1
ATOM 2360 N N . ASN B 1 13 ? 350.693 237.581 163.362 1.00 87.77 10 ASN B N 1
ATOM 2361 C CA . ASN B 1 13 ? 351.953 237.986 162.752 1.00 85.48 10 ASN B CA 1
ATOM 2362 C C . ASN B 1 13 ? 353.124 237.809 163.713 1.00 78.42 10 ASN B C 1
ATOM 2363 O O . ASN B 1 13 ? 353.769 236.761 163.732 1.00 79.62 10 ASN B O 1
ATOM 2368 N N . THR B 1 14 ? 353.395 238.838 164.510 1.00 71.74 11 THR B N 1
ATOM 2369 C CA . THR B 1 14 ? 354.451 238.763 165.513 1.00 71.89 11 THR B CA 1
ATOM 2370 C C . THR B 1 14 ? 353.906 238.186 166.815 1.00 65.12 11 THR B C 1
ATOM 2371 O O . THR B 1 14 ? 352.700 238.216 167.062 1.00 62.71 11 THR B O 1
ATOM 2375 N N . LEU B 1 15 ? 354.801 237.663 167.646 1.00 60.40 12 LEU B N 1
ATOM 2376 C CA . LEU B 1 15 ? 354.398 236.998 168.879 1.00 53.69 12 LEU B CA 1
ATOM 2377 C C . LEU B 1 15 ? 355.050 237.638 170.100 1.00 51.64 12 LEU B C 1
ATOM 2378 O O . LEU B 1 15 ? 356.229 237.993 170.072 1.00 53.61 12 LEU B O 1
ATOM 2383 N N . LEU B 1 16 ? 354.275 237.784 171.169 1.00 47.28 13 LEU B N 1
ATOM 2384 C CA . LEU B 1 16 ? 354.789 238.334 172.418 1.00 44.32 13 LEU B CA 1
ATOM 2385 C C . LEU B 1 16 ? 355.761 237.372 173.090 1.00 42.28 13 LEU B C 1
ATOM 2386 O O . LEU B 1 16 ? 355.500 236.172 173.181 1.00 35.49 13 LEU B O 1
ATOM 2391 N N . GLY B 1 17 ? 356.884 237.904 173.557 1.00 43.95 14 GLY B N 1
ATOM 2392 C CA . GLY B 1 17 ? 357.825 237.122 174.334 1.00 39.91 14 GLY B CA 1
ATOM 2393 C C . GLY B 1 17 ? 357.534 237.299 175.810 1.00 43.36 14 GLY B C 1
ATOM 2394 O O . GLY B 1 17 ? 357.747 238.378 176.364 1.00 47.46 14 GLY B O 1
ATOM 2395 N N . ILE B 1 18 ? 357.036 236.246 176.449 1.00 41.13 15 ILE B N 1
ATOM 2396 C CA . ILE B 1 18 ? 356.671 236.327 177.858 1.00 46.11 15 ILE B CA 1
ATOM 2397 C C . ILE B 1 18 ? 357.485 235.369 178.720 1.00 49.22 15 ILE B C 1
ATOM 2398 O O . ILE B 1 18 ? 357.333 234.150 178.631 1.00 51.51 15 ILE B O 1
ATOM 2403 N N . ASP B 1 19 ? 358.348 235.936 179.555 1.00 45.27 16 ASP B N 1
ATOM 2404 C CA . ASP B 1 19 ? 359.157 235.152 180.476 1.00 46.60 16 ASP B CA 1
ATOM 2405 C C . ASP B 1 19 ? 358.527 235.148 181.865 1.00 44.61 16 ASP B C 1
ATOM 2406 O O . ASP B 1 19 ? 358.428 236.188 182.515 1.00 43.22 16 ASP B O 1
ATOM 2411 N N . ILE B 1 20 ? 358.094 233.972 182.308 1.00 45.88 17 ILE B N 1
ATOM 2412 C CA . ILE B 1 20 ? 357.510 233.817 183.634 1.00 49.05 17 ILE B CA 1
ATOM 2413 C C . ILE B 1 20 ? 358.527 233.211 184.593 1.00 50.31 17 ILE B C 1
ATOM 2414 O O . ILE B 1 20 ? 358.870 232.033 184.485 1.00 51.86 17 ILE B O 1
ATOM 2419 N N . SER B 1 21 ? 358.962 234.015 185.554 1.00 50.52 18 SER B N 1
ATOM 2420 C CA . SER B 1 21 ? 360.019 233.671 186.497 1.00 53.96 18 SER B CA 1
ATOM 2421 C C . SER B 1 21 ? 359.577 233.874 187.936 1.00 58.39 18 SER B C 1
ATOM 2422 O O . SER B 1 21 ? 358.492 234.343 188.191 1.00 62.27 18 SER B O 1
ATOM 2425 N N . SER B 1 22 ? 360.402 233.446 188.873 1.00 55.62 19 SER B N 1
ATOM 2426 C CA . SER B 1 22 ? 360.013 233.329 190.274 1.00 58.56 19 SER B CA 1
ATOM 2427 C C . SER B 1 22 ? 359.591 234.657 190.895 1.00 57.50 19 SER B C 1
ATOM 2428 O O . SER B 1 22 ? 358.741 234.687 191.783 1.00 59.48 19 SER B O 1
ATOM 2431 N N . THR B 1 23 ? 360.182 235.752 190.430 1.00 56.70 20 THR B N 1
ATOM 2432 C CA . THR B 1 23 ? 359.952 237.049 191.057 1.00 59.10 20 THR B CA 1
ATOM 2433 C C . THR B 1 23 ? 359.090 237.991 190.222 1.00 52.18 20 THR B C 1
ATOM 2434 O O . THR B 1 23 ? 358.478 238.913 190.761 1.00 53.38 20 THR B O 1
ATOM 2438 N N . SER B 1 24 ? 359.039 237.766 188.913 1.00 44.79 21 SER B N 1
ATOM 2439 C CA . SER B 1 24 ? 358.303 238.673 188.040 1.00 46.52 21 SER B CA 1
ATOM 2440 C C . SER B 1 24 ? 357.877 238.045 186.718 1.00 48.60 21 SER B C 1
ATOM 2441 O O . SER B 1 24 ? 358.317 236.954 186.357 1.00 46.07 21 SER B O 1
ATOM 2444 N N . VAL B 1 25 ? 357.007 238.757 186.008 1.00 48.97 22 VAL B N 1
ATOM 2445 C CA . VAL B 1 25 ? 356.600 238.391 184.658 1.00 46.37 22 VAL B CA 1
ATOM 2446 C C . VAL B 1 25 ? 357.110 239.442 183.677 1.00 49.56 22 VAL B C 1
ATOM 2447 O O . VAL B 1 25 ? 356.834 240.632 183.836 1.00 53.54 22 VAL B O 1
ATOM 2451 N N . LYS B 1 26 ? 357.855 239.004 182.668 1.00 44.40 23 LYS B N 1
ATOM 2452 C CA . LYS B 1 26 ? 358.474 239.930 181.727 1.00 45.44 23 LYS B CA 1
ATOM 2453 C C . LYS B 1 26 ? 357.899 239.784 180.322 1.00 47.84 23 LYS B C 1
ATOM 2454 O O . LYS B 1 26 ? 357.838 238.682 179.776 1.00 45.49 23 LYS B O 1
ATOM 2460 N N . LEU B 1 27 ? 357.480 240.904 179.741 1.00 48.63 24 LEU B N 1
ATOM 2461 C CA . LEU B 1 27 ? 356.914 240.908 178.398 1.00 45.71 24 LEU B CA 1
ATOM 2462 C C . LEU B 1 27 ? 357.763 241.748 177.449 1.00 48.76 24 LEU B C 1
ATOM 2463 O O . LEU B 1 27 ? 358.235 242.824 177.813 1.00 53.25 24 LEU B O 1
ATOM 2468 N N . LEU B 1 28 ? 357.947 241.254 176.230 1.00 48.60 25 LEU B N 1
ATOM 2469 C CA . LEU B 1 28 ? 358.685 241.991 175.211 1.00 50.39 25 LEU B CA 1
ATOM 2470 C C . LEU B 1 28 ? 358.106 241.739 173.823 1.00 53.61 25 LEU B C 1
ATOM 2471 O O . LEU B 1 28 ? 357.921 240.592 173.417 1.00 53.81 25 LEU B O 1
ATOM 2476 N N . GLU B 1 29 ? 357.820 242.818 173.101 1.00 53.70 26 GLU B N 1
ATOM 2477 C CA . GLU B 1 29 ? 357.335 242.715 171.731 1.00 51.28 26 GLU B CA 1
ATOM 2478 C C . GLU B 1 29 ? 358.359 243.271 170.749 1.00 49.79 26 GLU B C 1
ATOM 2479 O O . GLU B 1 29 ? 358.786 244.420 170.866 1.00 49.81 26 GLU B O 1
ATOM 2485 N N . LEU B 1 30 ? 358.747 242.449 169.780 1.00 48.14 27 LEU B N 1
ATOM 2486 C CA . LEU B 1 30 ? 359.733 242.854 168.787 1.00 48.08 27 LEU B CA 1
ATOM 2487 C C . LEU B 1 30 ? 359.133 242.924 167.387 1.00 49.84 27 LEU B C 1
ATOM 2488 O O . LEU B 1 30 ? 358.168 242.227 167.076 1.00 49.28 27 LEU B O 1
ATOM 2493 N N . SER B 1 31 ? 359.711 243.778 166.550 1.00 51.83 28 SER B N 1
ATOM 2494 C CA . SER B 1 31 ? 359.348 243.844 165.141 1.00 52.57 28 SER B CA 1
ATOM 2495 C C . SER B 1 31 ? 360.612 244.001 164.307 1.00 54.54 28 SER B C 1
ATOM 2496 O O . SER B 1 31 ? 361.607 244.554 164.776 1.00 54.95 28 SER B O 1
ATOM 2499 N N . ARG B 1 32 ? 360.575 243.513 163.072 1.00 57.45 29 ARG B N 1
ATOM 2500 C CA . ARG B 1 32 ? 361.748 243.557 162.210 1.00 62.71 29 ARG B CA 1
ATOM 2501 C C . ARG B 1 32 ? 361.426 244.168 160.852 1.00 60.75 29 ARG B C 1
ATOM 2502 O O . ARG B 1 32 ? 360.407 243.845 160.240 1.00 56.63 29 ARG B O 1
ATOM 2510 N N . SER B 1 33 ? 362.303 245.053 160.389 1.00 63.91 30 SER B N 1
ATOM 2511 C CA . SER B 1 33 ? 362.134 245.706 159.098 1.00 69.64 30 SER B CA 1
ATOM 2512 C C . SER B 1 33 ? 363.477 246.189 158.561 1.00 70.89 30 SER B C 1
ATOM 2513 O O . SER B 1 33 ? 364.204 246.913 159.241 1.00 75.23 30 SER B O 1
ATOM 2516 N N . GLY B 1 34 ? 363.805 245.779 157.339 1.00 67.48 31 GLY B N 1
ATOM 2517 C CA . GLY B 1 34 ? 365.055 246.170 156.714 1.00 72.67 31 GLY B CA 1
ATOM 2518 C C . GLY B 1 34 ? 366.265 245.511 157.349 1.00 74.36 31 GLY B C 1
ATOM 2519 O O . GLY B 1 34 ? 367.386 246.006 157.232 1.00 74.31 31 GLY B O 1
ATOM 2520 N N . GLY B 1 35 ? 366.038 244.388 158.023 1.00 72.88 32 GLY B N 1
ATOM 2521 C CA . GLY B 1 35 ? 367.113 243.652 158.662 1.00 73.05 32 GLY B CA 1
ATOM 2522 C C . GLY B 1 35 ? 367.472 244.204 160.027 1.00 75.03 32 GLY B C 1
ATOM 2523 O O . GLY B 1 35 ? 368.511 243.860 160.592 1.00 77.92 32 GLY B O 1
ATOM 2524 N N . ARG B 1 36 ? 366.610 245.064 160.558 1.00 71.27 33 ARG B N 1
ATOM 2525 C CA . ARG B 1 36 ? 366.838 245.665 161.867 1.00 66.17 33 ARG B CA 1
ATOM 2526 C C . ARG B 1 36 ? 365.673 245.396 162.812 1.00 60.79 33 ARG B C 1
ATOM 2527 O O . ARG B 1 36 ? 364.514 245.630 162.467 1.00 58.62 33 ARG B O 1
ATOM 2535 N N . TYR B 1 37 ? 365.988 244.903 164.005 1.00 59.77 34 TYR B N 1
ATOM 2536 C CA . TYR B 1 37 ? 364.969 244.633 165.011 1.00 56.75 34 TYR B CA 1
ATOM 2537 C C . TYR B 1 37 ? 364.531 245.914 165.710 1.00 54.90 34 TYR B C 1
ATOM 2538 O O . TYR B 1 37 ? 365.252 246.912 165.709 1.00 54.84 34 TYR B O 1
ATOM 2547 N N . LYS B 1 38 ? 363.347 245.877 166.311 1.00 55.73 35 LYS B N 1
ATOM 2548 C CA . LYS B 1 38 ? 362.798 247.044 166.987 1.00 56.57 35 LYS B CA 1
ATOM 2549 C C . LYS B 1 38 ? 361.955 246.646 168.193 1.00 52.73 35 LYS B C 1
ATOM 2550 O O . LYS B 1 38 ? 361.096 245.770 168.099 1.00 53.52 35 LYS B O 1
ATOM 2556 N N . VAL B 1 39 ? 362.207 247.292 169.326 1.00 49.82 36 VAL B N 1
ATOM 2557 C CA . VAL B 1 39 ? 361.419 247.052 170.528 1.00 48.61 36 VAL B CA 1
ATOM 2558 C C . VAL B 1 39 ? 360.123 247.853 170.477 1.00 50.02 36 VAL B C 1
ATOM 2559 O O . VAL B 1 39 ? 360.132 249.075 170.626 1.00 50.02 36 VAL B O 1
ATOM 2563 N N . GLU B 1 40 ? 359.011 247.158 170.261 1.00 50.19 37 GLU B N 1
ATOM 2564 C CA . GLU B 1 40 ? 357.712 247.811 170.141 1.00 51.68 37 GLU B CA 1
ATOM 2565 C C . GLU B 1 40 ? 357.088 248.080 171.505 1.00 51.43 37 GLU B C 1
ATOM 2566 O O . GLU B 1 40 ? 356.522 249.147 171.738 1.00 52.90 37 GLU B O 1
ATOM 2572 N N . ALA B 1 41 ? 357.193 247.105 172.403 1.00 48.68 38 ALA B N 1
ATOM 2573 C CA . ALA B 1 41 ? 356.614 247.228 173.735 1.00 48.54 38 ALA B CA 1
ATOM 2574 C C . ALA B 1 41 ? 357.347 246.345 174.737 1.00 45.77 38 ALA B C 1
ATOM 2575 O O . ALA B 1 41 ? 357.882 245.295 174.379 1.00 45.16 38 ALA B O 1
ATOM 2577 N N . TYR B 1 42 ? 357.364 246.776 175.993 1.00 47.42 39 TYR B N 1
ATOM 2578 C CA . TYR B 1 42 ? 358.037 246.032 177.051 1.00 52.39 39 TYR B CA 1
ATOM 2579 C C . TYR B 1 42 ? 357.511 246.431 178.424 1.00 52.86 39 TYR B C 1
ATOM 2580 O O . TYR B 1 42 ? 357.209 247.599 178.666 1.00 54.83 39 TYR B O 1
ATOM 2589 N N . ALA B 1 43 ? 357.405 245.453 179.317 1.00 51.67 40 ALA B N 1
ATOM 2590 C CA . ALA B 1 43 ? 356.997 245.711 180.692 1.00 53.90 40 ALA B CA 1
ATOM 2591 C C . ALA B 1 43 ? 357.417 244.572 181.613 1.00 54.47 40 ALA B C 1
ATOM 2592 O O . ALA B 1 43 ? 357.483 243.414 181.198 1.00 57.27 40 ALA B O 1
ATOM 2594 N N . VAL B 1 44 ? 357.708 244.914 182.863 1.00 49.93 41 VAL B N 1
ATOM 2595 C CA . VAL B 1 44 ? 358.048 243.924 183.876 1.00 44.10 41 VAL B CA 1
ATOM 2596 C C . VAL B 1 44 ? 357.129 244.077 185.081 1.00 46.62 41 VAL B C 1
ATOM 2597 O O . VAL B 1 44 ? 357.146 245.104 185.759 1.00 56.59 41 VAL B O 1
ATOM 2601 N N . GLU B 1 45 ? 356.322 243.054 185.339 1.00 44.83 42 GLU B N 1
ATOM 2602 C CA . GLU B 1 45 ? 355.387 243.085 186.456 1.00 47.61 42 GLU B CA 1
ATOM 2603 C C . GLU B 1 45 ? 355.813 242.105 187.542 1.00 46.60 42 GLU B C 1
ATOM 2604 O O . GLU B 1 45 ? 355.992 240.918 187.275 1.00 48.71 42 GLU B O 1
ATOM 2610 N N . PRO B 1 46 ? 355.981 242.603 188.775 1.00 49.36 43 PRO B N 1
ATOM 2611 C CA . PRO B 1 46 ? 356.407 241.763 189.899 1.00 47.30 43 PRO B CA 1
ATOM 2612 C C . PRO B 1 46 ? 355.345 240.745 190.304 1.00 49.79 43 PRO B C 1
ATOM 2613 O O . PRO B 1 46 ? 354.151 241.038 190.264 1.00 51.97 43 PRO B O 1
ATOM 2617 N N . LEU B 1 47 ? 355.790 239.553 190.685 1.00 48.50 44 LEU B N 1
ATOM 2618 C CA . LEU B 1 47 ? 354.891 238.508 191.154 1.00 49.49 44 LEU B CA 1
ATOM 2619 C C . LEU B 1 47 ? 354.857 238.473 192.675 1.00 52.97 44 LEU B C 1
ATOM 2620 O O . LEU B 1 47 ? 355.856 238.778 193.325 1.00 58.38 44 LEU B O 1
ATOM 2625 N N . PRO B 1 48 ? 353.704 238.106 193.252 1.00 54.43 45 PRO B N 1
ATOM 2626 C CA . PRO B 1 48 ? 353.657 237.893 194.701 1.00 56.27 45 PRO B CA 1
ATOM 2627 C C . PRO B 1 48 ? 354.545 236.716 195.085 1.00 55.26 45 PRO B C 1
ATOM 2628 O O . PRO B 1 48 ? 354.754 235.830 194.256 1.00 54.18 45 PRO B O 1
ATOM 2632 N N . PRO B 1 49 ? 355.075 236.711 196.317 1.00 57.92 46 PRO B N 1
ATOM 2633 C CA . PRO B 1 49 ? 355.948 235.615 196.753 1.00 58.22 46 PRO B CA 1
ATOM 2634 C C . PRO B 1 49 ? 355.264 234.253 196.659 1.00 56.89 46 PRO B C 1
ATOM 2635 O O . PRO B 1 49 ? 354.059 234.153 196.902 1.00 59.36 46 PRO B O 1
ATOM 2639 N N . ASN B 1 50 ? 356.035 233.235 196.279 1.00 52.73 47 ASN B N 1
ATOM 2640 C CA . ASN B 1 50 ? 355.569 231.851 196.193 1.00 52.24 47 ASN B CA 1
ATOM 2641 C C . ASN B 1 50 ? 354.520 231.615 195.105 1.00 49.56 47 ASN B C 1
ATOM 2642 O O . ASN B 1 50 ? 353.881 230.564 195.071 1.00 49.75 47 ASN B O 1
ATOM 2647 N N . ALA B 1 51 ? 354.349 232.587 194.214 1.00 48.00 48 ALA B N 1
ATOM 2648 C CA . ALA B 1 51 ? 353.450 232.417 193.076 1.00 47.98 48 ALA B CA 1
ATOM 2649 C C . ALA B 1 51 ? 354.090 231.489 192.053 1.00 47.68 48 ALA B C 1
ATOM 2650 O O . ALA B 1 51 ? 353.428 230.628 191.474 1.00 51.52 48 ALA B O 1
ATOM 2652 N N . VAL B 1 52 ? 355.387 231.676 191.835 1.00 44.41 49 VAL B N 1
ATOM 2653 C CA . VAL B 1 52 ? 356.164 230.796 190.973 1.00 43.86 49 VAL B CA 1
ATOM 2654 C C . VAL B 1 52 ? 357.409 230.319 191.711 1.00 49.02 49 VAL B C 1
ATOM 2655 O O . VAL B 1 52 ? 358.224 231.127 192.154 1.00 54.97 49 VAL B O 1
ATOM 2659 N N . VAL B 1 53 ? 357.547 229.004 191.849 1.00 47.78 50 VAL B N 1
ATOM 2660 C CA . VAL B 1 53 ? 358.685 228.424 192.554 1.00 47.17 50 VAL B CA 1
ATOM 2661 C C . VAL B 1 53 ? 359.513 227.532 191.637 1.00 51.27 50 VAL B C 1
ATOM 2662 O O . VAL B 1 53 ? 359.032 226.502 191.162 1.00 55.34 50 VAL B O 1
ATOM 2666 N N . GLU B 1 54 ? 360.759 227.938 191.403 1.00 53.04 51 GLU B N 1
ATOM 2667 C CA . GLU B 1 54 ? 361.689 227.205 190.546 1.00 53.01 51 GLU B CA 1
ATOM 2668 C C . GLU B 1 54 ? 361.109 226.920 189.166 1.00 58.11 51 GLU B C 1
ATOM 2669 O O . GLU B 1 54 ? 361.001 225.760 188.762 1.00 66.70 51 GLU B O 1
ATOM 2675 N N . LYS B 1 55 ? 360.729 227.983 188.460 1.00 53.14 52 LYS B N 1
ATOM 2676 C CA . LYS B 1 55 ? 360.188 227.886 187.104 1.00 58.03 52 LYS B CA 1
ATOM 2677 C C . LYS B 1 55 ? 358.928 227.020 187.030 1.00 59.24 52 LYS B C 1
ATOM 2678 O O . LYS B 1 55 ? 358.564 226.527 185.963 1.00 6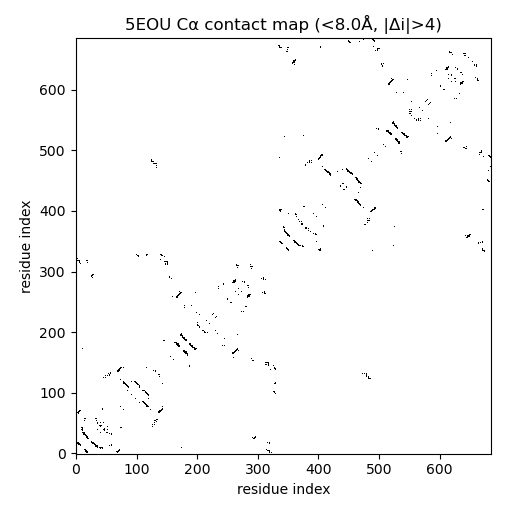3.98 52 LYS B O 1
ATOM 2684 N N . ASN B 1 56 ? 358.265 226.842 188.168 1.00 53.35 53 ASN B N 1
ATOM 2685 C CA . ASN B 1 56 ? 356.993 226.133 188.211 1.00 51.94 53 ASN B CA 1
ATOM 2686 C C . ASN B 1 56 ? 355.891 227.021 188.768 1.00 51.38 53 ASN B C 1
ATOM 2687 O O . ASN B 1 56 ? 356.014 227.563 189.867 1.00 52.56 53 ASN B O 1
ATOM 2692 N N . ILE B 1 57 ? 354.817 227.174 188.001 1.00 49.47 54 ILE B N 1
ATOM 2693 C CA . ILE B 1 57 ? 353.678 227.964 188.446 1.00 48.70 54 ILE B CA 1
ATOM 2694 C C . ILE B 1 57 ? 352.971 227.260 189.598 1.00 45.36 54 ILE B C 1
ATOM 2695 O O . ILE B 1 57 ? 352.484 226.141 189.448 1.00 48.73 54 ILE B O 1
ATOM 2700 N N . VAL B 1 58 ? 352.931 227.918 190.751 1.00 48.83 55 VAL B N 1
ATOM 2701 C CA . VAL B 1 58 ? 352.284 227.354 191.928 1.00 53.04 55 VAL B CA 1
ATOM 2702 C C . VAL B 1 58 ? 350.909 227.979 192.137 1.00 57.74 55 VAL B C 1
ATOM 2703 O O . VAL B 1 58 ? 349.919 227.273 192.325 1.00 65.98 55 VAL B O 1
ATOM 2707 N N . GLU B 1 59 ? 350.854 229.306 192.098 1.00 56.42 56 GLU B N 1
ATOM 2708 C CA . GLU B 1 59 ? 349.590 230.022 192.225 1.00 59.14 56 GLU B CA 1
ATOM 2709 C C . GLU B 1 59 ? 349.124 230.527 190.863 1.00 54.20 56 GLU B C 1
ATOM 2710 O O . GLU B 1 59 ? 349.582 231.564 190.383 1.00 52.02 56 GLU B O 1
ATOM 2716 N N . LEU B 1 60 ? 348.205 229.785 190.254 1.00 50.77 57 LEU B N 1
ATOM 2717 C CA . LEU B 1 60 ? 347.766 230.053 188.889 1.00 48.27 57 LEU B CA 1
ATOM 2718 C C . LEU B 1 60 ? 347.057 231.399 188.744 1.00 51.77 57 LEU B C 1
ATOM 2719 O O . LEU B 1 60 ? 347.327 232.146 187.802 1.00 48.99 57 LEU B O 1
ATOM 2724 N N . GLU B 1 61 ? 346.151 231.702 189.670 1.00 53.35 58 GLU B N 1
ATOM 2725 C CA . GLU B 1 61 ? 345.406 232.957 189.627 1.00 58.31 58 GLU B CA 1
ATOM 2726 C C . GLU B 1 61 ? 346.328 234.166 189.758 1.00 59.17 58 GLU B C 1
ATOM 2727 O O . GLU B 1 61 ? 346.115 235.190 189.110 1.00 61.78 58 GLU B O 1
ATOM 2733 N N . GLY B 1 62 ? 347.351 234.040 190.596 1.00 55.32 59 GLY B N 1
ATOM 2734 C CA . GLY B 1 62 ? 348.291 235.123 190.821 1.00 49.12 59 GLY B CA 1
ATOM 2735 C C . GLY B 1 62 ? 349.110 235.455 189.589 1.00 45.32 59 GLY B C 1
ATOM 2736 O O . GLY B 1 62 ? 349.385 236.622 189.311 1.00 43.33 59 GLY B O 1
ATOM 2737 N N . VAL B 1 63 ? 349.502 234.424 188.848 1.00 44.95 60 VAL B N 1
ATOM 2738 C CA . VAL B 1 63 ? 350.280 234.613 187.630 1.00 47.89 60 VAL B CA 1
ATOM 2739 C C . VAL B 1 63 ? 349.418 235.230 186.532 1.00 51.43 60 VAL B C 1
ATOM 2740 O O . VAL B 1 63 ? 349.857 236.131 185.817 1.00 48.78 60 VAL B O 1
ATOM 2744 N N . GLY B 1 64 ? 348.186 234.746 186.414 1.00 54.24 61 GLY B N 1
ATOM 2745 C CA . GLY B 1 64 ? 347.255 235.257 185.424 1.00 55.10 61 GLY B CA 1
ATOM 2746 C C . GLY B 1 64 ? 346.913 236.718 185.640 1.00 49.53 61 GLY B C 1
ATOM 2747 O O . GLY B 1 64 ? 346.703 237.463 184.683 1.00 49.88 61 GLY B O 1
ATOM 2748 N N . GLN B 1 65 ? 346.859 237.129 186.902 1.00 43.81 62 GLN B N 1
ATOM 2749 C CA . GLN B 1 65 ? 346.567 238.516 187.246 1.00 49.31 62 GLN B CA 1
ATOM 2750 C C . GLN B 1 65 ? 347.750 239.424 186.930 1.00 47.58 62 GLN B C 1
ATOM 2751 O O . GLN B 1 65 ? 347.571 240.571 186.517 1.00 52.14 62 GLN B O 1
ATOM 2757 N N . ALA B 1 66 ? 348.958 238.904 187.121 1.00 42.23 63 ALA B N 1
ATOM 2758 C CA . ALA B 1 66 ? 350.172 239.650 186.815 1.00 44.62 63 ALA B CA 1
ATOM 2759 C C . ALA B 1 66 ? 350.363 239.761 185.308 1.00 46.52 63 ALA B C 1
ATOM 2760 O O . ALA B 1 66 ? 350.840 240.779 184.806 1.00 53.24 63 ALA B O 1
ATOM 2762 N N . LEU B 1 67 ? 349.993 238.704 184.593 1.00 46.78 64 LEU B N 1
ATOM 2763 C CA . LEU B 1 67 ? 350.032 238.710 183.136 1.00 49.68 64 LEU B CA 1
ATOM 2764 C C . LEU B 1 67 ? 349.070 239.756 182.579 1.00 49.46 64 LEU B C 1
ATOM 2765 O O . LEU B 1 67 ? 349.366 240.418 181.586 1.00 49.70 64 LEU B O 1
ATOM 2770 N N . SER B 1 68 ? 347.919 239.901 183.228 1.00 45.45 65 SER B N 1
ATOM 2771 C CA . SER B 1 68 ? 346.940 240.903 182.825 1.00 50.90 65 SER B CA 1
ATOM 2772 C C . SER B 1 68 ? 347.472 242.313 183.069 1.00 53.09 65 SER B C 1
ATOM 2773 O O . SER B 1 68 ? 347.281 243.211 182.249 1.00 53.08 65 SER B O 1
ATOM 2776 N N . ARG B 1 69 ? 348.144 242.496 184.201 1.00 54.78 66 ARG B N 1
ATOM 2777 C CA . ARG B 1 69 ? 348.679 243.802 184.571 1.00 57.76 66 ARG B CA 1
ATOM 2778 C C . ARG B 1 69 ? 349.892 244.190 183.728 1.00 52.46 66 ARG B C 1
ATOM 2779 O O . ARG B 1 69 ? 350.104 245.369 183.448 1.00 55.97 66 ARG B O 1
ATOM 2787 N N . VAL B 1 70 ? 350.683 243.203 183.318 1.00 46.21 67 VAL B N 1
ATOM 2788 C CA . VAL B 1 70 ? 351.873 243.481 182.520 1.00 46.46 67 VAL B CA 1
ATOM 2789 C C . VAL B 1 70 ? 351.485 243.826 181.081 1.00 52.56 67 VAL B C 1
ATOM 2790 O O . VAL B 1 70 ? 352.237 244.494 180.371 1.00 54.51 67 VAL B O 1
ATOM 2794 N N . LEU B 1 71 ? 350.304 243.379 180.662 1.00 57.39 68 LEU B N 1
ATOM 2795 C CA . LEU B 1 71 ? 349.785 243.711 179.339 1.00 59.57 68 LEU B CA 1
ATOM 2796 C C . LEU B 1 71 ? 349.414 245.186 179.269 1.00 62.45 68 LEU B C 1
ATOM 2797 O O . LEU B 1 71 ? 349.750 245.878 178.309 1.00 64.23 68 LEU B O 1
ATOM 2802 N N . VAL B 1 72 ? 348.717 245.655 180.299 1.00 59.89 69 VAL B N 1
ATOM 2803 C CA . VAL B 1 72 ? 348.290 247.046 180.379 1.00 60.43 69 VAL B CA 1
ATOM 2804 C C . VAL B 1 72 ? 349.491 247.982 180.466 1.00 55.56 69 VAL B C 1
ATOM 2805 O O . VAL B 1 72 ? 349.519 249.035 179.829 1.00 61.24 69 VAL B O 1
ATOM 2809 N N . LYS B 1 73 ? 350.485 247.586 181.253 1.00 52.43 70 LYS B N 1
ATOM 2810 C CA . LYS B 1 73 ? 351.679 248.400 181.447 1.00 54.29 70 LYS B CA 1
ATOM 2811 C C . LYS B 1 73 ? 352.502 248.500 180.165 1.00 54.41 70 LYS B C 1
ATOM 2812 O O . LYS B 1 73 ? 353.129 249.525 179.900 1.00 59.49 70 LYS B O 1
ATOM 2818 N N . ALA B 1 74 ? 352.493 247.432 179.373 1.00 53.08 71 ALA B N 1
ATOM 2819 C CA . ALA B 1 74 ? 353.246 247.398 178.123 1.00 53.86 71 ALA B CA 1
ATOM 2820 C C . ALA B 1 74 ? 352.509 248.125 177.002 1.00 56.54 71 ALA B C 1
ATOM 2821 O O . ALA B 1 74 ? 353.114 248.501 175.997 1.00 58.22 71 ALA B O 1
ATOM 2823 N N . LYS B 1 75 ? 351.204 248.313 177.186 1.00 55.14 72 LYS B N 1
ATOM 2824 C CA . LYS B 1 75 ? 350.346 248.966 176.198 1.00 61.19 72 LYS B CA 1
ATOM 2825 C C . LYS B 1 75 ? 350.418 248.283 174.834 1.00 64.38 72 LYS B C 1
ATOM 2826 O O . LYS B 1 75 ? 350.509 248.947 173.801 1.00 62.42 72 LYS B O 1
ATOM 2831 N N . THR B 1 76 ? 350.376 246.953 174.839 1.00 67.27 73 THR B N 1
ATOM 2832 C CA . THR B 1 76 ? 350.415 246.178 173.603 1.00 65.69 73 THR B CA 1
ATOM 2833 C C . THR B 1 76 ? 349.032 245.649 173.238 1.00 64.51 73 THR B C 1
ATOM 2834 O O . THR B 1 76 ? 348.184 245.452 174.108 1.00 64.83 73 THR B O 1
ATOM 2838 N N . ASN B 1 77 ? 348.811 245.419 171.947 1.00 62.27 74 ASN B N 1
ATOM 2839 C CA . ASN B 1 77 ? 347.528 244.918 171.467 1.00 66.13 74 ASN B CA 1
ATOM 2840 C C . ASN B 1 77 ? 347.590 243.453 171.042 1.00 63.19 74 ASN B C 1
ATOM 2841 O O . ASN B 1 77 ? 346.563 242.848 170.733 1.00 62.83 74 ASN B O 1
ATOM 2844 N N . LEU B 1 78 ? 348.793 242.888 171.024 1.00 60.67 75 LEU B N 1
ATOM 2845 C CA . LEU B 1 78 ? 348.970 241.493 170.637 1.00 59.36 75 LEU B CA 1
ATOM 2846 C C . LEU B 1 78 ? 348.326 240.554 171.652 1.00 61.34 75 LEU B C 1
ATOM 2847 O O . LEU B 1 78 ? 348.283 240.851 172.847 1.00 63.90 75 LEU B O 1
ATOM 2852 N N . LYS B 1 79 ? 347.825 239.422 171.169 1.00 57.03 76 LYS B N 1
ATOM 2853 C CA . LYS B 1 79 ? 347.164 238.449 172.030 1.00 58.22 76 LYS B CA 1
ATOM 2854 C C . LYS B 1 79 ? 347.812 237.071 171.921 1.00 58.79 76 LYS B C 1
ATOM 2855 O O . LYS B 1 79 ? 347.457 236.149 172.655 1.00 60.84 76 LYS B O 1
ATOM 2861 N N . SER B 1 80 ? 348.763 236.938 171.002 1.00 53.40 77 SER B N 1
ATOM 2862 C CA . SER B 1 80 ? 349.507 235.693 170.842 1.00 47.48 77 SER B CA 1
ATOM 2863 C C . SER B 1 80 ? 350.890 235.821 171.471 1.00 48.59 77 SER B C 1
ATOM 2864 O O . SER B 1 80 ? 351.561 236.841 171.309 1.00 48.34 77 SER B O 1
ATOM 2867 N N . ALA B 1 81 ? 351.318 234.787 172.187 1.00 49.47 78 ALA B N 1
ATOM 2868 C CA . ALA B 1 81 ? 352.568 234.865 172.933 1.00 50.04 78 ALA B CA 1
ATOM 2869 C C . ALA B 1 81 ? 353.421 233.606 172.813 1.00 46.66 78 ALA B C 1
ATOM 2870 O O . ALA B 1 81 ? 352.935 232.539 172.437 1.00 46.23 78 ALA B O 1
ATOM 2872 N N . VAL B 1 82 ? 354.702 233.752 173.135 1.00 45.08 79 VAL B N 1
ATOM 2873 C CA . VAL B 1 82 ? 355.626 232.627 173.186 1.00 39.25 79 VAL B CA 1
ATOM 2874 C C . VAL B 1 82 ? 356.168 232.464 174.601 1.00 39.07 79 VAL B C 1
ATOM 2875 O O . VAL B 1 82 ? 356.795 233.374 175.141 1.00 42.47 79 VAL B O 1
ATOM 2879 N N . VAL B 1 83 ? 355.917 231.305 175.199 1.00 37.05 80 VAL B N 1
ATOM 2880 C CA . VAL B 1 83 ? 356.409 231.017 176.540 1.00 37.95 80 VAL B CA 1
ATOM 2881 C C . VAL B 1 83 ? 357.373 229.838 176.516 1.00 39.01 80 VAL B C 1
ATOM 2882 O O . VAL B 1 83 ? 357.568 229.205 175.479 1.00 38.41 80 VAL B O 1
ATOM 2886 N N . ALA B 1 84 ? 357.973 229.543 177.664 1.00 40.89 81 ALA B N 1
ATOM 2887 C CA . ALA B 1 84 ? 358.952 228.469 177.746 1.00 45.97 81 ALA B CA 1
ATOM 2888 C C . ALA B 1 84 ? 358.873 227.722 179.071 1.00 43.00 81 ALA B C 1
ATOM 2889 O O . ALA B 1 84 ? 358.487 228.286 180.095 1.00 43.81 81 ALA B O 1
ATOM 2891 N N . VAL B 1 85 ? 359.244 226.447 179.041 1.00 61.39 82 VAL B N 1
ATOM 2892 C CA . VAL B 1 85 ? 359.341 225.653 180.257 1.00 60.13 82 VAL B CA 1
ATOM 2893 C C . VAL B 1 85 ? 360.806 225.375 180.578 1.00 61.12 82 VAL B C 1
ATOM 2894 O O . VAL B 1 85 ? 361.655 225.361 179.685 1.00 61.53 82 VAL B O 1
ATOM 2898 N N . ALA B 1 86 ? 361.097 225.169 181.859 1.00 61.20 83 ALA B N 1
ATOM 2899 C CA . ALA B 1 86 ? 362.448 224.844 182.306 1.00 63.10 83 ALA B CA 1
ATOM 2900 C C . ALA B 1 86 ? 362.412 224.281 183.723 1.00 68.39 83 ALA B C 1
ATOM 2901 O O . ALA B 1 86 ? 361.355 224.244 184.355 1.00 69.35 83 ALA B O 1
ATOM 2903 N N . GLY B 1 87 ? 363.565 223.842 184.218 1.00 75.61 84 GLY B N 1
ATOM 2904 C CA . GLY B 1 87 ? 363.645 223.251 185.543 1.00 85.81 84 GLY B CA 1
ATOM 2905 C C . GLY B 1 87 ? 364.198 221.838 185.523 1.00 92.27 84 GLY B C 1
ATOM 2906 O O . GLY B 1 87 ? 364.760 221.397 184.519 1.00 94.05 84 GLY B O 1
ATOM 2907 N N . SER B 1 88 ? 364.037 221.125 186.635 1.00 95.75 85 SER B N 1
ATOM 2908 C CA . SER B 1 88 ? 364.568 219.771 186.771 1.00 96.04 85 SER B CA 1
ATOM 2909 C C . SER B 1 88 ? 363.673 218.735 186.099 1.00 93.32 85 SER B C 1
ATOM 2910 O O . SER B 1 88 ? 364.092 217.602 185.860 1.00 97.99 85 SER B O 1
ATOM 2913 N N . ALA B 1 89 ? 362.440 219.127 185.799 1.00 84.24 86 ALA B N 1
ATOM 2914 C CA . ALA B 1 89 ? 361.486 218.224 185.169 1.00 78.05 86 ALA B CA 1
ATOM 2915 C C . ALA B 1 89 ? 361.519 218.339 183.647 1.00 75.66 86 ALA B C 1
ATOM 2916 O O . ALA B 1 89 ? 360.843 217.586 182.948 1.00 75.80 86 ALA B O 1
ATOM 2918 N N . VAL B 1 90 ? 362.303 219.284 183.138 1.00 70.20 87 VAL B N 1
ATOM 2919 C CA . VAL B 1 90 ? 362.414 219.490 181.697 1.00 62.35 87 VAL B CA 1
ATOM 2920 C C . VAL B 1 90 ? 363.741 218.953 181.176 1.00 69.04 87 VAL B C 1
ATOM 2921 O O . VAL B 1 90 ? 364.800 219.277 181.713 1.00 72.46 87 VAL B O 1
ATOM 2925 N N . ILE B 1 91 ? 363.682 218.127 180.133 1.00 68.37 88 ILE B N 1
ATOM 2926 C CA . ILE B 1 91 ? 364.889 217.513 179.588 1.00 70.99 88 ILE B CA 1
ATOM 2927 C C . ILE B 1 91 ? 365.167 217.913 178.142 1.00 69.21 88 ILE B C 1
ATOM 2928 O O . ILE B 1 91 ? 364.255 218.232 177.376 1.00 68.45 88 ILE B O 1
ATOM 2933 N N . THR B 1 92 ? 366.447 217.890 177.785 1.00 75.23 89 THR B N 1
ATOM 2934 C CA . THR B 1 92 ? 366.893 218.159 176.424 1.00 77.15 89 THR B CA 1
ATOM 2935 C C . THR B 1 92 ? 368.035 217.213 176.067 1.00 82.94 89 THR B C 1
ATOM 2936 O O . THR B 1 92 ? 369.036 217.135 176.782 1.00 83.53 89 THR B O 1
ATOM 2940 N N . LYS B 1 93 ? 367.875 216.486 174.966 1.00 81.83 90 LYS B N 1
ATOM 2941 C CA . LYS B 1 93 ? 368.883 215.525 174.540 1.00 82.28 90 LYS B CA 1
ATOM 2942 C C . LYS B 1 93 ? 369.031 215.458 173.028 1.00 80.58 90 LYS B C 1
ATOM 2943 O O . LYS B 1 93 ? 368.100 215.759 172.281 1.00 74.83 90 LYS B O 1
ATOM 2947 N N . THR B 1 94 ? 370.219 215.054 172.592 1.00 86.04 91 THR B N 1
ATOM 2948 C CA . THR B 1 94 ? 370.488 214.802 171.184 1.00 84.47 91 THR B CA 1
ATOM 2949 C C . THR B 1 94 ? 370.864 213.339 170.995 1.00 86.34 91 THR B C 1
ATOM 2950 O O . THR B 1 94 ? 371.951 212.913 171.386 1.00 92.25 91 THR B O 1
ATOM 2954 N N . ILE B 1 95 ? 369.958 212.567 170.404 1.00 82.95 92 ILE B N 1
ATOM 2955 C CA . ILE B 1 95 ? 370.195 211.144 170.203 1.00 88.23 92 ILE B CA 1
ATOM 2956 C C . ILE B 1 95 ? 370.630 210.853 168.772 1.00 88.62 92 ILE B C 1
ATOM 2957 O O . ILE B 1 95 ? 370.355 211.629 167.857 1.00 89.80 92 ILE B O 1
ATOM 2962 N N . GLU B 1 96 ? 371.319 209.732 168.590 1.00 90.80 93 GLU B N 1
ATOM 2963 C CA . GLU B 1 96 ? 371.751 209.302 167.267 1.00 93.78 93 GLU B CA 1
ATOM 2964 C C . GLU B 1 96 ? 371.155 207.938 166.940 1.00 100.17 93 GLU B C 1
ATOM 2965 O O . GLU B 1 96 ? 371.277 206.994 167.719 1.00 108.84 93 GLU B O 1
ATOM 2967 N N . MET B 1 97 ? 370.506 207.843 165.785 1.00 97.28 94 MET B N 1
ATOM 2968 C CA . MET B 1 97 ? 369.847 206.607 165.381 1.00 99.76 94 MET B CA 1
ATOM 2969 C C . MET B 1 97 ? 369.993 206.365 163.883 1.00 102.00 94 MET B C 1
ATOM 2970 O O . MET B 1 97 ? 370.584 207.178 163.172 1.00 101.96 94 MET B O 1
ATOM 2975 N N . GLU B 1 98 ? 369.457 205.242 163.411 1.00 103.04 95 GLU B N 1
ATOM 2976 C CA . GLU B 1 98 ? 369.548 204.877 162.001 1.00 102.47 95 GLU B CA 1
ATOM 2977 C C . GLU B 1 98 ? 368.884 205.922 161.110 1.00 98.75 95 GLU B C 1
ATOM 2978 O O . GLU B 1 98 ? 367.831 206.461 161.448 1.00 91.72 95 GLU B O 1
ATOM 2981 N N . ALA B 1 99 ? 369.511 206.206 159.974 1.00 102.03 96 ALA B N 1
ATOM 2982 C CA . ALA B 1 99 ? 368.993 207.200 159.043 1.00 99.94 96 ALA B CA 1
ATOM 2983 C C . ALA B 1 99 ? 368.033 206.569 158.041 1.00 99.18 96 ALA B C 1
ATOM 2984 O O . ALA B 1 99 ? 368.219 205.425 157.624 1.00 105.86 96 ALA B O 1
ATOM 2986 N N . GLY B 1 100 ? 367.006 207.322 157.661 1.00 95.66 97 GLY B N 1
ATOM 2987 C CA . GLY B 1 100 ? 366.044 206.858 156.679 1.00 95.47 97 GLY B CA 1
ATOM 2988 C C . GLY B 1 100 ? 364.882 206.099 157.289 1.00 97.09 97 GLY B C 1
ATOM 2989 O O . GLY B 1 100 ? 364.081 205.498 156.572 1.00 99.66 97 GLY B O 1
ATOM 2990 N N . LEU B 1 101 ? 364.789 206.123 158.614 1.00 96.09 98 LEU B N 1
ATOM 2991 C CA . LEU B 1 101 ? 363.701 205.447 159.310 1.00 95.72 98 LEU B CA 1
ATOM 2992 C C . LEU B 1 101 ? 362.377 206.159 159.063 1.00 93.32 98 LEU B C 1
ATOM 2993 O O . LEU B 1 101 ? 362.333 207.383 158.943 1.00 89.61 98 LEU B O 1
ATOM 2998 N N . SER B 1 102 ? 361.306 205.403 159.086 1.00 98.37 99 SER B N 1
ATOM 2999 C CA . SER B 1 102 ? 360.000 205.965 158.908 1.00 100.55 99 SER B CA 1
ATOM 3000 C C . SER B 1 102 ? 359.536 206.737 160.118 1.00 100.98 99 SER B C 1
ATOM 3001 O O . SER B 1 102 ? 360.036 206.584 161.226 1.00 100.72 99 SER B O 1
ATOM 3004 N N . GLU B 1 103 ? 358.530 207.556 159.874 1.00 100.73 100 GLU B N 1
ATOM 3005 C CA . GLU B 1 103 ? 357.934 208.381 160.881 1.00 96.33 100 GLU B CA 1
ATOM 3006 C C . GLU B 1 103 ? 357.417 207.457 161.956 1.00 95.93 100 GLU B C 1
ATOM 3007 O O . GLU B 1 103 ? 357.450 207.796 163.113 1.00 91.69 100 GLU B O 1
ATOM 3013 N N . ASP B 1 104 ? 356.928 206.289 161.574 1.00 101.22 101 ASP B N 1
ATOM 3014 C CA . ASP B 1 104 ? 356.457 205.321 162.555 1.00 104.97 101 ASP B CA 1
ATOM 3015 C C . ASP B 1 104 ? 357.609 204.845 163.435 1.00 105.50 101 ASP B C 1
ATOM 3016 O O . ASP B 1 104 ? 357.506 204.854 164.660 1.00 105.53 101 ASP B O 1
ATOM 3018 N N . GLU B 1 105 ? 358.705 204.439 162.801 1.00 104.27 102 GLU B N 1
ATOM 3019 C CA . GLU B 1 105 ? 359.879 203.956 163.521 1.00 101.89 102 GLU B CA 1
ATOM 3020 C C . GLU B 1 105 ? 360.525 205.069 164.336 1.00 97.78 102 GLU B C 1
ATOM 3021 O O . GLU B 1 105 ? 360.888 204.876 165.497 1.00 96.80 102 GLU B O 1
ATOM 3027 N N . LEU B 1 106 ? 360.666 206.233 163.708 1.00 96.72 103 LEU B N 1
ATOM 3028 C CA . LEU B 1 106 ? 361.317 207.386 164.319 1.00 92.67 103 LEU B CA 1
ATOM 3029 C C . LEU B 1 106 ? 360.594 207.835 165.586 1.00 89.32 103 LEU B C 1
ATOM 3030 O O . LEU B 1 106 ? 361.217 208.301 166.538 1.00 82.60 103 LEU B O 1
ATOM 3035 N N . GLU B 1 107 ? 359.274 207.684 165.589 1.00 94.30 104 GLU B N 1
ATOM 3036 C CA . GLU B 1 107 ? 358.456 208.114 166.716 1.00 96.10 104 GLU B CA 1
ATOM 3037 C C . GLU B 1 107 ? 358.329 207.004 167.754 1.00 95.89 104 GLU B C 1
ATOM 3038 O O . GLU B 1 107 ? 358.228 207.272 168.952 1.00 93.71 104 GLU B O 1
ATOM 3044 N N . ASN B 1 108 ? 358.342 205.758 167.290 1.00 97.10 105 ASN B N 1
ATOM 3045 C CA . ASN B 1 108 ? 358.241 204.607 168.181 1.00 99.98 105 ASN B CA 1
ATOM 3046 C C . ASN B 1 108 ? 359.555 204.320 168.899 1.00 102.96 105 ASN B C 1
ATOM 3047 O O . ASN B 1 108 ? 359.600 203.517 169.832 1.00 109.71 105 ASN B O 1
ATOM 3049 N N . GLN B 1 109 ? 360.626 204.973 168.459 1.00 98.11 106 GLN B N 1
ATOM 3050 C CA . GLN B 1 109 ? 361.915 204.842 169.125 1.00 97.45 106 GLN B CA 1
ATOM 3051 C C . GLN B 1 109 ? 362.196 206.061 169.994 1.00 96.87 106 GLN B C 1
ATOM 3052 O O . GLN B 1 109 ? 362.741 205.933 171.089 1.00 98.04 106 GLN B O 1
ATOM 3058 N N . LEU B 1 110 ? 361.816 207.238 169.506 1.00 96.92 107 LEU B N 1
ATOM 3059 C CA . LEU B 1 110 ? 361.984 208.475 170.263 1.00 97.05 107 LEU B CA 1
ATOM 3060 C C . LEU B 1 110 ? 361.221 208.404 171.582 1.00 98.38 107 LEU B C 1
ATOM 3061 O O . LEU B 1 110 ? 361.658 208.953 172.594 1.00 102.19 107 LEU B O 1
ATOM 3063 N N . LYS B 1 111 ? 360.079 207.725 171.559 1.00 95.39 108 LYS B N 1
ATOM 3064 C CA . LYS B 1 111 ? 359.326 207.454 172.777 1.00 93.15 108 LYS B CA 1
ATOM 3065 C C . LYS B 1 111 ? 360.064 206.438 173.636 1.00 95.57 108 LYS B C 1
ATOM 3066 O O . LYS B 1 111 ? 360.079 206.544 174.862 1.00 97.12 108 LYS B O 1
ATOM 3072 N N . ILE B 1 112 ? 360.682 205.459 172.983 1.00 96.20 109 ILE B N 1
ATOM 3073 C CA . ILE B 1 112 ? 361.445 204.430 173.680 1.00 100.02 109 ILE B CA 1
ATOM 3074 C C . ILE B 1 112 ? 362.717 205.016 174.287 1.00 101.46 109 ILE B C 1
ATOM 3075 O O . ILE B 1 112 ? 363.318 204.421 175.182 1.00 105.04 109 ILE B O 1
ATOM 3077 N N . GLU B 1 113 ? 363.125 206.180 173.790 1.00 97.72 110 GLU B N 1
ATOM 3078 C CA . GLU B 1 113 ? 364.250 206.907 174.364 1.00 96.64 110 GLU B CA 1
ATOM 3079 C C . GLU B 1 113 ? 363.786 207.713 175.572 1.00 94.15 110 GLU B C 1
ATOM 3080 O O . GLU B 1 113 ? 364.418 207.692 176.629 1.00 98.95 110 GLU B O 1
ATOM 3086 N N . ALA B 1 114 ? 362.672 208.419 175.404 1.00 92.50 111 ALA B N 1
ATOM 3087 C CA . ALA B 1 114 ? 362.111 209.244 176.468 1.00 91.85 111 ALA B CA 1
ATOM 3088 C C . ALA B 1 114 ? 361.521 208.387 177.584 1.00 96.18 111 ALA B C 1
ATOM 3089 O O . ALA B 1 114 ? 361.338 208.858 178.707 1.00 97.59 111 ALA B O 1
ATOM 3091 N N . ASP B 1 115 ? 361.225 207.129 177.271 1.00 97.91 112 ASP B N 1
ATOM 3092 C CA . ASP B 1 115 ? 360.730 206.189 178.271 1.00 96.83 112 ASP B CA 1
ATOM 3093 C C . ASP B 1 115 ? 361.833 205.842 179.263 1.00 100.67 112 ASP B C 1
ATOM 3094 O O . ASP B 1 115 ? 361.567 205.352 180.361 1.00 102.95 112 ASP B O 1
ATOM 3096 N N . GLN B 1 116 ? 363.075 206.097 178.862 1.00 100.38 113 GLN B N 1
ATOM 3097 C CA . GLN B 1 116 ? 364.227 205.889 179.729 1.00 102.95 113 GLN B CA 1
ATOM 3098 C C . GLN B 1 116 ? 364.854 207.226 180.110 1.00 96.84 113 GLN B C 1
ATOM 3099 O O . GLN B 1 116 ? 366.000 207.283 180.556 1.00 97.11 113 GLN B O 1
ATOM 3101 N N . TYR B 1 117 ? 364.091 208.299 179.931 1.00 92.20 114 TYR B N 1
ATOM 3102 C CA . TYR B 1 117 ? 364.571 209.643 180.224 1.00 91.60 114 TYR B CA 1
ATOM 3103 C C . TYR B 1 117 ? 363.575 210.412 181.085 1.00 90.89 114 TYR B C 1
ATOM 3104 O O . TYR B 1 117 ? 363.962 211.231 181.919 1.00 88.26 114 TYR B O 1
ATOM 3106 N N . ILE B 1 118 ? 362.290 210.143 180.875 1.00 94.54 115 ILE B N 1
ATOM 3107 C CA . ILE B 1 118 ? 361.231 210.809 181.625 1.00 95.65 115 ILE B CA 1
ATOM 3108 C C . ILE B 1 118 ? 360.716 209.923 182.758 1.00 101.01 115 ILE B C 1
ATOM 3109 O O . ILE B 1 118 ? 360.482 208.731 182.561 1.00 103.06 115 ILE B O 1
ATOM 3111 N N . PRO B 1 119 ? 360.542 210.511 183.953 1.00 102.97 116 PRO B N 1
ATOM 3112 C CA . PRO B 1 119 ? 360.092 209.791 185.151 1.00 106.83 116 PRO B CA 1
ATOM 3113 C C . PRO B 1 119 ? 358.608 209.427 185.118 1.00 106.46 116 PRO B C 1
ATOM 3114 O O . PRO B 1 119 ? 358.134 208.723 186.009 1.00 110.25 116 PRO B O 1
ATOM 3118 N N . TYR B 1 120 ? 357.890 209.901 184.105 1.00 102.72 117 TYR B N 1
ATOM 3119 C CA . TYR B 1 120 ? 356.446 209.707 184.032 1.00 101.20 117 TYR B CA 1
ATOM 3120 C C . TYR B 1 120 ? 356.043 208.854 182.831 1.00 97.33 117 TYR B C 1
ATOM 3121 O O . TYR B 1 120 ? 356.787 208.767 181.854 1.00 95.19 117 TYR B O 1
ATOM 3130 N N . PRO B 1 121 ? 354.863 208.213 182.904 1.00 96.92 118 PRO B N 1
ATOM 3131 C CA . PRO B 1 121 ? 354.321 207.483 181.752 1.00 95.30 118 PRO B CA 1
ATOM 3132 C C . PRO B 1 121 ? 354.140 208.391 180.536 1.00 89.67 118 PRO B C 1
ATOM 3133 O O . PRO B 1 121 ? 353.959 209.598 180.692 1.00 88.36 118 PRO B O 1
ATOM 3137 N N . LEU B 1 122 ? 354.184 207.804 179.344 1.00 87.01 119 LEU B N 1
ATOM 3138 C CA . LEU B 1 122 ? 354.214 208.567 178.099 1.00 83.13 119 LEU B CA 1
ATOM 3139 C C . LEU B 1 122 ? 352.973 209.426 177.868 1.00 84.21 119 LEU B C 1
ATOM 3140 O O . LEU B 1 122 ? 353.034 210.426 177.152 1.00 86.24 119 LEU B O 1
ATOM 3142 N N . GLU B 1 123 ? 351.851 209.044 178.471 1.00 84.27 120 GLU B N 1
ATOM 3143 C CA . GLU B 1 123 ? 350.605 209.776 178.263 1.00 85.12 120 GLU B CA 1
ATOM 3144 C C . GLU B 1 123 ? 350.562 211.077 179.062 1.00 82.49 120 GLU B C 1
ATOM 3145 O O . GLU B 1 123 ? 349.639 211.876 178.905 1.00 86.12 120 GLU B O 1
ATOM 3151 N N . GLU B 1 124 ? 351.559 211.289 179.914 1.00 79.20 121 GLU B N 1
ATOM 3152 C CA . GLU B 1 124 ? 351.630 212.509 180.711 1.00 79.64 121 GLU B CA 1
ATOM 3153 C C . GLU B 1 124 ? 352.845 213.351 180.338 1.00 75.73 121 GLU B C 1
ATOM 3154 O O . GLU B 1 124 ? 353.190 214.300 181.041 1.00 76.64 121 GLU B O 1
ATOM 3160 N N . VAL B 1 125 ? 353.488 213.002 179.228 1.00 73.66 122 VAL B N 1
ATOM 3161 C CA . VAL B 1 125 ? 354.700 213.693 178.800 1.00 70.50 122 VAL B CA 1
ATOM 3162 C C . VAL B 1 125 ? 354.543 214.328 177.421 1.00 66.01 122 VAL B C 1
ATOM 3163 O O . VAL B 1 125 ? 354.177 213.657 176.456 1.00 67.16 122 VAL B O 1
ATOM 3167 N N . ALA B 1 126 ? 354.822 215.625 177.337 1.00 62.59 123 ALA B N 1
ATOM 3168 C CA . ALA B 1 126 ? 354.823 216.328 176.060 1.00 55.45 123 ALA B CA 1
ATOM 3169 C C . ALA B 1 126 ? 356.173 216.155 175.374 1.00 53.62 123 ALA B C 1
ATOM 3170 O O . ALA B 1 126 ? 357.214 216.460 175.954 1.00 53.20 123 ALA B O 1
ATOM 3172 N N . ILE B 1 127 ? 356.154 215.660 174.141 1.00 55.13 124 ILE B N 1
ATOM 3173 C CA . ILE B 1 127 ? 357.388 215.364 173.422 1.00 55.90 124 ILE B CA 1
ATOM 3174 C C . ILE B 1 127 ? 357.421 216.016 172.043 1.00 57.96 124 ILE B C 1
ATOM 3175 O O . ILE B 1 127 ? 356.453 215.943 171.286 1.00 60.85 124 ILE B O 1
ATOM 3180 N N . ASP B 1 128 ? 358.541 216.659 171.727 1.00 55.70 125 ASP B N 1
ATOM 3181 C CA . ASP B 1 128 ? 358.762 217.209 170.396 1.00 56.29 125 ASP B CA 1
ATOM 3182 C C . ASP B 1 128 ? 360.175 216.877 169.932 1.00 57.61 125 ASP B C 1
ATOM 3183 O O . ASP B 1 128 ? 361.111 216.860 170.733 1.00 58.48 125 ASP B O 1
ATOM 3188 N N . PHE B 1 129 ? 360.328 216.607 168.640 1.00 58.49 126 PHE B N 1
ATOM 3189 C CA . PHE B 1 129 ? 361.634 216.265 168.093 1.00 64.13 126 PHE B CA 1
ATOM 3190 C C . PHE B 1 129 ? 361.890 216.983 166.774 1.00 67.75 126 PHE B C 1
ATOM 3191 O O . PHE B 1 129 ? 360.965 217.493 166.141 1.00 70.36 126 PHE B O 1
ATOM 3199 N N . GLU B 1 130 ? 363.153 217.014 166.366 1.00 69.83 127 GLU B N 1
ATOM 3200 C CA . GLU B 1 130 ? 363.544 217.637 165.108 1.00 71.56 127 GLU B CA 1
ATOM 3201 C C . GLU B 1 130 ? 364.811 216.990 164.558 1.00 76.46 127 GLU B C 1
ATOM 3202 O O . GLU B 1 130 ? 365.744 216.699 165.305 1.00 76.98 127 GLU B O 1
ATOM 3204 N N . VAL B 1 131 ? 364.834 216.762 163.249 1.00 81.59 128 VAL B N 1
ATOM 3205 C CA . VAL B 1 131 ? 365.983 216.146 162.596 1.00 86.66 128 VAL B CA 1
ATOM 3206 C C . VAL B 1 131 ? 367.005 217.200 162.187 1.00 92.53 128 VAL B C 1
ATOM 3207 O O . VAL B 1 131 ? 366.708 218.086 161.386 1.00 94.14 128 VAL B O 1
ATOM 3211 N N . GLN B 1 132 ? 368.211 217.098 162.738 1.00 97.25 129 GLN B N 1
ATOM 3212 C CA . GLN B 1 132 ? 369.252 218.088 162.490 1.00 102.97 129 GLN B CA 1
ATOM 3213 C C . GLN B 1 132 ? 370.106 217.721 161.281 1.00 109.38 129 GLN B C 1
ATOM 3214 O O . GLN B 1 132 ? 370.859 218.549 160.768 1.00 112.60 129 GLN B O 1
ATOM 3220 N N . GLY B 1 133 ? 369.985 216.478 160.829 1.00 112.58 130 GLY B N 1
ATOM 3221 C CA . GLY B 1 133 ? 370.737 216.016 159.678 1.00 117.64 130 GLY B CA 1
ATOM 3222 C C . GLY B 1 133 ? 371.669 214.871 160.016 1.00 122.20 130 GLY B C 1
ATOM 3223 O O . GLY B 1 133 ? 371.762 214.450 161.170 1.00 122.51 130 GLY B O 1
ATOM 3224 N N . LEU B 1 134 ? 372.365 214.371 159.000 1.00 126.36 131 LEU B N 1
ATOM 3225 C CA . LEU B 1 134 ? 373.261 213.233 159.157 1.00 127.88 131 LEU B CA 1
ATOM 3226 C C . LEU B 1 134 ? 374.396 213.551 160.123 1.00 129.04 131 LEU B C 1
ATOM 3227 O O . LEU B 1 134 ? 374.754 214.713 160.316 1.00 129.45 131 LEU B O 1
ATOM 3232 N N . SER B 1 135 ? 374.958 212.509 160.727 1.00 130.23 132 SER B N 1
ATOM 3233 C CA . SER B 1 135 ? 376.016 212.670 161.717 1.00 130.28 132 SER B CA 1
ATOM 3234 C C . SER B 1 135 ? 377.323 213.136 161.087 1.00 132.09 132 SER B C 1
ATOM 3235 O O . SER B 1 135 ? 377.499 213.070 159.870 1.00 132.00 132 SER B O 1
ATOM 3238 N N . ARG B 1 137 ? 380.100 211.739 161.896 1.00 125.48 134 ARG B N 1
ATOM 3239 C CA . ARG B 1 137 ? 380.969 210.575 162.016 1.00 134.03 134 ARG B CA 1
ATOM 3240 C C . ARG B 1 137 ? 380.512 209.468 161.073 1.00 134.91 134 ARG B C 1
ATOM 3241 O O . ARG B 1 137 ? 381.319 208.873 160.357 1.00 141.19 134 ARG B O 1
ATOM 3243 N N . ASN B 1 138 ? 379.211 209.198 161.078 1.00 129.34 135 ASN B N 1
ATOM 3244 C CA . ASN B 1 138 ? 378.634 208.189 160.200 1.00 128.97 135 ASN B CA 1
ATOM 3245 C C . ASN B 1 138 ? 377.363 208.694 159.527 1.00 124.57 135 ASN B C 1
ATOM 3246 O O . ASN B 1 138 ? 376.338 208.878 160.184 1.00 120.71 135 ASN B O 1
ATOM 3251 N N . PRO B 1 139 ? 377.404 208.857 158.221 1.00 126.36 136 PRO B N 1
ATOM 3252 C CA . PRO B 1 139 ? 376.232 209.382 157.537 1.00 125.96 136 PRO B CA 1
ATOM 3253 C C . PRO B 1 139 ? 375.106 208.411 157.810 1.00 124.15 136 PRO B C 1
ATOM 3254 O O . PRO B 1 139 ? 373.978 208.823 158.021 1.00 121.65 136 PRO B O 1
ATOM 3255 N N . GLU B 1 140 ? 375.425 207.127 157.814 1.00 128.91 137 GLU B N 1
ATOM 3256 C CA . GLU B 1 140 ? 374.406 206.087 157.894 1.00 128.50 137 GLU B CA 1
ATOM 3257 C C . GLU B 1 140 ? 373.508 206.294 159.110 1.00 122.40 137 GLU B C 1
ATOM 3258 O O . GLU B 1 140 ? 372.504 205.602 159.277 1.00 119.52 137 GLU B O 1
ATOM 3260 N N . ARG B 1 141 ? 373.880 207.247 159.959 1.00 119.73 138 ARG B N 1
ATOM 3261 C CA . ARG B 1 141 ? 373.078 207.591 161.127 1.00 114.93 138 ARG B CA 1
ATOM 3262 C C . ARG B 1 141 ? 372.704 209.069 161.111 1.00 110.35 138 ARG B C 1
ATOM 3263 O O . ARG B 1 141 ? 373.307 209.864 160.390 1.00 113.87 138 ARG B O 1
ATOM 3271 N N . VAL B 1 142 ? 371.709 209.433 161.914 1.00 106.67 139 VAL B N 1
ATOM 3272 C CA . VAL B 1 142 ? 371.200 210.799 161.927 1.00 106.41 139 VAL B CA 1
ATOM 3273 C C . VAL B 1 142 ? 371.059 211.328 163.357 1.00 102.96 139 VAL B C 1
ATOM 3274 O O . VAL B 1 142 ? 370.694 210.588 164.272 1.00 105.12 139 VAL B O 1
ATOM 3278 N N . ASP B 1 143 ? 371.375 212.606 163.548 1.00 101.60 140 ASP B N 1
ATOM 3279 C CA . ASP B 1 143 ? 371.233 213.246 164.852 1.00 100.03 140 ASP B CA 1
ATOM 3280 C C . ASP B 1 143 ? 369.844 213.853 165.021 1.00 92.74 140 ASP B C 1
ATOM 3281 O O . ASP B 1 143 ? 369.403 214.657 164.200 1.00 92.83 140 ASP B O 1
ATOM 3286 N N . VAL B 1 144 ? 369.162 213.464 166.093 1.00 88.90 141 VAL B N 1
ATOM 3287 C CA . VAL B 1 144 ? 367.814 213.952 166.364 1.00 82.71 141 VAL B CA 1
ATOM 3288 C C . VAL B 1 144 ? 367.748 214.683 167.701 1.00 79.57 141 VAL B C 1
ATOM 3289 O O . VAL B 1 144 ? 368.151 214.147 168.733 1.00 82.98 141 VAL B O 1
ATOM 3293 N N . LEU B 1 145 ? 367.238 215.910 167.677 1.00 75.13 142 LEU B N 1
ATOM 3294 C CA . LEU B 1 145 ? 367.084 216.696 168.895 1.00 73.10 142 LEU B CA 1
ATOM 3295 C C . LEU B 1 145 ? 365.798 216.316 169.621 1.00 70.38 142 LEU B C 1
ATOM 3296 O O . LEU B 1 145 ? 364.732 216.246 169.013 1.00 71.85 142 LEU B O 1
ATOM 3301 N N . LEU B 1 146 ? 365.905 216.074 170.923 1.00 67.85 143 LEU B N 1
ATOM 3302 C CA . LEU B 1 146 ? 364.759 215.643 171.715 1.00 64.60 143 LEU B CA 1
ATOM 3303 C C . LEU B 1 146 ? 364.454 216.610 172.853 1.00 66.81 143 LEU B C 1
ATOM 3304 O O . LEU B 1 146 ? 365.327 216.933 173.659 1.00 74.42 143 LEU B O 1
ATOM 3309 N N . ALA B 1 147 ? 363.208 217.065 172.910 1.00 61.55 144 ALA B N 1
ATOM 3310 C CA . ALA B 1 147 ? 362.747 217.929 173.990 1.00 57.14 144 ALA B CA 1
ATOM 3311 C C . ALA B 1 147 ? 361.488 217.342 174.615 1.00 53.01 144 ALA B C 1
ATOM 3312 O O . ALA B 1 147 ? 360.536 217.008 173.912 1.00 52.65 144 ALA B O 1
ATOM 3314 N N . ALA B 1 148 ? 361.486 217.213 175.937 1.00 54.41 145 ALA B N 1
ATOM 3315 C CA . ALA B 1 148 ? 360.364 216.589 176.626 1.00 53.73 145 ALA B CA 1
ATOM 3316 C C . ALA B 1 148 ? 360.129 217.188 178.007 1.00 56.50 145 ALA B C 1
ATOM 3317 O O . ALA B 1 148 ? 361.067 217.608 178.685 1.00 62.49 145 ALA B O 1
ATOM 3319 N N . CYS B 1 149 ? 358.864 217.219 178.412 1.00 53.85 146 CYS B N 1
ATOM 3320 C CA . CYS B 1 149 ? 358.480 217.705 179.730 1.00 56.32 146 CYS B CA 1
ATOM 3321 C C . CYS B 1 149 ? 357.108 217.157 180.103 1.00 59.38 146 CYS B C 1
ATOM 3322 O O . CYS B 1 149 ? 356.401 216.608 179.257 1.00 59.05 146 CYS B O 1
ATOM 3325 N N . ARG B 1 150 ? 356.735 217.303 181.369 1.00 61.84 147 ARG B N 1
ATOM 3326 C CA . ARG B 1 150 ? 355.420 216.871 181.820 1.00 65.81 147 ARG B CA 1
ATOM 3327 C C . ARG B 1 150 ? 354.348 217.752 181.188 1.00 63.33 147 ARG B C 1
ATOM 3328 O O . ARG B 1 150 ? 354.504 218.971 181.113 1.00 63.49 147 ARG B O 1
ATOM 3336 N N . LYS B 1 151 ? 353.267 217.128 180.727 1.00 64.09 148 LYS B N 1
ATOM 3337 C CA . LYS B 1 151 ? 352.196 217.842 180.036 1.00 66.46 148 LYS B CA 1
ATOM 3338 C C . LYS B 1 151 ? 351.553 218.918 180.905 1.00 58.71 148 LYS B C 1
ATOM 3339 O O . LYS B 1 151 ? 351.034 219.909 180.390 1.00 52.03 148 LYS B O 1
ATOM 3343 N N . GLU B 1 152 ? 351.590 218.719 182.218 1.00 61.53 149 GLU B N 1
ATOM 3344 C CA . GLU B 1 152 ? 351.015 219.675 183.157 1.00 61.90 149 GLU B CA 1
ATOM 3345 C C . GLU B 1 152 ? 351.694 221.039 183.055 1.00 63.03 149 GLU B C 1
ATOM 3346 O O . GLU B 1 152 ? 351.032 222.073 183.121 1.00 63.20 149 GLU B O 1
ATOM 3348 N N . ASN B 1 153 ? 353.013 221.034 182.887 1.00 58.01 150 ASN B N 1
ATOM 3349 C CA . ASN B 1 153 ? 353.778 222.272 182.774 1.00 60.19 150 ASN B CA 1
ATOM 3350 C C . ASN B 1 153 ? 353.367 223.102 181.562 1.00 59.27 150 ASN B C 1
ATOM 3351 O O . ASN B 1 153 ? 353.377 224.332 181.609 1.00 62.19 150 ASN B O 1
ATOM 3356 N N . VAL B 1 154 ? 353.009 222.422 180.478 1.00 53.46 151 VAL B N 1
ATOM 3357 C CA . VAL B 1 154 ? 352.556 223.099 179.271 1.00 50.60 151 VAL B CA 1
ATOM 3358 C C . VAL B 1 154 ? 351.130 223.614 179.448 1.00 50.55 151 VAL B C 1
ATOM 3359 O O . VAL B 1 154 ? 350.809 224.738 179.060 1.00 50.33 151 VAL B O 1
ATOM 3363 N N . GLU B 1 155 ? 350.283 222.785 180.051 1.00 51.83 152 GLU B N 1
ATOM 3364 C CA . GLU B 1 155 ? 348.873 223.112 180.233 1.00 53.76 152 GLU B CA 1
ATOM 3365 C C . GLU B 1 155 ? 348.656 224.279 181.195 1.00 48.56 152 GLU B C 1
ATOM 3366 O O . GLU B 1 155 ? 347.845 225.166 180.928 1.00 46.33 152 GLU B O 1
ATOM 3372 N N . VAL B 1 156 ? 349.381 224.274 182.311 1.00 47.37 153 VAL B N 1
ATOM 3373 C CA . VAL B 1 156 ? 349.250 225.326 183.315 1.00 54.26 153 VAL B CA 1
ATOM 3374 C C . VAL B 1 156 ? 349.633 226.688 182.736 1.00 53.56 153 VAL B C 1
ATOM 3375 O O . VAL B 1 156 ? 348.973 227.695 183.001 1.00 56.61 153 VAL B O 1
ATOM 3379 N N . ARG B 1 157 ? 350.657 226.706 181.912 1.00 49.24 154 ARG B N 1
ATOM 3380 C CA . ARG B 1 157 ? 351.075 227.920 181.274 1.00 48.43 154 ARG B CA 1
ATOM 3381 C C . ARG B 1 157 ? 350.078 228.404 180.267 1.00 45.60 154 ARG B C 1
ATOM 3382 O O . ARG B 1 157 ? 349.887 229.578 180.098 1.00 48.29 154 ARG B O 1
ATOM 3390 N N . GLU B 1 158 ? 349.442 227.480 179.592 1.00 46.90 155 GLU B N 1
ATOM 3391 C CA . GLU B 1 158 ? 348.365 227.828 178.670 1.00 50.80 155 GLU B CA 1
ATOM 3392 C C . GLU B 1 158 ? 347.185 228.409 179.437 1.00 46.91 155 GLU B C 1
ATOM 3393 O O . GLU B 1 158 ? 346.506 229.317 178.958 1.00 50.07 155 GLU B O 1
ATOM 3399 N N . ALA B 1 159 ? 346.949 227.877 180.632 1.00 45.41 156 ALA B N 1
ATOM 3400 C CA . ALA B 1 159 ? 345.864 228.350 181.482 1.00 50.60 156 ALA B CA 1
ATOM 3401 C C . ALA B 1 159 ? 346.180 229.728 182.053 1.00 52.04 156 ALA B C 1
ATOM 3402 O O . ALA B 1 159 ? 345.286 230.554 182.235 1.00 52.96 156 ALA B O 1
ATOM 3404 N N . ALA B 1 160 ? 347.457 229.967 182.336 1.00 50.25 157 ALA B N 1
ATOM 3405 C CA . ALA B 1 160 ? 347.895 231.251 182.869 1.00 49.90 157 ALA B CA 1
ATOM 3406 C C . ALA B 1 160 ? 347.712 232.356 181.835 1.00 45.79 157 ALA B C 1
ATOM 3407 O O . ALA B 1 160 ? 347.235 233.445 182.154 1.00 43.33 157 ALA B O 1
ATOM 3409 N N . LEU B 1 161 ? 348.092 232.067 180.594 1.00 44.52 158 LEU B N 1
ATOM 3410 C CA . LEU B 1 161 ? 347.933 233.021 179.504 1.00 44.03 158 LEU B CA 1
ATOM 3411 C C . LEU B 1 161 ? 346.460 233.254 179.196 1.00 44.52 158 LEU B C 1
ATOM 3412 O O . LEU B 1 161 ? 346.062 234.359 178.829 1.00 45.63 158 LEU B O 1
ATOM 3417 N N . ALA B 1 162 ? 345.656 232.208 179.354 1.00 41.63 159 ALA B N 1
ATOM 3418 C CA . ALA B 1 162 ? 344.223 232.292 179.093 1.00 45.06 159 ALA B CA 1
ATOM 3419 C C . ALA B 1 162 ? 343.539 233.248 180.066 1.00 49.53 159 ALA B C 1
ATOM 3420 O O . ALA B 1 162 ? 342.576 233.924 179.709 1.00 53.52 159 ALA B O 1
ATOM 3422 N N . LEU B 1 163 ? 344.046 233.304 181.294 1.00 53.12 160 LEU B N 1
ATOM 3423 C CA . LEU B 1 163 ? 343.499 234.198 182.309 1.00 54.63 160 LEU B CA 1
ATOM 3424 C C . LEU B 1 163 ? 343.726 235.662 181.945 1.00 55.63 160 LEU B C 1
ATOM 3425 O O . LEU B 1 163 ? 342.993 236.543 182.393 1.00 63.04 160 LEU B O 1
ATOM 3430 N N . ALA B 1 164 ? 344.746 235.914 181.132 1.00 53.21 161 ALA B N 1
ATOM 3431 C CA . ALA B 1 164 ? 345.051 237.268 180.687 1.00 55.42 161 ALA B CA 1
ATOM 3432 C C . ALA B 1 164 ? 344.523 237.511 179.276 1.00 57.05 161 ALA B C 1
ATOM 3433 O O . ALA B 1 164 ? 344.798 238.548 178.671 1.00 57.31 161 ALA B O 1
ATOM 3435 N N . GLY B 1 165 ? 343.763 236.550 178.760 1.00 56.08 162 GLY B N 1
ATOM 3436 C CA . GLY B 1 165 ? 343.205 236.652 177.424 1.00 53.20 162 GLY B CA 1
ATOM 3437 C C . GLY B 1 165 ? 344.248 236.438 176.344 1.00 51.78 162 GLY B C 1
ATOM 3438 O O . GLY B 1 165 ? 344.093 236.905 175.215 1.00 49.16 162 GLY B O 1
ATOM 3439 N N . LEU B 1 166 ? 345.314 235.725 176.692 1.00 54.06 163 LEU B N 1
ATOM 3440 C CA . LEU B 1 166 ? 346.403 235.467 175.758 1.00 52.46 163 LEU B CA 1
ATOM 3441 C C . LEU B 1 166 ? 346.402 234.017 175.288 1.00 53.62 163 LEU B C 1
ATOM 3442 O O . LEU B 1 166 ? 345.897 233.130 175.977 1.00 48.65 163 LEU B O 1
ATOM 3447 N N . THR B 1 167 ? 346.975 233.784 174.112 1.00 61.17 164 THR B N 1
ATOM 3448 C CA . THR B 1 167 ? 347.056 232.442 173.548 1.00 64.22 164 THR B CA 1
ATOM 3449 C C . THR B 1 167 ? 348.499 232.068 173.229 1.00 65.62 164 THR B C 1
ATOM 3450 O O . THR B 1 167 ? 349.218 232.830 172.582 1.00 68.61 164 THR B O 1
ATOM 3454 N N . ALA B 1 168 ? 348.919 230.893 173.687 1.00 63.93 165 ALA B N 1
ATOM 3455 C CA . ALA B 1 168 ? 350.263 230.402 173.410 1.00 55.69 165 ALA B CA 1
ATOM 3456 C C . ALA B 1 168 ? 350.342 229.792 172.017 1.00 54.24 165 ALA B C 1
ATOM 3457 O O . ALA B 1 168 ? 349.608 228.858 171.696 1.00 54.58 165 ALA B O 1
ATOM 3459 N N . LYS B 1 169 ? 351.232 230.327 171.189 1.00 52.62 166 LYS B N 1
ATOM 3460 C CA . LYS B 1 169 ? 351.457 229.782 169.856 1.00 56.88 166 LYS B CA 1
ATOM 3461 C C . LYS B 1 169 ? 352.681 228.875 169.858 1.00 58.97 166 LYS B C 1
ATOM 3462 O O . LYS B 1 169 ? 352.771 227.932 169.070 1.00 63.47 166 LYS B O 1
ATOM 3468 N N . VAL B 1 170 ? 353.621 229.169 170.750 1.00 52.88 167 VAL B N 1
ATOM 3469 C CA . VAL B 1 170 ? 354.837 228.375 170.882 1.00 47.45 167 VAL B CA 1
ATOM 3470 C C . VAL B 1 170 ? 355.214 228.173 172.347 1.00 46.17 167 VAL B C 1
ATOM 3471 O O . VAL B 1 170 ? 355.348 229.137 173.100 1.00 48.37 167 VAL B O 1
ATOM 3475 N N . VAL B 1 171 ? 355.372 226.916 172.749 1.00 43.13 168 VAL B N 1
ATOM 3476 C CA . VAL B 1 171 ? 355.943 226.598 174.053 1.00 43.80 168 VAL B CA 1
ATOM 3477 C C . VAL B 1 171 ? 357.346 226.036 173.850 1.00 47.79 168 VAL B C 1
ATOM 3478 O O . VAL B 1 171 ? 357.517 224.891 173.430 1.00 46.97 168 VAL B O 1
ATOM 3482 N N . ASP B 1 172 ? 358.347 226.858 174.145 1.00 48.33 169 ASP B N 1
ATOM 3483 C CA . ASP B 1 172 ? 359.735 226.526 173.852 1.00 50.07 169 ASP B CA 1
ATOM 3484 C C . ASP B 1 172 ? 360.477 226.055 175.101 1.00 52.70 169 ASP B C 1
ATOM 3485 O O . ASP B 1 172 ? 359.882 225.872 176.163 1.00 51.81 169 ASP B O 1
ATOM 3490 N N . VAL B 1 173 ? 361.781 225.847 174.956 1.00 50.54 170 VAL B N 1
ATOM 3491 C CA . VAL B 1 173 ? 362.656 225.569 176.086 1.00 55.01 170 VAL B CA 1
ATOM 3492 C C . VAL B 1 173 ? 363.592 226.760 176.263 1.00 54.30 170 VAL B C 1
ATOM 3493 O O . VAL B 1 173 ? 364.142 227.267 175.285 1.00 56.86 170 VAL B O 1
ATOM 3497 N N . GLU B 1 174 ? 363.760 227.208 177.506 1.00 49.38 171 GLU B N 1
ATOM 3498 C CA . GLU B 1 174 ? 364.511 228.428 177.802 1.00 44.51 171 GLU B CA 1
ATOM 3499 C C . GLU B 1 174 ? 365.921 228.434 177.218 1.00 46.00 171 GLU B C 1
ATOM 3500 O O . GLU B 1 174 ? 366.442 229.491 176.857 1.00 46.07 171 GLU B O 1
ATOM 3506 N N . ALA B 1 175 ? 366.531 227.257 177.126 1.00 47.16 172 ALA B N 1
ATOM 3507 C CA . ALA B 1 175 ? 367.888 227.135 176.605 1.00 51.96 172 ALA B CA 1
ATOM 3508 C C . ALA B 1 175 ? 367.981 227.625 175.163 1.00 53.38 172 ALA B C 1
ATOM 3509 O O . ALA B 1 175 ? 368.936 228.309 174.793 1.00 51.96 172 ALA B O 1
ATOM 3511 N N . TYR B 1 176 ? 366.985 227.281 174.354 1.00 51.77 173 TYR B N 1
ATOM 3512 C CA . TYR B 1 176 ? 366.978 227.679 172.951 1.00 56.42 173 TYR B CA 1
ATOM 3513 C C . TYR B 1 176 ? 366.612 229.151 172.800 1.00 56.39 173 TYR B C 1
ATOM 3514 O O . TYR B 1 176 ? 366.960 229.788 171.806 1.00 58.55 173 TYR B O 1
ATOM 3523 N N . ALA B 1 177 ? 365.907 229.687 173.791 1.00 53.68 174 ALA B N 1
ATOM 3524 C CA . ALA B 1 177 ? 365.580 231.106 173.810 1.00 52.80 174 ALA B CA 1
ATOM 3525 C C . ALA B 1 177 ? 366.841 231.929 174.043 1.00 49.87 174 ALA B C 1
ATOM 3526 O O . ALA B 1 177 ? 367.016 232.997 173.458 1.00 47.55 174 ALA B O 1
ATOM 3528 N N . LEU B 1 178 ? 367.720 231.420 174.900 1.00 49.76 175 LEU B N 1
ATOM 3529 C CA . LEU B 1 178 ? 368.973 232.098 175.198 1.00 51.13 175 LEU B CA 1
ATOM 3530 C C . LEU B 1 178 ? 369.885 232.127 173.975 1.00 52.40 175 LEU B C 1
ATOM 3531 O O . LEU B 1 178 ? 370.599 233.103 173.750 1.00 52.16 175 LEU B O 1
ATOM 3536 N N . GLU B 1 179 ? 369.853 231.057 173.185 1.00 50.52 176 GLU B N 1
ATOM 3537 C CA . GLU B 1 179 ? 370.659 230.975 171.969 1.00 53.01 176 GLU B CA 1
ATOM 3538 C C . GLU B 1 179 ? 370.286 232.062 170.967 1.00 54.71 176 GLU B C 1
ATOM 3539 O O . GLU B 1 179 ? 371.156 232.759 170.445 1.00 60.57 176 GLU B O 1
ATOM 3545 N N . ARG B 1 180 ? 368.990 232.195 170.699 1.00 52.13 177 ARG B N 1
ATOM 3546 C CA . ARG B 1 180 ? 368.501 233.187 169.747 1.00 51.13 177 ARG B CA 1
ATOM 3547 C C . ARG B 1 180 ? 368.812 234.602 170.220 1.00 50.76 177 ARG B C 1
ATOM 3548 O O . ARG B 1 180 ? 369.139 235.478 169.419 1.00 54.82 177 ARG B O 1
ATOM 3556 N N . SER B 1 181 ? 368.716 234.814 171.528 1.00 46.19 178 SER B N 1
ATOM 3557 C CA . SER B 1 181 ? 369.004 236.114 172.120 1.00 50.61 178 SER B CA 1
ATOM 3558 C C . SER B 1 181 ? 370.505 236.394 172.126 1.00 49.70 178 SER B C 1
ATOM 3559 O O . SER B 1 181 ? 370.933 237.548 172.068 1.00 44.93 178 SER B O 1
ATOM 3562 N N . TYR B 1 182 ? 371.298 235.329 172.195 1.00 50.44 179 TYR B N 1
ATOM 3563 C CA . TYR B 1 182 ? 372.754 235.441 172.221 1.00 51.54 179 TYR B CA 1
ATOM 3564 C C . TYR B 1 182 ? 373.304 235.986 170.907 1.00 52.96 179 TYR B C 1
ATOM 3565 O O . TYR B 1 182 ? 374.323 236.679 170.890 1.00 49.77 179 TYR B O 1
ATOM 3574 N N . ALA B 1 183 ? 372.621 235.675 169.810 1.00 53.63 180 ALA B N 1
ATOM 3575 C CA . ALA B 1 183 ? 373.069 236.079 168.481 1.00 53.88 180 ALA B CA 1
ATOM 3576 C C . ALA B 1 183 ? 372.995 237.591 168.288 1.00 56.24 180 ALA B C 1
ATOM 3577 O O . ALA B 1 183 ? 373.568 238.133 167.343 1.00 65.15 180 ALA B O 1
ATOM 3579 N N . LEU B 1 184 ? 372.289 238.267 169.190 1.00 51.94 181 LEU B N 1
ATOM 3580 C CA . LEU B 1 184 ? 372.120 239.713 169.112 1.00 53.20 181 LEU B CA 1
ATOM 3581 C C . LEU B 1 184 ? 373.231 240.455 169.848 1.00 54.36 181 LEU B C 1
ATOM 3582 O O . LEU B 1 184 ? 373.224 241.684 169.921 1.00 61.28 181 LEU B O 1
ATOM 3587 N N . LEU B 1 185 ? 374.184 239.705 170.392 1.00 51.50 182 LEU B N 1
ATOM 3588 C CA . LEU B 1 185 ? 375.262 240.292 171.180 1.00 55.33 182 LEU B CA 1
ATOM 3589 C C . LEU B 1 185 ? 376.569 240.369 170.396 1.00 56.61 182 LEU B C 1
ATOM 3590 O O . LEU B 1 185 ? 377.644 240.492 170.982 1.00 61.24 182 LEU B O 1
ATOM 3595 N N . SER B 1 186 ? 376.471 240.301 169.072 1.00 84.56 183 SER B N 1
ATOM 3596 C CA . SER B 1 186 ? 377.650 240.301 168.212 1.00 91.71 183 SER B CA 1
ATOM 3597 C C . SER B 1 186 ? 378.427 241.612 168.296 1.00 97.78 183 SER B C 1
ATOM 3598 O O . SER B 1 186 ? 379.642 241.636 168.095 1.00 102.61 183 SER B O 1
ATOM 3601 N N . SER B 1 187 ? 377.722 242.699 168.595 1.00 99.94 184 SER B N 1
ATOM 3602 C CA . SER B 1 187 ? 378.347 244.012 168.705 1.00 106.08 184 SER B CA 1
ATOM 3603 C C . SER B 1 187 ? 379.268 244.094 169.919 1.00 100.39 184 SER B C 1
ATOM 3604 O O . SER B 1 187 ? 380.380 244.615 169.830 1.00 106.98 184 SER B O 1
ATOM 3607 N N . GLN B 1 188 ? 378.800 243.579 171.052 1.00 88.97 185 GLN B N 1
ATOM 3608 C CA . GLN B 1 188 ? 379.585 243.591 172.282 1.00 82.66 185 GLN B CA 1
ATOM 3609 C C . GLN B 1 188 ? 380.750 242.611 172.208 1.00 86.24 185 GLN B C 1
ATOM 3610 O O . GLN B 1 188 ? 381.834 242.879 172.725 1.00 93.07 185 GLN B O 1
ATOM 3616 N N . LEU B 1 189 ? 380.514 241.474 171.564 1.00 84.71 186 LEU B N 1
ATOM 3617 C CA . LEU B 1 189 ? 381.515 240.420 171.479 1.00 83.74 186 LEU B CA 1
ATOM 3618 C C . LEU B 1 189 ? 382.320 240.518 170.188 1.00 94.53 186 LEU B C 1
ATOM 3619 O O . LEU B 1 189 ? 383.538 240.340 170.191 1.00 98.38 186 LEU B O 1
ATOM 3624 N N . ASP B 1 192 ? 381.758 238.489 165.913 1.00 97.70 189 ASP B N 1
ATOM 3625 C CA . ASP B 1 192 ? 381.126 237.392 165.191 1.00 100.47 189 ASP B CA 1
ATOM 3626 C C . ASP B 1 192 ? 380.690 236.299 166.154 1.00 97.85 189 ASP B C 1
ATOM 3627 O O . ASP B 1 192 ? 381.504 235.508 166.619 1.00 98.84 189 ASP B O 1
ATOM 3629 N N . THR B 1 193 ? 379.391 236.247 166.423 1.00 94.38 190 THR B N 1
ATOM 3630 C CA . THR B 1 193 ? 378.836 235.338 167.413 1.00 85.50 190 THR B CA 1
ATOM 3631 C C . THR B 1 193 ? 379.104 233.895 167.033 1.00 86.79 190 THR B C 1
ATOM 3632 O O . THR B 1 193 ? 379.372 233.066 167.893 1.00 83.71 190 THR B O 1
ATOM 3633 N N . ASP B 1 194 ? 379.017 233.598 165.742 1.00 92.06 191 ASP B N 1
ATOM 3634 C CA . ASP B 1 194 ? 379.232 232.243 165.249 1.00 94.58 191 ASP B CA 1
ATOM 3635 C C . ASP B 1 194 ? 380.705 231.838 165.173 1.00 97.48 191 ASP B C 1
ATOM 3636 O O . ASP B 1 194 ? 381.025 230.788 164.626 1.00 101.44 191 ASP B O 1
ATOM 3638 N N . GLN B 1 195 ? 381.593 232.659 165.728 1.00 95.64 192 GLN B N 1
ATOM 3639 C CA . GLN B 1 195 ? 383.011 232.351 165.744 1.00 97.70 192 GLN B CA 1
ATOM 3640 C C . GLN B 1 195 ? 383.652 232.409 167.136 1.00 95.49 192 GLN B C 1
ATOM 3641 O O . GLN B 1 195 ? 384.873 232.449 167.248 1.00 102.34 192 GLN B O 1
ATOM 3647 N N . LEU B 1 196 ? 382.835 232.433 168.186 1.00 85.04 193 LEU B N 1
ATOM 3648 C CA . LEU B 1 196 ? 383.323 232.606 169.548 1.00 75.74 193 LEU B CA 1
ATOM 3649 C C . LEU B 1 196 ? 382.869 231.480 170.469 1.00 69.91 193 LEU B C 1
ATOM 3650 O O . LEU B 1 196 ? 381.948 230.730 170.147 1.00 74.30 193 LEU B O 1
ATOM 3655 N N . THR B 1 197 ? 383.530 231.368 171.616 1.00 63.80 194 THR B N 1
ATOM 3656 C CA . THR B 1 197 ? 383.106 230.451 172.665 1.00 58.56 194 THR B CA 1
ATOM 3657 C C . THR B 1 197 ? 382.786 231.254 173.919 1.00 55.15 194 THR B C 1
ATOM 3658 O O . THR B 1 197 ? 383.687 231.707 174.625 1.00 54.51 194 THR B O 1
ATOM 3662 N N . VAL B 1 198 ? 381.498 231.432 174.190 1.00 53.19 195 VAL B N 1
ATOM 3663 C CA . VAL B 1 198 ? 381.061 232.335 175.247 1.00 52.57 195 VAL B CA 1
ATOM 3664 C C . VAL B 1 198 ? 380.261 231.628 176.338 1.00 50.80 195 VAL B C 1
ATOM 3665 O O . VAL B 1 198 ? 379.349 230.851 176.054 1.00 56.16 195 VAL B O 1
ATOM 3669 N N . ALA B 1 199 ? 380.618 231.904 177.589 1.00 47.86 196 ALA B N 1
ATOM 3670 C CA . ALA B 1 199 ? 379.876 231.398 178.734 1.00 44.86 196 ALA B CA 1
ATOM 3671 C C . ALA B 1 199 ? 378.848 232.425 179.198 1.00 49.10 196 ALA B C 1
ATOM 3672 O O . ALA B 1 199 ? 379.201 233.532 179.605 1.00 51.93 196 ALA B O 1
ATOM 3674 N N . VAL B 1 200 ? 377.574 232.056 179.124 1.00 47.57 197 VAL B N 1
ATOM 3675 C CA . VAL B 1 200 ? 376.501 232.927 179.585 1.00 42.85 197 VAL B CA 1
ATOM 3676 C C . VAL B 1 200 ? 376.060 232.524 180.987 1.00 48.83 197 VAL B C 1
ATOM 3677 O O . VAL B 1 200 ? 375.614 231.398 181.207 1.00 54.93 197 VAL B O 1
ATOM 3681 N N . VAL B 1 201 ? 376.195 233.447 181.934 1.00 43.93 198 VAL B N 1
ATOM 3682 C CA . VAL B 1 201 ? 375.816 233.179 183.315 1.00 45.69 198 VAL B CA 1
ATOM 3683 C C . VAL B 1 201 ? 374.544 233.936 183.682 1.00 45.00 198 VAL B C 1
ATOM 3684 O O . VAL B 1 201 ? 374.586 235.125 184.005 1.00 39.50 198 VAL B O 1
ATOM 3688 N N . ASP B 1 202 ? 373.413 233.240 183.619 1.00 49.54 199 ASP B N 1
ATOM 3689 C CA . ASP B 1 202 ? 372.128 233.832 183.967 1.00 51.15 199 ASP B CA 1
ATOM 3690 C C . ASP B 1 202 ? 371.883 233.698 185.465 1.00 47.97 199 ASP B C 1
ATOM 3691 O O . ASP B 1 202 ? 371.555 232.618 185.954 1.00 46.60 199 ASP B O 1
ATOM 3696 N N . ILE B 1 203 ? 372.043 234.801 186.189 1.00 47.36 200 ILE B N 1
ATOM 3697 C CA . ILE B 1 203 ? 371.863 234.794 187.635 1.00 56.10 200 ILE B CA 1
ATOM 3698 C C . ILE B 1 203 ? 370.500 235.352 188.021 1.00 52.15 200 ILE B C 1
ATOM 3699 O O . ILE B 1 203 ? 370.282 236.564 187.988 1.00 55.41 200 ILE B O 1
ATOM 3704 N N . GLY B 1 204 ? 369.586 234.459 188.386 1.00 47.23 201 GLY B N 1
ATOM 3705 C CA . GLY B 1 204 ? 368.259 234.862 188.809 1.00 46.02 201 GLY B CA 1
ATOM 3706 C C . GLY B 1 204 ? 368.213 235.201 190.286 1.00 46.04 201 GLY B C 1
ATOM 3707 O O . GLY B 1 204 ? 369.205 235.643 190.864 1.00 41.98 201 GLY B O 1
ATOM 3708 N N . ALA B 1 205 ? 367.053 234.995 190.899 1.00 53.01 202 ALA B N 1
ATOM 3709 C CA . ALA B 1 205 ? 366.886 235.265 192.321 1.00 55.79 202 ALA B CA 1
ATOM 3710 C C . ALA B 1 205 ? 367.182 234.022 193.151 1.00 55.24 202 ALA B C 1
ATOM 3711 O O . ALA B 1 205 ? 367.816 234.103 194.204 1.00 51.37 202 ALA B O 1
ATOM 3713 N N . THR B 1 206 ? 366.679 232.885 192.680 1.00 52.83 203 THR B N 1
ATOM 3714 C CA . THR B 1 206 ? 366.862 231.611 193.358 1.00 56.45 203 THR B CA 1
ATOM 3715 C C . THR B 1 206 ? 367.683 230.611 192.563 1.00 52.41 203 THR B C 1
ATOM 3716 O O . THR B 1 206 ? 368.207 229.664 193.112 1.00 57.57 203 THR B O 1
ATOM 3720 N N . MET B 1 207 ? 367.820 230.854 191.273 1.00 47.94 204 MET B N 1
ATOM 3721 C CA . MET B 1 207 ? 368.518 229.929 190.386 1.00 50.88 204 MET B CA 1
ATOM 3722 C C . MET B 1 207 ? 369.536 230.629 189.489 1.00 48.80 204 MET B C 1
ATOM 3723 O O . MET B 1 207 ? 369.261 231.687 188.921 1.00 42.32 204 MET B O 1
ATOM 3728 N N . THR B 1 208 ? 370.717 230.029 189.374 1.00 54.77 205 THR B N 1
ATOM 3729 C CA . THR B 1 208 ? 371.762 230.529 188.488 1.00 53.81 205 THR B CA 1
ATOM 3730 C C . THR B 1 208 ? 372.129 229.459 187.463 1.00 53.41 205 THR B C 1
ATOM 3731 O O . THR B 1 208 ? 372.381 228.308 187.820 1.00 54.98 205 THR B O 1
ATOM 3735 N N . THR B 1 209 ? 372.154 229.841 186.191 1.00 50.56 206 THR B N 1
ATOM 3736 C CA . THR B 1 209 ? 372.407 228.889 185.117 1.00 53.30 206 THR B CA 1
ATOM 3737 C C . THR B 1 209 ? 373.605 229.283 184.258 1.00 48.13 206 THR B C 1
ATOM 3738 O O . THR B 1 209 ? 373.666 230.396 183.734 1.00 45.65 206 THR B O 1
ATOM 3742 N N . LEU B 1 210 ? 374.555 228.363 184.119 1.00 46.99 207 LEU B N 1
ATOM 3743 C CA . LEU B 1 210 ? 375.692 228.561 183.228 1.00 48.95 207 LEU B CA 1
ATOM 3744 C C . LEU B 1 210 ? 375.449 227.887 181.883 1.00 53.74 207 LEU B C 1
ATOM 3745 O O . LEU B 1 210 ? 375.300 226.667 181.809 1.00 59.96 207 LEU B O 1
ATOM 3750 N N . SER B 1 211 ? 375.412 228.685 180.823 1.00 46.42 208 SER B N 1
ATOM 3751 C CA . SER B 1 211 ? 375.254 228.151 179.477 1.00 48.15 208 SER B CA 1
ATOM 3752 C C . SER B 1 211 ? 376.438 228.543 178.601 1.00 49.21 208 SER B C 1
ATOM 3753 O O . SER B 1 211 ? 376.665 229.726 178.345 1.00 51.52 208 SER B O 1
ATOM 3756 N N . VAL B 1 212 ? 377.193 227.548 178.149 1.00 49.20 209 VAL B N 1
ATOM 3757 C CA . VAL B 1 212 ? 378.328 227.794 177.269 1.00 48.65 209 VAL B CA 1
ATOM 3758 C C . VAL B 1 212 ? 377.936 227.573 175.814 1.00 52.30 209 VAL B C 1
ATOM 3759 O O . VAL B 1 212 ? 377.473 226.495 175.444 1.00 55.31 209 VAL B O 1
ATOM 3763 N N . LEU B 1 213 ? 378.124 228.599 174.990 1.00 53.26 210 LEU B N 1
ATOM 3764 C CA . LEU B 1 213 ? 377.776 228.512 173.577 1.00 55.04 210 LEU B CA 1
ATOM 3765 C C . LEU B 1 213 ? 379.016 228.537 172.691 1.00 55.63 210 LEU B C 1
ATOM 3766 O O . LEU B 1 213 ? 379.890 229.390 172.849 1.00 55.45 210 LEU B O 1
ATOM 3771 N N . HIS B 1 214 ? 379.087 227.591 171.761 1.00 55.69 211 HIS B N 1
ATOM 3772 C CA . HIS B 1 214 ? 380.175 227.543 170.794 1.00 62.32 211 HIS B CA 1
ATOM 3773 C C . HIS B 1 214 ? 379.621 227.701 169.384 1.00 64.73 211 HIS B C 1
ATOM 3774 O O . HIS B 1 214 ? 378.826 226.877 168.928 1.00 65.40 211 HIS B O 1
ATOM 3781 N N . ASN B 1 215 ? 380.041 228.768 168.710 1.00 69.28 212 ASN B N 1
ATOM 3782 C CA . ASN B 1 215 ? 379.560 229.103 167.370 1.00 76.24 212 ASN B CA 1
ATOM 3783 C C . ASN B 1 215 ? 378.042 229.265 167.315 1.00 77.93 212 ASN B C 1
ATOM 3784 O O . ASN B 1 215 ? 377.415 228.983 166.294 1.00 85.08 212 ASN B O 1
ATOM 3786 N N . GLY B 1 216 ? 377.457 229.718 168.420 1.00 73.98 213 GLY B N 1
ATOM 3787 C CA . GLY B 1 216 ? 376.031 229.985 168.475 1.00 72.73 213 GLY B CA 1
ATOM 3788 C C . GLY B 1 216 ? 375.206 228.884 169.115 1.00 72.24 213 GLY B C 1
ATOM 3789 O O . GLY B 1 216 ? 374.077 229.121 169.545 1.00 76.12 213 GLY B O 1
ATOM 3790 N N . ARG B 1 217 ? 375.762 227.678 169.180 1.00 70.38 214 ARG B N 1
ATOM 3791 C CA . ARG B 1 217 ? 375.037 226.534 169.725 1.00 68.92 214 ARG B CA 1
ATOM 3792 C C . ARG B 1 217 ? 375.490 226.190 171.141 1.00 70.06 214 ARG B C 1
ATOM 3793 O O . ARG B 1 217 ? 376.680 226.239 171.453 1.00 71.20 214 ARG B O 1
ATOM 3795 N N . THR B 1 218 ? 374.531 225.840 171.994 1.00 67.95 215 THR B N 1
ATOM 3796 C CA . THR B 1 218 ? 374.828 225.465 173.373 1.00 65.68 215 THR B CA 1
ATOM 3797 C C . THR B 1 218 ? 375.448 224.074 173.439 1.00 66.81 215 THR B C 1
ATOM 3798 O O . THR B 1 218 ? 374.916 223.121 172.870 1.00 69.37 215 THR B O 1
ATOM 3802 N N . ILE B 1 219 ? 376.573 223.962 174.137 1.00 66.24 216 ILE B N 1
ATOM 3803 C CA . ILE B 1 219 ? 377.279 222.692 174.251 1.00 69.32 216 ILE B CA 1
ATOM 3804 C C . ILE B 1 219 ? 377.387 222.229 175.702 1.00 67.73 216 ILE B C 1
ATOM 3805 O O . ILE B 1 219 ? 377.797 221.101 175.972 1.00 73.92 216 ILE B O 1
ATOM 3810 N N . TYR B 1 220 ? 377.016 223.104 176.631 1.00 59.93 217 TYR B N 1
ATOM 3811 C CA . TYR B 1 220 ? 377.082 222.781 178.053 1.00 62.37 217 TYR B CA 1
ATOM 3812 C C . TYR B 1 220 ? 376.115 223.642 178.860 1.00 61.93 217 TYR B C 1
ATOM 3813 O O . TYR B 1 220 ? 376.000 224.845 178.627 1.00 57.07 217 TYR B O 1
ATOM 3822 N N . THR B 1 221 ? 375.424 223.018 179.809 1.00 69.99 218 THR B N 1
ATOM 3823 C CA . THR B 1 221 ? 374.449 223.720 180.636 1.00 73.40 218 THR B CA 1
ATOM 3824 C C . THR B 1 221 ? 374.335 223.099 182.024 1.00 79.34 218 THR B C 1
ATOM 3825 O O . THR B 1 221 ? 374.147 221.890 182.159 1.00 88.99 218 THR B O 1
ATOM 3829 N N . ARG B 1 222 ? 374.451 223.932 183.054 1.00 74.25 219 ARG B N 1
ATOM 3830 C CA . ARG B 1 222 ? 374.269 223.475 184.427 1.00 76.14 219 ARG B CA 1
ATOM 3831 C C . ARG B 1 222 ? 373.522 224.515 185.260 1.00 71.64 219 ARG B C 1
ATOM 3832 O O . ARG B 1 222 ? 373.902 225.685 185.305 1.00 63.42 219 ARG B O 1
ATOM 3836 N N . GLU B 1 223 ? 372.447 224.077 185.908 1.00 74.22 220 GLU B N 1
ATOM 3837 C CA . GLU B 1 223 ? 371.648 224.956 186.755 1.00 69.30 220 GLU B CA 1
ATOM 3838 C C . GLU B 1 223 ? 371.987 224.739 188.225 1.00 69.69 220 GLU B C 1
ATOM 3839 O O . GLU B 1 223 ? 372.308 223.625 188.639 1.00 75.88 220 GLU B O 1
ATOM 3841 N N . GLN B 1 224 ? 371.915 225.809 189.010 1.00 62.37 221 GLN B N 1
ATOM 3842 C CA . GLN B 1 224 ? 372.256 225.745 190.427 1.00 63.65 221 GLN B CA 1
ATOM 3843 C C . GLN B 1 224 ? 371.294 226.566 191.280 1.00 63.91 221 GLN B C 1
ATOM 3844 O O . GLN B 1 224 ? 370.776 227.592 190.836 1.00 61.51 221 GLN B O 1
ATOM 3850 N N . LEU B 1 225 ? 371.060 226.108 192.506 1.00 65.81 222 LEU B N 1
ATOM 3851 C CA . LEU B 1 225 ? 370.225 226.842 193.449 1.00 66.05 222 LEU B CA 1
ATOM 3852 C C . LEU B 1 225 ? 371.021 227.967 194.099 1.00 67.78 222 LEU B C 1
ATOM 3853 O O . LEU B 1 225 ? 371.608 227.793 195.167 1.00 71.08 222 LEU B O 1
ATOM 3858 N N . PHE B 1 226 ? 371.029 229.122 193.442 1.00 65.81 223 PHE B N 1
ATOM 3859 C CA . PHE B 1 226 ? 371.793 230.277 193.896 1.00 67.59 223 PHE B CA 1
ATOM 3860 C C . PHE B 1 226 ? 371.325 231.523 193.153 1.00 63.55 223 PHE B C 1
ATOM 3861 O O . PHE B 1 226 ? 371.005 231.455 191.967 1.00 60.73 223 PHE B O 1
ATOM 3869 N N . GLY B 1 227 ? 371.284 232.658 193.843 1.00 55.33 224 GLY B N 1
ATOM 3870 C CA . GLY B 1 227 ? 370.835 233.888 193.216 1.00 47.68 224 GLY B CA 1
ATOM 3871 C C . GLY B 1 227 ? 370.822 235.107 194.116 1.00 45.68 224 GLY B C 1
ATOM 3872 O O . GLY B 1 227 ? 371.398 235.102 195.204 1.00 47.36 224 GLY B O 1
ATOM 3873 N N . GLY B 1 228 ? 370.146 236.156 193.655 1.00 46.65 225 GLY B N 1
ATOM 3874 C CA . GLY B 1 228 ? 370.145 237.439 194.333 1.00 44.04 225 GLY B CA 1
ATOM 3875 C C . GLY B 1 228 ? 369.302 237.512 195.591 1.00 40.10 225 GLY B C 1
ATOM 3876 O O . GLY B 1 228 ? 369.414 238.468 196.357 1.00 41.48 225 GLY B O 1
ATOM 3877 N N . ARG B 1 229 ? 368.455 236.510 195.809 1.00 44.60 226 ARG B N 1
ATOM 3878 C CA . ARG B 1 229 ? 367.616 236.475 197.003 1.00 44.79 226 ARG B CA 1
ATOM 3879 C C . ARG B 1 229 ? 368.474 236.349 198.261 1.00 42.29 226 ARG B C 1
ATOM 3880 O O . ARG B 1 229 ? 368.095 236.821 199.334 1.00 46.86 226 ARG B O 1
ATOM 3888 N N . GLN B 1 230 ? 369.636 235.719 198.116 1.00 40.08 227 GLN B N 1
ATOM 3889 C CA . GLN B 1 230 ? 370.584 235.599 199.217 1.00 41.65 227 GLN B CA 1
ATOM 3890 C C . GLN B 1 230 ? 371.054 236.977 199.671 1.00 40.44 227 GLN B C 1
ATOM 3891 O O . GLN B 1 230 ? 371.201 237.232 200.866 1.00 42.18 227 GLN B O 1
ATOM 3894 N N . LEU B 1 231 ? 371.281 237.865 198.708 1.00 36.60 228 LEU B N 1
ATOM 3895 C CA . LEU B 1 231 ? 371.718 239.223 199.008 1.00 39.90 228 LEU B CA 1
ATOM 3896 C C . LEU B 1 231 ? 370.581 240.029 199.627 1.00 43.27 228 LEU B C 1
ATOM 3897 O O . LEU B 1 231 ? 370.793 240.812 200.553 1.00 42.18 228 LEU B O 1
ATOM 3902 N N . THR B 1 232 ? 369.373 239.824 199.113 1.00 44.60 229 THR B N 1
ATOM 3903 C CA . THR B 1 232 ? 368.194 240.526 199.606 1.00 44.68 229 THR B CA 1
ATOM 3904 C C . THR B 1 232 ? 367.910 240.189 201.067 1.00 43.62 229 THR B C 1
ATOM 3905 O O . THR B 1 232 ? 367.694 241.080 201.889 1.00 43.74 229 THR B O 1
ATOM 3909 N N . GLU B 1 233 ? 367.923 238.899 201.387 1.00 45.04 230 GLU B N 1
ATOM 3910 C CA . GLU B 1 233 ? 367.629 238.444 202.741 1.00 48.96 230 GLU B CA 1
ATOM 3911 C C . GLU B 1 233 ? 368.726 238.846 203.722 1.00 46.55 230 GLU B C 1
ATOM 3912 O O . GLU B 1 233 ? 368.469 239.032 204.912 1.00 48.97 230 GLU B O 1
ATOM 3918 N N . GLU B 1 234 ? 369.948 238.981 203.220 1.00 44.18 231 GLU B N 1
ATOM 3919 C CA . GLU B 1 234 ? 371.057 239.449 204.040 1.00 45.81 231 GLU B CA 1
ATOM 3920 C C . GLU B 1 234 ? 370.836 240.905 204.444 1.00 46.40 231 GLU B C 1
ATOM 3921 O O . GLU B 1 234 ? 371.159 241.311 205.562 1.00 49.96 231 GLU B O 1
ATOM 3927 N N . ILE B 1 235 ? 370.273 241.684 203.527 1.00 42.75 232 ILE B N 1
ATOM 3928 C CA . ILE B 1 235 ? 369.938 243.075 203.800 1.00 44.34 232 ILE B CA 1
ATOM 3929 C C . ILE B 1 235 ? 368.784 243.157 204.798 1.00 48.17 232 ILE B C 1
ATOM 3930 O O . ILE B 1 235 ? 368.761 244.035 205.663 1.00 48.03 232 ILE B O 1
ATOM 3935 N N . GLN B 1 236 ? 367.838 242.228 204.682 1.00 48.61 233 GLN B N 1
ATOM 3936 C CA . GLN B 1 236 ? 366.695 242.173 205.589 1.00 55.67 233 GLN B CA 1
ATOM 3937 C C . GLN B 1 236 ? 367.127 241.952 207.035 1.00 58.66 233 GLN B C 1
ATOM 3938 O O . GLN B 1 236 ? 366.678 242.653 207.941 1.00 62.63 233 GLN B O 1
ATOM 3944 N N . ARG B 1 237 ? 368.001 240.972 207.240 1.00 55.07 234 ARG B N 1
ATOM 3945 C CA . ARG B 1 237 ? 368.405 240.572 208.583 1.00 60.53 234 ARG B CA 1
ATOM 3946 C C . ARG B 1 237 ? 369.269 241.625 209.268 1.00 62.60 234 ARG B C 1
ATOM 3947 O O . ARG B 1 237 ? 369.085 241.920 210.449 1.00 66.61 234 ARG B O 1
ATOM 3955 N N . ARG B 1 238 ? 370.212 242.189 208.522 1.00 59.58 235 ARG B N 1
ATOM 3956 C CA . ARG B 1 238 ? 371.199 243.092 209.101 1.00 61.87 235 ARG B CA 1
ATOM 3957 C C . ARG B 1 238 ? 370.636 244.476 209.407 1.00 61.58 235 ARG B C 1
ATOM 3958 O O . ARG B 1 238 ? 370.977 245.078 210.425 1.00 65.63 235 ARG B O 1
ATOM 3966 N N . TYR B 1 239 ? 369.775 244.980 208.529 1.00 57.16 236 TYR B N 1
ATOM 3967 C CA . TYR B 1 239 ? 369.278 246.345 208.669 1.00 56.76 236 TYR B CA 1
ATOM 3968 C C . TYR B 1 239 ? 367.804 246.399 209.060 1.00 60.49 236 TYR B C 1
ATOM 3969 O O . TYR B 1 239 ? 367.207 247.475 209.101 1.00 61.70 236 TYR B O 1
ATOM 3978 N N . GLY B 1 240 ? 367.227 245.238 209.356 1.00 62.63 237 GLY B N 1
ATOM 3979 C CA . GLY B 1 240 ? 365.847 245.156 209.802 1.00 64.02 237 GLY B CA 1
ATOM 3980 C C . GLY B 1 240 ? 364.858 245.728 208.806 1.00 62.82 237 GLY B C 1
ATOM 3981 O O . GLY B 1 240 ? 363.989 246.521 209.167 1.00 65.31 237 GLY B O 1
ATOM 3982 N N . LEU B 1 241 ? 364.993 245.326 207.547 1.00 60.31 238 LEU B N 1
ATOM 3983 C CA . LEU B 1 241 ? 364.125 245.823 206.488 1.00 61.81 238 LEU B CA 1
ATOM 3984 C C . LEU B 1 241 ? 363.199 244.728 205.971 1.00 67.83 238 LEU B C 1
ATOM 3985 O O . LEU B 1 241 ? 363.472 243.540 206.140 1.00 69.40 238 LEU B O 1
ATOM 3990 N N . SER B 1 242 ? 362.102 245.136 205.344 1.00 72.37 239 SER B N 1
ATOM 3991 C CA . SER B 1 242 ? 361.163 244.190 204.753 1.00 74.01 239 SER B CA 1
ATOM 3992 C C . SER B 1 242 ? 361.670 243.719 203.396 1.00 70.55 239 SER B C 1
ATOM 3993 O O . SER B 1 242 ? 362.680 244.216 202.899 1.00 67.86 239 SER B O 1
ATOM 3996 N N . VAL B 1 243 ? 360.968 242.758 202.803 1.00 70.05 240 VAL B N 1
ATOM 3997 C CA . VAL B 1 243 ? 361.343 242.227 201.497 1.00 71.16 240 VAL B CA 1
ATOM 3998 C C . VAL B 1 243 ? 361.260 243.310 200.426 1.00 73.65 240 VAL B C 1
ATOM 3999 O O . VAL B 1 243 ? 362.119 243.397 199.547 1.00 72.72 240 VAL B O 1
ATOM 4003 N N . GLU B 1 244 ? 360.223 244.137 200.515 1.00 74.59 241 GLU B N 1
ATOM 4004 C CA . GLU B 1 244 ? 360.022 245.232 199.572 1.00 74.05 241 GLU B CA 1
ATOM 4005 C C . GLU B 1 244 ? 361.131 246.273 199.680 1.00 72.88 241 GLU B C 1
ATOM 4006 O O . GLU B 1 244 ? 361.683 246.713 198.671 1.00 70.89 241 GLU B O 1
ATOM 4008 N N . GLU B 1 245 ? 361.458 246.656 200.910 1.00 74.23 242 GLU B N 1
ATOM 4009 C CA . GLU B 1 245 ? 362.458 247.689 201.154 1.00 71.01 242 GLU B CA 1
ATOM 4010 C C . GLU B 1 245 ? 363.874 247.211 200.856 1.00 63.48 242 GLU B C 1
ATOM 4011 O O . GLU B 1 245 ? 364.671 247.947 200.278 1.00 62.72 242 GLU B O 1
ATOM 4017 N N . ALA B 1 246 ? 364.183 245.980 201.251 1.00 57.17 243 ALA B N 1
ATOM 4018 C CA . ALA B 1 246 ? 365.515 245.426 201.032 1.00 53.66 243 ALA B CA 1
ATOM 4019 C C . ALA B 1 246 ? 365.768 245.176 199.551 1.00 52.45 243 ALA B C 1
ATOM 4020 O O . ALA B 1 246 ? 366.887 245.342 199.066 1.00 46.66 243 ALA B O 1
ATOM 4022 N N . GLY B 1 247 ? 364.723 244.771 198.837 1.00 57.00 244 GLY B N 1
ATOM 4023 C CA . GLY B 1 247 ? 364.824 244.552 197.407 1.00 61.41 244 GLY B CA 1
ATOM 4024 C C . GLY B 1 247 ? 365.031 245.858 196.666 1.00 61.74 244 GLY B C 1
ATOM 4025 O O . GLY B 1 247 ? 365.765 245.920 195.681 1.00 59.32 244 GLY B O 1
ATOM 4026 N N . LEU B 1 248 ? 364.379 246.908 197.153 1.00 65.43 245 LEU B N 1
ATOM 4027 C CA . LEU B 1 248 ? 364.484 248.227 196.544 1.00 68.77 245 LEU B CA 1
ATOM 4028 C C . LEU B 1 248 ? 365.830 248.866 196.867 1.00 68.47 245 LEU B C 1
ATOM 4029 O O . LEU B 1 248 ? 366.434 249.526 196.021 1.00 72.99 245 LEU B O 1
ATOM 4034 N N . ALA B 1 249 ? 366.296 248.662 198.095 1.00 62.58 246 ALA B N 1
ATOM 4035 C CA . ALA B 1 249 ? 367.566 249.223 198.541 1.00 63.36 246 ALA B CA 1
ATOM 4036 C C . ALA B 1 249 ? 368.741 248.521 197.872 1.00 63.89 246 ALA B C 1
ATOM 4037 O O . ALA B 1 249 ? 369.833 249.078 197.767 1.00 67.95 246 ALA B O 1
ATOM 4039 N N . LYS B 1 250 ? 368.506 247.293 197.458 1.00 60.50 247 LYS B N 1
ATOM 4040 C CA . LYS B 1 250 ? 369.467 246.492 196.741 1.00 59.32 247 LYS B CA 1
ATOM 4041 C C . LYS B 1 250 ? 369.786 247.118 195.398 1.00 60.79 247 LYS B C 1
ATOM 4042 O O . LYS B 1 250 ? 370.896 247.037 194.913 1.00 62.54 247 LYS B O 1
ATOM 4048 N N . LYS B 1 251 ? 368.776 247.711 194.788 1.00 60.55 248 LYS B N 1
ATOM 4049 C CA . LYS B 1 251 ? 368.853 248.230 193.428 1.00 66.57 248 LYS B CA 1
ATOM 4050 C C . LYS B 1 251 ? 369.236 249.706 193.398 1.00 69.69 248 LYS B C 1
ATOM 4051 O O . LYS B 1 251 ? 370.040 250.130 192.568 1.00 72.75 248 LYS B O 1
ATOM 4054 N N . GLN B 1 252 ? 368.658 250.484 194.308 1.00 72.24 249 GLN B N 1
ATOM 4055 C CA . GLN B 1 252 ? 368.833 251.933 194.303 1.00 77.33 249 GLN B CA 1
ATOM 4056 C C . GLN B 1 252 ? 369.906 252.400 195.282 1.00 78.12 249 GLN B C 1
ATOM 4057 O O . GLN B 1 252 ? 370.597 253.389 195.033 1.00 82.35 249 GLN B O 1
ATOM 4060 N N . GLY B 1 253 ? 370.042 251.689 196.396 1.00 72.13 250 GLY B N 1
ATOM 4061 C CA . GLY B 1 253 ? 370.990 252.068 197.428 1.00 67.15 250 GLY B CA 1
ATOM 4062 C C . GLY B 1 253 ? 370.294 252.604 198.663 1.00 66.51 250 GLY B C 1
ATOM 4063 O O . GLY B 1 253 ? 369.197 252.165 199.005 1.00 69.59 250 GLY B O 1
ATOM 4064 N N . GLY B 1 254 ? 370.931 253.558 199.334 1.00 65.59 251 GLY B N 1
ATOM 4065 C CA . GLY B 1 254 ? 370.366 254.152 200.533 1.00 64.01 251 GLY B CA 1
ATOM 4066 C C . GLY B 1 254 ? 370.659 253.336 201.776 1.00 63.93 251 GLY B C 1
ATOM 4067 O O . GLY B 1 254 ? 369.929 253.405 202.765 1.00 64.76 251 GLY B O 1
ATOM 4068 N N . LEU B 1 255 ? 371.736 252.559 201.723 1.00 63.28 252 LEU B N 1
ATOM 4069 C CA . LEU B 1 255 ? 372.150 251.723 202.843 1.00 58.51 252 LEU B CA 1
ATOM 4070 C C . LEU B 1 255 ? 373.384 252.321 203.517 1.00 62.64 252 LEU B C 1
ATOM 4071 O O . LEU B 1 255 ? 374.086 253.129 202.909 1.00 68.05 252 LEU B O 1
ATOM 4076 N N . PRO B 1 256 ? 373.647 251.942 204.781 1.00 62.07 253 PRO B N 1
ATOM 4077 C CA . PRO B 1 256 ? 374.829 252.451 205.489 1.00 65.66 253 PRO B CA 1
ATOM 4078 C C . PRO B 1 256 ? 376.140 252.109 204.780 1.00 63.17 253 PRO B C 1
ATOM 4079 O O . PRO B 1 256 ? 376.165 251.248 203.900 1.00 51.85 253 PRO B O 1
ATOM 4083 N N . ASP B 1 257 ? 377.220 252.777 205.172 1.00 69.34 254 ASP B N 1
ATOM 4084 C CA . ASP B 1 257 ? 378.502 252.626 204.490 1.00 75.57 254 ASP B CA 1
ATOM 4085 C C . ASP B 1 257 ? 379.161 251.271 204.744 1.00 71.36 254 ASP B C 1
ATOM 4086 O O . ASP B 1 257 ? 380.104 250.897 204.048 1.00 75.69 254 ASP B O 1
ATOM 4091 N N . ASP B 1 258 ? 378.664 250.535 205.734 1.00 66.73 255 ASP B N 1
ATOM 4092 C CA . ASP B 1 258 ? 379.215 249.221 206.049 1.00 66.49 255 ASP B CA 1
ATOM 4093 C C . ASP B 1 258 ? 378.636 248.144 205.136 1.00 52.76 255 ASP B C 1
ATOM 4094 O O . ASP B 1 258 ? 379.021 246.980 205.216 1.00 54.63 255 ASP B O 1
ATOM 4099 N N . TYR B 1 259 ? 377.713 248.545 204.268 1.00 49.30 256 TYR B N 1
ATOM 4100 C CA . TYR B 1 259 ? 377.024 247.614 203.381 1.00 47.70 256 TYR B CA 1
ATOM 4101 C C . TYR B 1 259 ? 377.962 246.961 202.370 1.00 45.76 256 TYR B C 1
ATOM 4102 O O . TYR B 1 259 ? 377.914 245.749 202.162 1.00 42.47 256 TYR B O 1
ATOM 4111 N N . ASP B 1 260 ? 378.817 247.764 201.748 1.00 50.59 257 ASP B N 1
ATOM 4112 C CA . ASP B 1 260 ? 379.707 247.263 200.708 1.00 55.55 257 ASP B CA 1
ATOM 4113 C C . ASP B 1 260 ? 380.723 246.259 201.249 1.00 58.32 257 ASP B C 1
ATOM 4114 O O . ASP B 1 260 ? 381.019 245.259 200.598 1.00 56.68 257 ASP B O 1
ATOM 4119 N N . SER B 1 261 ? 381.248 246.525 202.440 1.00 58.85 258 SER B N 1
ATOM 4120 C CA . SER B 1 261 ? 382.308 245.694 203.003 1.00 61.53 258 SER B CA 1
ATOM 4121 C C . SER B 1 261 ? 381.772 244.460 203.724 1.00 55.65 258 SER B C 1
ATOM 4122 O O . SER B 1 261 ? 382.380 243.391 203.669 1.00 51.76 258 SER B O 1
ATOM 4125 N N . GLU B 1 262 ? 380.635 244.606 204.396 1.00 54.97 259 GLU B N 1
ATOM 4126 C CA . GLU B 1 262 ? 380.104 243.531 205.230 1.00 55.61 259 GLU B CA 1
ATOM 4127 C C . GLU B 1 262 ? 379.058 242.676 204.520 1.00 48.86 259 GLU B C 1
ATOM 4128 O O . GLU B 1 262 ? 378.778 241.556 204.945 1.00 48.97 259 GLU B O 1
ATOM 4134 N N . VAL B 1 263 ? 378.478 243.199 203.444 1.00 48.31 260 VAL B N 1
ATOM 4135 C CA . VAL B 1 263 ? 377.373 242.511 202.781 1.00 43.38 260 VAL B CA 1
ATOM 4136 C C . VAL B 1 263 ? 377.585 242.314 201.281 1.00 44.10 260 VAL B C 1
ATOM 4137 O O . VAL B 1 263 ? 377.534 241.188 200.784 1.00 42.76 260 VAL B O 1
ATOM 4141 N N . LEU B 1 264 ? 377.818 243.409 200.563 1.00 45.49 261 LEU B N 1
ATOM 4142 C CA . LEU B 1 264 ? 377.880 243.360 199.105 1.00 47.10 261 LEU B CA 1
ATOM 4143 C C . LEU B 1 264 ? 379.093 242.586 198.590 1.00 48.64 261 LEU B C 1
ATOM 4144 O O . LEU B 1 264 ? 378.949 241.685 197.763 1.00 48.64 261 LEU B O 1
ATOM 4149 N N . ARG B 1 265 ? 380.272 242.915 199.115 1.00 50.91 262 ARG B N 1
ATOM 4150 C CA . ARG B 1 265 ? 381.511 242.265 198.695 1.00 56.44 262 ARG B CA 1
ATOM 4151 C C . ARG B 1 265 ? 381.547 240.781 198.991 1.00 58.11 262 ARG B C 1
ATOM 4152 O O . ARG B 1 265 ? 381.944 240.016 198.136 1.00 61.02 262 ARG B O 1
ATOM 4160 N N . PRO B 1 266 ? 381.118 240.355 200.173 1.00 53.29 263 PRO B N 1
ATOM 4161 C CA . PRO B 1 266 ? 381.064 238.905 200.404 1.00 54.43 263 PRO B CA 1
ATOM 4162 C C . PRO B 1 266 ? 380.112 238.184 199.452 1.00 50.27 263 PRO B C 1
ATOM 4163 O O . PRO B 1 266 ? 380.391 237.052 199.060 1.00 52.21 263 PRO B O 1
ATOM 4167 N N . PHE B 1 267 ? 379.011 238.832 199.086 1.00 48.14 264 PHE B N 1
ATOM 4168 C CA . PHE B 1 267 ? 378.073 238.247 198.135 1.00 46.67 264 PHE B CA 1
ATOM 4169 C C . PHE B 1 267 ? 378.695 238.154 196.747 1.00 45.84 264 PHE B C 1
ATOM 4170 O O . PHE B 1 267 ? 378.520 237.157 196.047 1.00 42.57 264 PHE B O 1
ATOM 4178 N N . LYS B 1 268 ? 379.415 239.201 196.353 1.00 47.00 265 LYS B N 1
ATOM 4179 C CA . LYS B 1 268 ? 380.111 239.217 195.071 1.00 47.09 265 LYS B CA 1
ATOM 4180 C C . LYS B 1 268 ? 381.128 238.086 194.987 1.00 42.45 265 LYS B C 1
ATOM 4181 O O . LYS B 1 268 ? 381.265 237.442 193.948 1.00 47.54 265 LYS B O 1
ATOM 4187 N N . ASP B 1 269 ? 381.836 237.852 196.089 1.00 47.50 266 ASP B N 1
ATOM 4188 C CA . ASP B 1 269 ? 382.827 236.783 196.158 1.00 45.98 266 ASP B CA 1
ATOM 4189 C C . ASP B 1 269 ? 382.173 235.414 196.007 1.00 49.15 266 ASP B C 1
ATOM 4190 O O . ASP B 1 269 ? 382.754 234.501 195.419 1.00 47.44 266 ASP B O 1
ATOM 4195 N N . ALA B 1 270 ? 380.963 235.278 196.541 1.00 50.27 267 ALA B N 1
ATOM 4196 C CA . ALA B 1 270 ? 380.219 234.028 196.447 1.00 49.22 267 ALA B CA 1
ATOM 4197 C C . ALA B 1 270 ? 379.789 233.764 195.009 1.00 46.79 267 ALA B C 1
ATOM 4198 O O . ALA B 1 270 ? 379.766 232.619 194.557 1.00 51.86 267 ALA B O 1
ATOM 4200 N N . VAL B 1 271 ? 379.448 234.831 194.294 1.00 41.74 268 VAL B N 1
ATOM 4201 C CA . VAL B 1 271 ? 379.071 234.721 192.891 1.00 41.33 268 VAL B CA 1
ATOM 4202 C C . VAL B 1 271 ? 380.275 234.307 192.050 1.00 42.89 268 VAL B C 1
ATOM 4203 O O . VAL B 1 271 ? 380.170 233.429 191.193 1.00 45.62 268 VAL B O 1
ATOM 4207 N N . VAL B 1 272 ? 381.417 234.939 192.308 1.00 41.86 269 VAL B N 1
ATOM 4208 C CA . VAL B 1 272 ? 382.653 234.625 191.597 1.00 41.27 269 VAL B CA 1
ATOM 4209 C C . VAL B 1 272 ? 383.050 233.164 191.804 1.00 42.05 269 VAL B C 1
ATOM 4210 O O . VAL B 1 272 ? 383.438 232.477 190.857 1.00 41.25 269 VAL B O 1
ATOM 4214 N N . GLN B 1 273 ? 382.939 232.693 193.042 1.00 43.16 270 GLN B N 1
ATOM 4215 C CA . GLN B 1 273 ? 383.260 231.308 193.372 1.00 44.86 270 GLN B CA 1
ATOM 4216 C C . GLN B 1 273 ? 382.321 230.337 192.659 1.00 50.43 270 GLN B C 1
ATOM 4217 O O . GLN B 1 273 ? 382.744 229.277 192.200 1.00 55.68 270 GLN B O 1
ATOM 4219 N N . GLN B 1 274 ? 381.048 230.708 192.572 1.00 53.56 271 GLN B N 1
ATOM 4220 C CA . GLN B 1 274 ? 380.056 229.909 191.860 1.00 53.82 271 GLN B CA 1
ATOM 4221 C C . GLN B 1 274 ? 380.404 229.805 190.378 1.00 52.70 271 GLN B C 1
ATOM 4222 O O . GLN B 1 274 ? 380.388 228.718 189.801 1.00 54.79 271 GLN B O 1
ATOM 4228 N N . VAL B 1 275 ? 380.723 230.945 189.773 1.00 48.03 272 VAL B N 1
ATOM 4229 C CA . VAL B 1 275 ? 381.075 230.998 188.358 1.00 48.80 272 VAL B CA 1
ATOM 4230 C C . VAL B 1 275 ? 382.381 230.258 188.082 1.00 52.84 272 VAL B C 1
ATOM 4231 O O . VAL B 1 275 ? 382.483 229.499 187.116 1.00 56.07 272 VAL B O 1
ATOM 4235 N N . SER B 1 276 ? 383.374 230.479 188.939 1.00 46.80 273 SER B N 1
ATOM 4236 C CA . SER B 1 276 ? 384.677 229.838 188.796 1.00 46.39 273 SER B CA 1
ATOM 4237 C C . SER B 1 276 ? 384.570 228.318 188.876 1.00 52.92 273 SER B C 1
ATOM 4238 O O . SER B 1 276 ? 385.241 227.600 188.134 1.00 53.43 273 SER B O 1
ATOM 4241 N N . ARG B 1 277 ? 383.723 227.834 189.780 1.00 52.77 274 ARG B N 1
ATOM 4242 C CA . ARG B 1 277 ? 383.533 226.400 189.959 1.00 56.14 274 ARG B CA 1
ATOM 4243 C C . ARG B 1 277 ? 382.788 225.786 188.776 1.00 53.54 274 ARG B C 1
ATOM 4244 O O . ARG B 1 277 ? 383.129 224.696 188.316 1.00 56.12 274 ARG B O 1
ATOM 4252 N N . SER B 1 278 ? 381.776 226.495 188.286 1.00 50.75 275 SER B N 1
ATOM 4253 C CA . SER B 1 278 ? 380.978 226.021 187.161 1.00 57.20 275 SER B CA 1
ATOM 4254 C C . SER B 1 278 ? 381.808 225.925 185.884 1.00 58.41 275 SER B C 1
ATOM 4255 O O . SER B 1 278 ? 381.661 224.980 185.109 1.00 65.92 275 SER B O 1
ATOM 4258 N N . LEU B 1 279 ? 382.679 226.907 185.672 1.00 54.05 276 LEU B N 1
ATOM 4259 C CA . LEU B 1 279 ? 383.554 226.917 184.505 1.00 54.56 276 LEU B CA 1
ATOM 4260 C C . LEU B 1 279 ? 384.545 225.760 184.553 1.00 55.34 276 LEU B C 1
ATOM 4261 O O . LEU B 1 279 ? 384.936 225.224 183.516 1.00 56.54 276 LEU B O 1
ATOM 4266 N N . GLN B 1 280 ? 384.947 225.380 185.762 1.00 54.55 277 GLN B N 1
ATOM 4267 C CA . GLN B 1 280 ? 385.869 224.266 185.946 1.00 58.90 277 GLN B CA 1
ATOM 4268 C C . GLN B 1 280 ? 385.223 222.940 185.559 1.00 60.40 277 GLN B C 1
ATOM 4269 O O . GLN B 1 280 ? 385.890 222.046 185.039 1.00 62.36 277 GLN B O 1
ATOM 4275 N N . PHE B 1 281 ? 383.924 222.817 185.812 1.00 58.22 278 PHE B N 1
ATOM 4276 C CA . PHE B 1 281 ? 383.189 221.617 185.429 1.00 66.24 278 PHE B CA 1
ATOM 4277 C C . PHE B 1 281 ? 383.021 221.543 183.917 1.00 67.52 278 PHE B C 1
ATOM 4278 O O . PHE B 1 281 ? 382.973 220.455 183.342 1.00 76.04 278 PHE B O 1
ATOM 4286 N N . PHE B 1 282 ? 382.933 222.704 183.275 1.00 61.94 279 PHE B N 1
ATOM 4287 C CA . PHE B 1 282 ? 382.834 222.761 181.822 1.00 62.03 279 PHE B CA 1
ATOM 4288 C C . PHE B 1 282 ? 384.148 222.349 181.167 1.00 65.76 279 PHE B C 1
ATOM 4289 O O . PHE B 1 282 ? 384.155 221.613 180.179 1.00 67.02 279 PHE B O 1
ATOM 4297 N N . PHE B 1 283 ? 385.258 222.828 181.723 1.00 66.13 280 PHE B N 1
ATOM 4298 C CA . PHE B 1 283 ? 386.582 222.495 181.207 1.00 70.57 280 PHE B CA 1
ATOM 4299 C C . PHE B 1 283 ? 386.857 221.001 181.333 1.00 73.39 280 PHE B C 1
ATOM 4300 O O . PHE B 1 283 ? 387.535 220.411 180.492 1.00 77.26 280 PHE B O 1
ATOM 4308 N N . ALA B 1 284 ? 386.322 220.396 182.389 1.00 70.74 281 ALA B N 1
ATOM 4309 C CA . ALA B 1 284 ? 386.527 218.977 182.650 1.00 87.21 281 ALA B CA 1
ATOM 4310 C C . ALA B 1 284 ? 385.571 218.112 181.834 1.00 87.11 281 ALA B C 1
ATOM 4311 O O . ALA B 1 284 ? 385.774 216.907 181.699 1.00 88.09 281 ALA B O 1
ATOM 4313 N N . ALA B 1 285 ? 384.530 218.734 181.291 1.00 83.43 282 ALA B N 1
ATOM 4314 C CA . ALA B 1 285 ? 383.514 218.005 180.542 1.00 84.29 282 ALA B CA 1
ATOM 4315 C C . ALA B 1 285 ? 383.890 217.844 179.072 1.00 86.37 282 ALA B C 1
ATOM 4316 O O . ALA B 1 285 ? 383.428 216.918 178.405 1.00 88.49 282 ALA B O 1
ATOM 4318 N N . GLY B 1 286 ? 384.728 218.744 178.569 1.00 84.50 283 GLY B N 1
ATOM 4319 C CA . GLY B 1 286 ? 385.086 218.732 177.162 1.00 82.45 283 GLY B CA 1
ATOM 4320 C C . GLY B 1 286 ? 386.534 219.080 176.873 1.00 83.29 283 GLY B C 1
ATOM 4321 O O . GLY B 1 286 ? 387.410 218.902 177.717 1.00 84.31 283 GLY B O 1
ATOM 4322 N N . GLN B 1 287 ? 386.775 219.596 175.671 1.00 89.86 284 GLN B N 1
ATOM 4323 C CA . GLN B 1 287 ? 388.128 219.845 175.186 1.00 89.55 284 GLN B CA 1
ATOM 4324 C C . GLN B 1 287 ? 388.584 221.286 175.432 1.00 84.66 284 GLN B C 1
ATOM 4325 O O . GLN B 1 287 ? 389.755 221.616 175.237 1.00 82.49 284 GLN B O 1
ATOM 4331 N N . PHE B 1 288 ? 387.663 222.140 175.865 1.00 73.44 285 PHE B N 1
ATOM 4332 C CA . PHE B 1 288 ? 387.976 223.551 176.075 1.00 75.53 285 PHE B CA 1
ATOM 4333 C C . PHE B 1 288 ? 388.698 223.800 177.396 1.00 74.18 285 PHE B C 1
ATOM 4334 O O . PHE B 1 288 ? 388.458 223.113 178.389 1.00 73.59 285 PHE B O 1
ATOM 4342 N N . ASN B 1 289 ? 389.584 224.791 177.394 1.00 71.96 286 ASN B N 1
ATOM 4343 C CA . ASN B 1 289 ? 390.313 225.181 178.595 1.00 69.57 286 ASN B CA 1
ATOM 4344 C C . ASN B 1 289 ? 389.979 226.609 179.013 1.00 69.06 286 ASN B C 1
ATOM 4345 O O . ASN B 1 289 ? 390.251 227.016 180.143 1.00 62.46 286 ASN B O 1
ATOM 4350 N N . ASP B 1 290 ? 389.386 227.362 178.091 1.00 71.21 287 ASP B N 1
ATOM 4351 C CA . ASP B 1 290 ? 389.032 228.755 178.337 1.00 67.78 287 ASP B CA 1
ATOM 4352 C C . ASP B 1 290 ? 387.809 229.179 177.533 1.00 64.91 287 ASP B C 1
ATOM 4353 O O . ASP B 1 290 ? 387.360 228.465 176.637 1.00 68.37 287 ASP B O 1
ATOM 4358 N N . VAL B 1 291 ? 387.275 230.349 177.866 1.00 59.08 288 VAL B N 1
ATOM 4359 C CA . VAL B 1 291 ? 386.202 230.959 177.092 1.00 58.96 288 VAL B CA 1
ATOM 4360 C C . VAL B 1 291 ? 386.628 232.358 176.662 1.00 57.09 288 VAL B C 1
ATOM 4361 O O . VAL B 1 291 ? 387.415 233.012 177.345 1.00 57.24 288 VAL B O 1
ATOM 4365 N N . ASP B 1 292 ? 386.117 232.812 175.523 1.00 57.18 289 ASP B N 1
ATOM 4366 C CA . ASP B 1 292 ? 386.498 234.117 174.998 1.00 59.95 289 ASP B CA 1
ATOM 4367 C C . ASP B 1 292 ? 385.855 235.245 175.796 1.00 57.68 289 ASP B C 1
ATOM 4368 O O . ASP B 1 292 ? 386.494 236.258 176.081 1.00 56.87 289 ASP B O 1
ATOM 4373 N N . TYR B 1 293 ? 384.590 235.061 176.159 1.00 50.73 290 TYR B N 1
ATOM 4374 C CA . TYR B 1 293 ? 383.861 236.075 176.909 1.00 49.29 290 TYR B CA 1
ATOM 4375 C C . TYR B 1 293 ? 382.949 235.462 177.965 1.00 53.75 290 TYR B C 1
ATOM 4376 O O . TYR B 1 293 ? 382.538 234.306 177.856 1.00 53.08 290 TYR B O 1
ATOM 4385 N N . ILE B 1 294 ? 382.642 236.250 178.990 1.00 51.52 291 ILE B N 1
ATOM 4386 C CA . ILE B 1 294 ? 381.648 235.873 179.984 1.00 48.48 291 ILE B CA 1
ATOM 4387 C C . ILE B 1 294 ? 380.512 236.888 179.964 1.00 49.02 291 ILE B C 1
ATOM 4388 O O . ILE B 1 294 ? 380.716 238.065 180.258 1.00 47.57 291 ILE B O 1
ATOM 4393 N N . VAL B 1 295 ? 379.317 236.432 179.605 1.00 46.71 292 VAL B N 1
ATOM 4394 C CA . VAL B 1 295 ? 378.165 237.321 179.522 1.00 42.45 292 VAL B CA 1
ATOM 4395 C C . VAL B 1 295 ? 377.228 237.128 180.710 1.00 41.32 292 VAL B C 1
ATOM 4396 O O . VAL B 1 295 ? 376.688 236.042 180.920 1.00 34.94 292 VAL B O 1
ATOM 4400 N N . LEU B 1 296 ? 377.042 238.193 181.483 1.00 43.08 293 LEU B N 1
ATOM 4401 C CA . LEU B 1 296 ? 376.177 238.153 182.654 1.00 42.29 293 LEU B CA 1
ATOM 4402 C C . LEU B 1 296 ? 374.741 238.519 182.296 1.00 44.29 293 LEU B C 1
ATOM 4403 O O . LEU B 1 296 ? 374.488 239.562 181.691 1.00 44.39 293 LEU B O 1
ATOM 4408 N N . ALA B 1 297 ? 373.805 237.654 182.674 1.00 41.78 294 ALA B N 1
ATOM 4409 C CA . ALA B 1 297 ? 372.389 237.897 182.430 1.00 35.06 294 ALA B CA 1
ATOM 4410 C C . ALA B 1 297 ? 371.587 237.735 183.718 1.00 38.32 294 ALA B C 1
ATOM 4411 O O . ALA B 1 297 ? 372.101 237.241 184.722 1.00 38.35 294 ALA B O 1
ATOM 4413 N N . GLY B 1 298 ? 370.325 238.151 183.683 1.00 38.91 295 GLY B N 1
ATOM 4414 C CA . GLY B 1 298 ? 369.479 238.109 184.861 1.00 36.01 295 GLY B CA 1
ATOM 4415 C C . GLY B 1 298 ? 369.524 239.422 185.617 1.00 37.51 295 GLY B C 1
ATOM 4416 O O . GLY B 1 298 ? 370.359 240.279 185.334 1.00 35.24 295 GLY B O 1
ATOM 4417 N N . GLY B 1 299 ? 368.625 239.579 186.583 1.00 41.35 296 GLY B N 1
ATOM 4418 C CA . GLY B 1 299 ? 368.543 240.805 187.355 1.00 41.98 296 GLY B CA 1
ATOM 4419 C C . GLY B 1 299 ? 369.761 241.061 188.223 1.00 39.24 296 GLY B C 1
ATOM 4420 O O . GLY B 1 299 ? 370.157 242.209 188.425 1.00 44.38 296 GLY B O 1
ATOM 4421 N N . THR B 1 300 ? 370.360 239.989 188.731 1.00 37.14 297 THR B N 1
ATOM 4422 C CA . THR B 1 300 ? 371.503 240.098 189.634 1.00 38.88 297 THR B CA 1
ATOM 4423 C C . THR B 1 300 ? 372.764 240.522 188.880 1.00 35.79 297 THR B C 1
ATOM 4424 O O . THR B 1 300 ? 373.746 240.959 189.481 1.00 35.45 297 THR B O 1
ATOM 4428 N N . ALA B 1 301 ? 372.727 240.413 187.556 1.00 34.33 298 ALA B N 1
ATOM 4429 C CA . ALA B 1 301 ? 373.862 240.805 186.726 1.00 39.14 298 ALA B CA 1
ATOM 4430 C C . ALA B 1 301 ? 374.096 242.317 186.753 1.00 43.60 298 ALA B C 1
ATOM 4431 O O . ALA B 1 301 ? 375.152 242.796 186.343 1.00 44.33 298 ALA B O 1
ATOM 4433 N N . SER B 1 302 ? 373.108 243.062 187.238 1.00 46.99 299 SER B N 1
ATOM 4434 C CA . SER B 1 302 ? 373.188 244.519 187.258 1.00 53.63 299 SER B CA 1
ATOM 4435 C C . SER B 1 302 ? 373.882 245.049 188.511 1.00 52.03 299 SER B C 1
ATOM 4436 O O . SER B 1 302 ? 373.987 246.260 188.699 1.00 52.98 299 SER B O 1
ATOM 4439 N N . ILE B 1 303 ? 374.358 244.151 189.359 1.00 49.54 300 ILE B N 1
ATOM 4440 C CA . ILE B 1 303 ? 375.066 244.596 190.538 1.00 58.61 300 ILE B CA 1
ATOM 4441 C C . ILE B 1 303 ? 376.301 245.337 190.060 1.00 60.84 300 ILE B C 1
ATOM 4442 O O . ILE B 1 303 ? 377.018 244.878 189.179 1.00 60.04 300 ILE B O 1
ATOM 4447 N N . GLN B 1 304 ? 376.540 246.490 190.662 1.00 65.18 301 GLN B N 1
ATOM 4448 C CA . GLN B 1 304 ? 377.616 247.385 190.249 1.00 68.37 301 GLN B CA 1
ATOM 4449 C C . GLN B 1 304 ? 378.993 246.740 190.386 1.00 59.80 301 GLN B C 1
ATOM 4450 O O . GLN B 1 304 ? 379.349 246.231 191.450 1.00 52.46 301 GLN B O 1
ATOM 4456 N N . ASP B 1 305 ? 379.745 246.761 189.287 1.00 57.02 302 ASP B N 1
ATOM 4457 C CA . ASP B 1 305 ? 381.117 246.254 189.232 1.00 55.43 302 ASP B CA 1
ATOM 4458 C C . ASP B 1 305 ? 381.222 244.754 189.503 1.00 47.95 302 ASP B C 1
ATOM 4459 O O . ASP B 1 305 ? 382.295 244.255 189.843 1.00 43.78 302 ASP B O 1
ATOM 4464 N N . LEU B 1 306 ? 380.114 244.036 189.347 1.00 41.74 303 LEU B N 1
ATOM 4465 C CA . LEU B 1 306 ? 380.143 242.582 189.448 1.00 40.21 303 LEU B CA 1
ATOM 4466 C C . LEU B 1 306 ? 380.882 242.007 188.246 1.00 47.00 303 LEU B C 1
ATOM 4467 O O . LEU B 1 306 ? 381.687 241.085 188.380 1.00 42.83 303 LEU B O 1
ATOM 4472 N N . ASP B 1 307 ? 380.603 242.566 187.073 1.00 46.31 304 ASP B N 1
ATOM 4473 C CA . ASP B 1 307 ? 381.263 242.150 185.843 1.00 48.02 304 ASP B CA 1
ATOM 4474 C C . ASP B 1 307 ? 382.765 242.408 185.914 1.00 46.87 304 ASP B C 1
ATOM 4475 O O . ASP B 1 307 ? 383.566 241.603 185.440 1.00 48.66 304 ASP B O 1
ATOM 4480 N N . ARG B 1 308 ? 383.138 243.532 186.516 1.00 43.01 305 ARG B N 1
ATOM 4481 C CA . ARG B 1 308 ? 384.542 243.894 186.661 1.00 47.98 305 ARG B CA 1
ATOM 4482 C C . ARG B 1 308 ? 385.272 242.954 187.615 1.00 46.97 305 ARG B C 1
ATOM 4483 O O . ARG B 1 308 ? 386.426 242.601 187.383 1.00 49.36 305 ARG B O 1
ATOM 4491 N N . LEU B 1 309 ? 384.595 242.549 188.685 1.00 47.03 306 LEU B N 1
ATOM 4492 C CA . LEU B 1 309 ? 385.201 241.667 189.676 1.00 50.51 306 LEU B CA 1
ATOM 4493 C C . LEU B 1 309 ? 385.393 240.258 189.122 1.00 47.88 306 LEU B C 1
ATOM 4494 O O . LEU B 1 309 ? 386.437 239.641 189.326 1.00 50.82 306 LEU B O 1
ATOM 4499 N N . ILE B 1 310 ? 384.379 239.757 188.424 1.00 46.21 307 ILE B N 1
ATOM 4500 C CA . ILE B 1 310 ? 384.460 238.446 187.791 1.00 47.88 307 ILE B CA 1
ATOM 4501 C C . ILE B 1 310 ? 385.566 238.441 186.739 1.00 49.26 307 ILE B C 1
ATOM 4502 O O . ILE B 1 310 ? 386.304 237.465 186.602 1.00 53.15 307 ILE B O 1
ATOM 4507 N N . GLN B 1 311 ? 385.691 239.549 186.017 1.00 49.56 308 GLN B N 1
ATOM 4508 C CA . GLN B 1 311 ? 386.724 239.693 184.997 1.00 48.38 308 GLN B CA 1
ATOM 4509 C C . GLN B 1 311 ? 388.125 239.660 185.607 1.00 53.98 308 GLN B C 1
ATOM 4510 O O . GLN B 1 311 ? 389.037 239.049 185.049 1.00 55.59 308 GLN B O 1
ATOM 4516 N N . GLN B 1 312 ? 388.289 240.313 186.754 1.00 53.82 309 GLN B N 1
ATOM 4517 C CA . GLN B 1 312 ? 389.582 240.358 187.433 1.00 56.52 309 GLN B CA 1
ATOM 4518 C C . GLN B 1 312 ? 390.011 238.990 187.952 1.00 52.09 309 GLN B C 1
ATOM 4519 O O . GLN B 1 312 ? 391.182 238.625 187.867 1.00 53.26 309 GLN B O 1
ATOM 4525 N N . LYS B 1 313 ? 389.057 238.239 188.492 1.00 51.54 310 LYS B N 1
ATOM 4526 C CA . LYS B 1 313 ? 389.359 236.955 189.116 1.00 55.75 310 LYS B CA 1
ATOM 4527 C C . LYS B 1 313 ? 389.572 235.846 188.090 1.00 57.32 310 LYS B C 1
ATOM 4528 O O . LYS B 1 313 ? 390.570 235.127 188.143 1.00 67.08 310 LYS B O 1
ATOM 4534 N N . ILE B 1 314 ? 388.633 235.708 187.160 1.00 51.01 311 ILE B N 1
ATOM 4535 C CA . ILE B 1 314 ? 388.714 234.661 186.149 1.00 50.74 311 ILE B CA 1
ATOM 4536 C C . ILE B 1 314 ? 389.809 234.965 185.129 1.00 52.08 311 ILE B C 1
ATOM 4537 O O . ILE B 1 314 ? 390.480 234.059 184.636 1.00 56.42 311 ILE B O 1
ATOM 4542 N N . GLY B 1 315 ? 389.997 236.247 184.828 1.00 48.66 312 GLY B N 1
ATOM 4543 C CA . GLY B 1 315 ? 390.977 236.660 183.839 1.00 46.96 312 GLY B CA 1
ATOM 4544 C C . GLY B 1 315 ? 390.383 236.619 182.446 1.00 52.09 312 GLY B C 1
ATOM 4545 O O . GLY B 1 315 ? 391.092 236.430 181.456 1.00 52.50 312 GLY B O 1
ATOM 4546 N N . THR B 1 316 ? 389.068 236.801 182.378 1.00 47.18 313 THR B N 1
ATOM 4547 C CA . THR B 1 316 ? 388.332 236.727 181.124 1.00 51.29 313 THR B CA 1
ATOM 4548 C C . THR B 1 316 ? 387.392 237.923 180.990 1.00 56.83 313 THR B C 1
ATOM 4549 O O . THR B 1 316 ? 386.680 238.257 181.938 1.00 55.56 313 THR B O 1
ATOM 4553 N N . PRO B 1 317 ? 387.401 238.578 179.815 1.00 59.00 314 PRO B N 1
ATOM 4554 C CA . PRO B 1 317 ? 386.506 239.703 179.514 1.00 52.76 314 PRO B CA 1
ATOM 4555 C C . PRO B 1 317 ? 385.051 239.418 179.872 1.00 52.06 314 PRO B C 1
ATOM 4556 O O . PRO B 1 317 ? 384.437 238.513 179.309 1.00 51.42 314 PRO B O 1
ATOM 4560 N N . THR B 1 318 ? 384.515 240.190 180.810 1.00 52.34 315 THR B N 1
ATOM 4561 C CA . THR B 1 318 ? 383.147 240.002 181.269 1.00 53.38 315 THR B CA 1
ATOM 4562 C C . THR B 1 318 ? 382.316 241.256 181.014 1.00 55.89 315 THR B C 1
ATOM 4563 O O . THR B 1 318 ? 382.750 242.370 181.308 1.00 56.23 315 THR B O 1
ATOM 4567 N N . LEU B 1 319 ? 381.122 241.069 180.461 1.00 53.54 316 LEU B N 1
ATOM 4568 C CA . LEU B 1 319 ? 380.231 242.189 180.183 1.00 53.76 316 LEU B CA 1
ATOM 4569 C C . LEU B 1 319 ? 378.786 241.851 180.529 1.00 45.98 316 LEU B C 1
ATOM 4570 O O . LEU B 1 319 ? 378.400 240.683 180.555 1.00 43.05 316 LEU B O 1
ATOM 4575 N N . VAL B 1 320 ? 377.995 242.884 180.800 1.00 44.10 317 VAL B N 1
ATOM 4576 C CA . VAL B 1 320 ? 376.577 242.713 181.089 1.00 40.22 317 VAL B CA 1
ATOM 4577 C C . VAL B 1 320 ? 375.785 242.634 179.787 1.00 43.46 317 VAL B C 1
ATOM 4578 O O . VAL B 1 320 ? 375.977 243.449 178.884 1.00 48.98 317 VAL B O 1
ATOM 4582 N N . ALA B 1 321 ? 374.902 241.644 179.696 1.00 39.27 318 ALA B N 1
ATOM 4583 C CA . ALA B 1 321 ? 374.132 241.394 178.481 1.00 39.37 318 ALA B CA 1
ATOM 4584 C C . ALA B 1 321 ? 373.247 242.575 178.091 1.00 42.32 318 ALA B C 1
ATOM 4585 O O . ALA B 1 321 ? 372.518 243.120 178.920 1.00 44.54 318 ALA B O 1
ATOM 4587 N N . ASN B 1 322 ? 373.320 242.959 176.820 1.00 48.19 319 ASN B N 1
ATOM 4588 C CA . ASN B 1 322 ? 372.458 243.997 176.267 1.00 48.87 319 ASN B CA 1
ATOM 4589 C C . ASN B 1 322 ? 372.076 243.670 174.827 1.00 46.33 319 ASN B C 1
ATOM 4590 O O . ASN B 1 322 ? 372.800 244.018 173.894 1.00 50.03 319 ASN B O 1
ATOM 4595 N N . PRO B 1 323 ? 370.929 243.000 174.644 1.00 46.05 320 PRO B N 1
ATOM 4596 C CA . PRO B 1 323 ? 370.482 242.548 173.324 1.00 47.89 320 PRO B CA 1
ATOM 4597 C C . PRO B 1 323 ? 369.715 243.618 172.553 1.00 50.14 320 PRO B C 1
ATOM 4598 O O . PRO B 1 323 ? 369.180 243.335 171.481 1.00 51.90 320 PRO B O 1
ATOM 4602 N N . PHE B 1 324 ? 369.669 244.831 173.093 1.00 51.11 321 PHE B N 1
ATOM 4603 C CA . PHE B 1 324 ? 368.935 245.923 172.464 1.00 56.17 321 PHE B CA 1
ATOM 4604 C C . PHE B 1 324 ? 369.886 246.960 171.879 1.00 57.71 321 PHE B C 1
ATOM 4605 O O . PHE B 1 324 ? 369.476 248.072 171.544 1.00 61.65 321 PHE B O 1
ATOM 4613 N N . ALA B 1 325 ? 371.155 246.586 171.753 1.00 57.48 322 ALA B N 1
ATOM 4614 C CA . ALA B 1 325 ? 372.186 247.500 171.275 1.00 63.25 322 ALA B CA 1
ATOM 4615 C C . ALA B 1 325 ? 371.981 247.887 169.813 1.00 62.29 322 ALA B C 1
ATOM 4616 O O . ALA B 1 325 ? 372.135 249.051 169.445 1.00 63.00 322 ALA B O 1
ATOM 4618 N N . ASP B 1 326 ? 371.635 246.908 168.983 1.00 61.40 323 ASP B N 1
ATOM 4619 C CA . ASP B 1 326 ? 371.464 247.147 167.554 1.00 72.63 323 ASP B CA 1
ATOM 4620 C C . ASP B 1 326 ? 369.991 247.186 167.158 1.00 73.50 323 ASP B C 1
ATOM 4621 O O . ASP B 1 326 ? 369.626 246.773 166.057 1.00 75.39 323 ASP B O 1
ATOM 4626 N N . MET B 1 327 ? 369.147 247.686 168.055 1.00 69.66 324 MET B N 1
ATOM 4627 C CA . MET B 1 327 ? 367.712 247.736 167.798 1.00 65.24 324 MET B CA 1
ATOM 4628 C C . MET B 1 327 ? 367.165 249.157 167.782 1.00 64.61 324 MET B C 1
ATOM 4629 O O . MET B 1 327 ? 367.685 250.044 168.457 1.00 63.57 324 MET B O 1
ATOM 4634 N N . ALA B 1 328 ? 366.109 249.362 167.003 1.00 68.21 325 ALA B N 1
ATOM 4635 C CA . ALA B 1 328 ? 365.361 250.610 167.039 1.00 68.26 325 ALA B CA 1
ATOM 4636 C C . ALA B 1 328 ? 364.394 250.574 168.216 1.00 64.94 325 ALA B C 1
ATOM 4637 O O . ALA B 1 328 ? 364.125 249.509 168.771 1.00 59.20 325 ALA B O 1
ATOM 4639 N N . LEU B 1 329 ? 363.869 251.732 168.598 1.00 70.03 326 LEU B N 1
ATOM 4640 C CA . LEU B 1 329 ? 362.998 251.809 169.764 1.00 71.39 326 LEU B CA 1
ATOM 4641 C C . LEU B 1 329 ? 361.682 252.517 169.464 1.00 76.97 326 LEU B C 1
ATOM 4642 O O . LEU B 1 329 ? 361.650 253.512 168.742 1.00 83.78 326 LEU B O 1
ATOM 4647 N N . ASN B 1 330 ? 360.598 251.992 170.026 1.00 71.46 327 ASN B N 1
ATOM 4648 C CA . ASN B 1 330 ? 359.290 252.618 169.899 1.00 66.62 327 ASN B CA 1
ATOM 4649 C C . ASN B 1 330 ? 359.180 253.820 170.831 1.00 68.73 327 ASN B C 1
ATOM 4650 O O . ASN B 1 330 ? 359.834 253.868 171.873 1.00 68.14 327 ASN B O 1
ATOM 4655 N N . GLY B 1 331 ? 358.348 254.785 170.453 1.00 74.23 328 GLY B N 1
ATOM 4656 C CA . GLY B 1 331 ? 358.203 256.016 171.209 1.00 75.97 328 GLY B CA 1
ATOM 4657 C C . GLY B 1 331 ? 357.660 255.840 172.615 1.00 76.63 328 GLY B C 1
ATOM 4658 O O . GLY B 1 331 ? 358.018 256.594 173.520 1.00 75.62 328 GLY B O 1
ATOM 4659 N N . LYS B 1 332 ? 356.800 254.844 172.806 1.00 76.81 329 LYS B N 1
ATOM 4660 C CA . LYS B 1 332 ? 356.170 254.627 174.105 1.00 68.82 329 LYS B CA 1
ATOM 4661 C C . LYS B 1 332 ? 357.062 253.815 175.041 1.00 66.84 329 LYS B C 1
ATOM 4662 O O . LYS B 1 332 ? 356.691 253.544 176.182 1.00 69.76 329 LYS B O 1
ATOM 4668 N N . VAL B 1 333 ? 358.236 253.428 174.554 1.00 61.75 330 VAL B N 1
ATOM 4669 C CA . VAL B 1 333 ? 359.175 252.659 175.361 1.00 61.45 330 VAL B CA 1
ATOM 4670 C C . VAL B 1 333 ? 360.259 253.554 175.953 1.00 68.95 330 VAL B C 1
ATOM 4671 O O . VAL B 1 333 ? 361.001 254.212 175.223 1.00 72.69 330 VAL B O 1
ATOM 4675 N N . ASN B 1 334 ? 360.343 253.576 177.279 1.00 69.71 331 ASN B N 1
ATOM 4676 C CA . ASN B 1 334 ? 361.379 254.339 177.963 1.00 69.31 331 ASN B CA 1
ATOM 4677 C C . ASN B 1 334 ? 362.740 253.670 177.811 1.00 62.80 331 ASN B C 1
ATOM 4678 O O . ASN B 1 334 ? 362.948 252.553 178.285 1.00 58.38 331 ASN B O 1
ATOM 4683 N N . ALA B 1 335 ? 363.659 254.360 177.145 1.00 67.20 332 ALA B N 1
ATOM 4684 C CA . ALA B 1 335 ? 364.987 253.822 176.873 1.00 69.94 332 ALA B CA 1
ATOM 4685 C C . ALA B 1 335 ? 365.772 253.564 178.156 1.00 72.71 332 ALA B C 1
ATOM 4686 O O . ALA B 1 335 ? 366.548 252.611 178.237 1.00 70.29 332 ALA B O 1
ATOM 4688 N N . GLY B 1 336 ? 365.567 254.419 179.153 1.00 76.66 333 GLY B N 1
ATOM 4689 C CA . GLY B 1 336 ? 366.258 254.293 180.423 1.00 75.10 333 GLY B CA 1
ATOM 4690 C C . GLY B 1 336 ? 365.866 253.047 181.191 1.00 69.14 333 GLY B C 1
ATOM 4691 O O . GLY B 1 336 ? 366.725 252.320 181.692 1.00 66.52 333 GLY B O 1
ATOM 4692 N N . ALA B 1 337 ? 364.563 252.799 181.285 1.00 68.08 334 ALA B N 1
ATOM 4693 C CA . ALA B 1 337 ? 364.054 251.633 181.997 1.00 65.22 334 ALA B CA 1
ATOM 4694 C C . ALA B 1 337 ? 364.430 250.342 181.279 1.00 62.08 334 ALA B C 1
ATOM 4695 O O . ALA B 1 337 ? 364.721 249.330 181.916 1.00 63.57 334 ALA B O 1
ATOM 4697 N N . LEU B 1 338 ? 364.422 250.385 179.951 1.00 60.34 335 LEU B N 1
ATOM 4698 C CA . LEU B 1 338 ? 364.762 249.219 179.144 1.00 56.03 335 LEU B CA 1
ATOM 4699 C C . LEU B 1 338 ? 366.231 248.842 179.313 1.00 53.20 335 LEU B C 1
ATOM 4700 O O . LEU B 1 338 ? 366.568 247.666 179.449 1.00 52.23 335 LEU B O 1
ATOM 4705 N N . ALA B 1 339 ? 367.098 249.850 179.308 1.00 52.88 336 ALA B N 1
ATOM 4706 C CA . ALA B 1 339 ? 368.535 249.635 179.442 1.00 58.95 336 ALA B CA 1
ATOM 4707 C C . ALA B 1 339 ? 368.892 249.044 180.803 1.00 57.67 336 ALA B C 1
ATOM 4708 O O . ALA B 1 339 ? 369.838 248.265 180.921 1.00 57.09 336 ALA B O 1
ATOM 4710 N N . SER B 1 340 ? 368.131 249.417 181.826 1.00 56.69 337 SER B N 1
ATOM 4711 C CA . SER B 1 340 ? 368.373 248.930 183.180 1.00 58.28 337 SER B CA 1
ATOM 4712 C C . SER B 1 340 ? 367.917 247.484 183.357 1.00 55.98 337 SER B C 1
ATOM 4713 O O . SER B 1 340 ? 368.515 246.725 184.120 1.00 62.97 337 SER B O 1
ATOM 4716 N N . ASP B 1 341 ? 366.855 247.110 182.651 1.00 53.10 338 ASP B N 1
ATOM 4717 C CA . ASP B 1 341 ? 366.291 245.768 182.763 1.00 54.13 338 ASP B CA 1
ATOM 4718 C C . ASP B 1 341 ? 366.806 244.836 181.672 1.00 50.98 338 ASP B C 1
ATOM 4719 O O . ASP B 1 341 ? 366.441 243.662 181.632 1.00 50.84 338 ASP B O 1
ATOM 4724 N N . ALA B 1 342 ? 367.656 245.367 180.797 1.00 49.86 339 ALA B N 1
ATOM 4725 C CA . ALA B 1 342 ? 368.140 244.641 179.620 1.00 47.18 339 ALA B CA 1
ATOM 4726 C C . ALA B 1 342 ? 368.744 243.251 179.902 1.00 44.60 339 ALA B C 1
ATOM 4727 O O . ALA B 1 342 ? 368.403 242.293 179.209 1.00 45.55 339 ALA B O 1
ATOM 4729 N N . PRO B 1 343 ? 369.635 243.124 180.906 1.00 44.22 340 PRO B N 1
ATOM 4730 C CA . PRO B 1 343 ? 370.208 241.784 181.100 1.00 44.88 340 PRO B CA 1
ATOM 4731 C C . PRO B 1 343 ? 369.207 240.760 181.631 1.00 44.11 340 PRO B C 1
ATOM 4732 O O . PRO B 1 343 ? 369.455 239.557 181.539 1.00 47.42 340 PRO B O 1
ATOM 4736 N N . ALA B 1 344 ? 368.093 241.231 182.180 1.00 41.28 341 ALA B N 1
ATOM 4737 C CA . ALA B 1 344 ? 367.068 240.334 182.699 1.00 40.80 341 ALA B CA 1
ATOM 4738 C C . ALA B 1 344 ? 366.040 239.992 181.625 1.00 38.98 341 ALA B C 1
ATOM 4739 O O . ALA B 1 344 ? 365.128 239.199 181.857 1.00 38.27 341 ALA B O 1
ATOM 4741 N N . LEU B 1 345 ? 366.196 240.588 180.446 1.00 40.01 342 LEU B N 1
ATOM 4742 C CA . LEU B 1 345 ? 365.250 240.378 179.354 1.00 41.73 342 LEU B CA 1
ATOM 4743 C C . LEU B 1 345 ? 365.811 239.475 178.261 1.00 40.52 342 LEU B C 1
ATOM 4744 O O . LEU B 1 345 ? 365.299 239.462 177.143 1.00 45.83 342 LEU B O 1
ATOM 4749 N N . MET B 1 346 ? 366.856 238.721 178.584 1.00 36.65 343 MET B N 1
ATOM 4750 C CA . MET B 1 346 ? 367.481 237.830 177.610 1.00 38.55 343 MET B CA 1
ATOM 4751 C C . MET B 1 346 ? 366.542 236.705 177.189 1.00 45.89 343 MET B C 1
ATOM 4752 O O . MET B 1 346 ? 366.423 236.395 176.004 1.00 48.95 343 MET B O 1
ATOM 4757 N N . ILE B 1 347 ? 365.874 236.097 178.165 1.00 44.37 344 ILE B N 1
ATOM 4758 C CA . ILE B 1 347 ? 364.948 235.007 177.886 1.00 48.21 344 ILE B CA 1
ATOM 4759 C C . ILE B 1 347 ? 363.736 235.505 177.107 1.00 42.99 344 ILE B C 1
ATOM 4760 O O . ILE B 1 347 ? 363.368 234.930 176.083 1.00 46.11 344 ILE B O 1
ATOM 4765 N N . ALA B 1 348 ? 363.127 236.581 177.596 1.00 39.47 345 ALA B N 1
ATOM 4766 C CA . ALA B 1 348 ? 361.948 237.162 176.961 1.00 42.68 345 ALA B CA 1
ATOM 4767 C C . ALA B 1 348 ? 362.239 237.591 175.526 1.00 39.34 345 ALA B C 1
ATOM 4768 O O . ALA B 1 348 ? 361.384 237.471 174.649 1.00 41.20 345 ALA B O 1
ATOM 4770 N N . CYS B 1 349 ? 363.449 238.088 175.294 1.00 38.77 346 CYS B N 1
ATOM 4771 C CA . CYS B 1 349 ? 363.855 238.513 173.960 1.00 43.98 346 CYS B CA 1
ATOM 4772 C C . CYS B 1 349 ? 363.952 237.321 173.016 1.00 42.25 346 CYS B C 1
ATOM 4773 O O . CYS B 1 349 ? 363.498 237.384 171.874 1.00 45.41 346 CYS B O 1
ATOM 4776 N N . GLY B 1 350 ? 364.542 236.235 173.505 1.00 39.66 347 GLY B N 1
ATOM 4777 C CA . GLY B 1 350 ? 364.687 235.025 172.717 1.00 38.99 347 GLY B CA 1
ATOM 4778 C C . GLY B 1 350 ? 363.354 234.393 172.372 1.00 39.01 347 GLY B C 1
ATOM 4779 O O . GLY B 1 350 ? 363.195 233.800 171.305 1.00 41.76 347 GLY B O 1
ATOM 4780 N N . LEU B 1 351 ? 362.391 234.518 173.280 1.00 34.95 348 LEU B N 1
ATOM 4781 C CA . LEU B 1 351 ? 361.050 233.998 173.046 1.00 36.10 348 LEU B CA 1
ATOM 4782 C C . LEU B 1 351 ? 360.339 234.810 171.970 1.00 40.50 348 LEU B C 1
ATOM 4783 O O . LEU B 1 351 ? 359.591 234.266 171.158 1.00 45.09 348 LEU B O 1
ATOM 4788 N N . ALA B 1 352 ? 360.582 236.117 171.968 1.00 40.54 349 ALA B N 1
ATOM 4789 C CA . ALA B 1 352 ? 359.954 237.015 171.006 1.00 43.41 349 ALA B CA 1
ATOM 4790 C C . ALA B 1 352 ? 360.532 236.829 169.607 1.00 45.52 349 ALA B C 1
ATOM 4791 O O . ALA B 1 352 ? 359.898 237.184 168.613 1.00 47.72 349 ALA B O 1
ATOM 4793 N N . LEU B 1 353 ? 361.735 236.267 169.535 1.00 45.22 350 LEU B N 1
ATOM 4794 C CA . LEU B 1 353 ? 362.405 236.044 168.257 1.00 49.76 350 LEU B CA 1
ATOM 4795 C C . LEU B 1 353 ? 361.816 234.859 167.495 1.00 50.21 350 LEU B C 1
ATOM 4796 O O . LEU B 1 353 ? 362.197 234.597 166.354 1.00 54.71 350 LEU B O 1
ATOM 4801 N N . ARG B 1 354 ? 360.886 234.147 168.125 1.00 47.57 351 ARG B N 1
ATOM 4802 C CA . ARG B 1 354 ? 360.201 233.038 167.468 1.00 54.90 351 ARG B CA 1
ATOM 4803 C C . ARG B 1 354 ? 359.175 233.541 166.458 1.00 60.42 351 ARG B C 1
ATOM 4804 O O . ARG B 1 354 ? 358.584 232.756 165.718 1.00 68.97 351 ARG B O 1
ATOM 4812 N N . SER B 1 355 ? 358.969 234.854 166.433 1.00 61.10 352 SER B N 1
ATOM 4813 C CA . SER B 1 355 ? 358.034 235.469 165.499 1.00 68.12 352 SER B CA 1
ATOM 4814 C C . SER B 1 355 ? 358.596 235.479 164.082 1.00 71.29 352 SER B C 1
ATOM 4815 O O . SER B 1 355 ? 357.855 235.632 163.111 1.00 74.60 352 SER B O 1
ATOM 4818 N N . PHE B 1 356 ? 359.909 235.313 163.970 1.00 71.37 353 PHE B N 1
ATOM 4819 C CA . PHE B 1 356 ? 360.581 235.375 162.678 1.00 73.07 353 PHE B CA 1
ATOM 4820 C C . PHE B 1 356 ? 361.241 234.047 162.325 1.00 80.73 353 PHE B C 1
ATOM 4821 O O . PHE B 1 356 ? 361.499 233.220 163.198 1.00 81.42 353 PHE B O 1
ATOM 4829 N N . ASP B 1 357 ? 361.508 233.850 161.038 1.00 87.28 354 ASP B N 1
ATOM 4830 C CA . ASP B 1 357 ? 362.183 232.644 160.573 1.00 91.68 354 ASP B CA 1
ATOM 4831 C C . ASP B 1 357 ? 363.696 232.809 160.662 1.00 99.30 354 ASP B C 1
ATOM 4832 O O . ASP B 1 357 ? 364.223 233.892 160.401 1.00 101.41 354 ASP B O 1
ATOM 4834 N N . SER B 1 358 ? 364.382 231.728 161.027 1.00 101.83 355 SER B N 1
ATOM 4835 C CA . SER B 1 358 ? 365.836 231.723 161.200 1.00 101.66 355 SER B CA 1
ATOM 4836 C C . SER B 1 358 ? 366.292 232.806 162.175 1.00 95.65 355 SER B C 1
ATOM 4837 O O . SER B 1 358 ? 366.733 233.880 161.764 1.00 96.42 355 SER B O 1
ATOM 4840 N N . MET B 1 361 ? 369.020 227.091 163.457 1.00 114.36 358 MET B N 1
ATOM 4841 C CA . MET B 1 361 ? 367.803 226.597 162.823 1.00 110.83 358 MET B CA 1
ATOM 4842 C C . MET B 1 361 ? 367.196 225.442 163.614 1.00 109.71 358 MET B C 1
ATOM 4843 O O . MET B 1 361 ? 366.750 224.450 163.037 1.00 113.43 358 MET B O 1
ATOM 4845 N N . ALA B 1 362 ? 367.184 225.578 164.936 1.00 104.16 359 ALA B N 1
ATOM 4846 C CA . ALA B 1 362 ? 366.613 224.555 165.806 1.00 102.38 359 ALA B CA 1
ATOM 4847 C C . ALA B 1 362 ? 365.311 225.042 166.432 1.00 96.65 359 ALA B C 1
ATOM 4848 O O . ALA B 1 362 ? 365.323 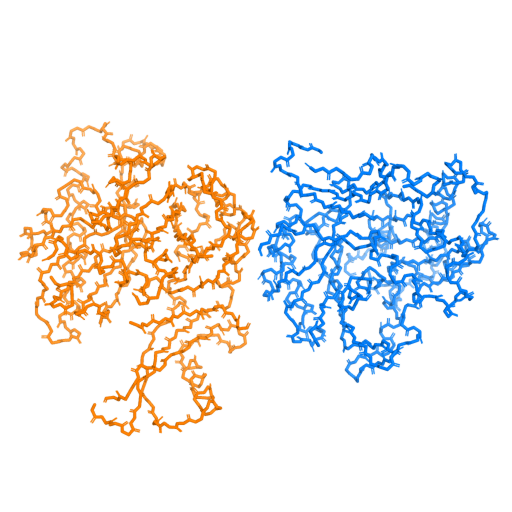225.835 167.373 1.00 94.49 359 ALA B O 1
ATOM 4850 N N . ARG B 1 363 ? 364.191 224.506 165.970 1.00 93.64 360 ARG B N 1
ATOM 4851 C CA . ARG B 1 363 ? 362.880 224.966 166.400 1.00 85.32 360 ARG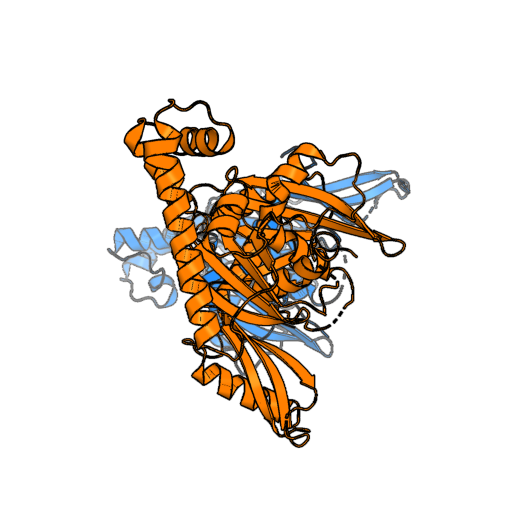 B CA 1
ATOM 4852 C C . ARG B 1 363 ? 362.089 223.918 167.141 1.00 81.34 360 ARG B C 1
ATOM 4853 O O . ARG B 1 363 ? 361.796 222.882 166.615 1.00 84.08 360 ARG B O 1
ATOM 4861 N N . ILE B 1 364 ? 361.715 224.223 168.361 1.00 75.32 361 ILE B N 1
ATOM 4862 C CA . ILE B 1 364 ? 361.023 223.277 169.226 1.00 71.21 361 ILE B CA 1
ATOM 4863 C C . ILE B 1 364 ? 359.689 223.845 169.699 1.00 62.01 361 ILE B C 1
ATOM 4864 O O . ILE B 1 364 ? 359.620 224.978 170.176 1.00 63.44 361 ILE B O 1
ATOM 4869 N N . ASN B 1 365 ? 358.630 223.057 169.552 1.00 55.82 362 ASN B N 1
ATOM 4870 C CA . ASN B 1 365 ? 357.311 223.448 170.033 1.00 52.43 362 ASN B CA 1
ATOM 4871 C C . ASN B 1 365 ? 356.671 222.308 170.818 1.00 49.17 362 ASN B C 1
ATOM 4872 O O . ASN B 1 365 ? 356.349 221.261 170.257 1.00 50.79 362 ASN B O 1
ATOM 4877 N N . LEU B 1 366 ? 356.491 222.515 172.118 1.00 51.22 363 LEU B N 1
ATOM 4878 C CA . LEU B 1 366 ? 355.959 221.473 172.988 1.00 53.16 363 LEU B CA 1
ATOM 4879 C C . LEU B 1 366 ? 354.433 221.466 173.011 1.00 55.57 363 LEU B C 1
ATOM 4880 O O . LEU B 1 366 ? 353.819 220.644 173.691 1.00 54.90 363 LEU B O 1
ATOM 4885 N N . LEU B 1 367 ? 353.825 222.385 172.267 1.00 55.21 364 LEU B N 1
ATOM 4886 C CA . LEU B 1 367 ? 352.378 222.376 172.087 1.00 59.58 364 LEU B CA 1
ATOM 4887 C C . LEU B 1 367 ? 351.965 221.186 171.233 1.00 67.95 364 LEU B C 1
ATOM 4888 O O . LEU B 1 367 ? 352.653 220.840 170.273 1.00 71.88 364 LEU B O 1
ATOM 4893 N N . PRO B 1 368 ? 350.837 220.550 171.584 1.00 68.58 365 PRO B N 1
ATOM 4894 C CA . PRO B 1 368 ? 350.322 219.426 170.797 1.00 73.38 365 PRO B CA 1
ATOM 4895 C C . PRO B 1 368 ? 349.815 219.880 169.432 1.00 79.14 365 PRO B C 1
ATOM 4896 O O . PRO B 1 368 ? 349.232 220.959 169.323 1.00 79.09 365 PRO B O 1
ATOM 4900 N N . TRP B 1 369 ? 350.041 219.066 168.407 1.00 87.63 366 TRP B N 1
ATOM 4901 C CA . TRP B 1 369 ? 349.612 219.401 167.054 1.00 92.83 366 TRP B CA 1
ATOM 4902 C C . TRP B 1 369 ? 348.094 219.339 166.924 1.00 100.74 366 TRP B C 1
ATOM 4903 O O . TRP B 1 369 ? 347.440 220.353 166.680 1.00 104.56 366 TRP B O 1
#

B-factor: mean 70.6, std 22.84, range [30.71, 169.88]

GO terms:
  GO:0044096 type IV pilus (C, IMP)
  GO:0043107 type IV pilus-dependent motility (P, IMP)
  GO:0043683 type IV pilus assembly (P, IMP)
  GO:0005886 plasma membrane (C, EXP)

Foldseek 3Di:
DAFAWQWEDDQFWIKIWAWDDDPRFIETAWIFIFTFDHPCADQQAGDNLLRLLVSLLVRCVVRVDDHAEHEYEGDDPQKDKDKDKAAPDDPVDDCVQKQKWKAWDPVDPRIIIMIIMMGGCVRVVSVQSSSVSNNHGYPFYFHLLQLLLQLVCLCCVVAPHLQAFWEWEWEAEAQKIKTFIDHSSHTDDIDMDGDHVVQQQVQCCVPVVHDSPPVCQPPNPDDPCCVPPRVVVVLVVVLVVVVVVVVVVVVVDVDPAGQEYEYAALVLLRPCSQVSNCVVRVHHYDYDASCPRHHYHPVDDPVVCRNCRRNCSSSNSRSCVRDDSTIGSDDDD/DFAWQWEDDQFWIKIWAWDDDPRFIETAWIFIFTFDHPCADFQAGDNLLRLLVSLLVRCVVRVDDDQEHFYEGDGPQKDKDKDKDFPPDDPVVVVVVLVVVVVVVHPDDPVQKQKDKDWPAADVDNRMTIMIIIMGGNVRVVSVQSSSVSNNHGYPFYYHLLQLLLQLQCLCVVVACLLQFWEWEWEAEAQKIKIFIDHRSHTDDIDMDGDHCVVLLVVQCVPVVDDSVVSVVCQQVNPDDPCCVVPRVVVSLVVVLVVVVVVVVVVVVVDVDDDGQEYEYAYLRSLRPCSQVVSCVVRVHRYDYDASCPRHHYHPVDDPVVCRNCRRNCSSSNSSSCVRDCDPDDTGSDDD

Radius of gyration: 30.58 Å; Cα contacts (8 Å, |Δi|>4): 1392; chains: 2; bounding box: 94×55×53 Å

Nearest PDB structures (foldseek):
  5eou-assembly1_A  TM=1.003E+00  e=8.884E-73  Pseudomonas aeruginosa PAO1
  5eou-assembly2_B  TM=9.921E-01  e=7.133E-65  Pseudomonas aeruginosa PAO1
  5eoy-assembly1_B  TM=9.507E-01  e=2.104E-61  Pseudomonas aeruginosa PAO1
  5eox-assembly1_B  TM=9.450E-01  e=8.894E-61  Pseudomonas aeruginosa PAO1
  5eox-assembly1_A  TM=9.312E-01  e=1.177E-59  Pseudomonas aeruginosa PAO1